Protein AF-A0A341BIG1-F1 (afdb_monomer)

Organism: Neophocaena asiaeorientalis asiaeorientalis (NCBI:txid1706337)

Solvent-accessible surface area (backbone atoms only — not comparable to full-atom values): 31838 Å² total; per-residue (Å²): 143,87,86,89,84,81,87,81,91,83,81,82,90,83,92,81,90,86,82,87,86,83,82,91,79,88,84,82,93,75,87,88,76,90,79,82,90,84,90,81,86,90,82,86,88,86,85,83,87,88,88,80,86,84,89,87,88,90,86,84,88,89,84,86,82,87,83,92,86,89,84,89,88,86,88,88,86,86,85,84,86,81,89,84,78,89,86,84,82,80,85,81,91,73,84,85,78,87,79,85,80,90,80,84,86,80,91,84,84,90,86,85,87,82,87,81,90,79,90,78,87,80,90,86,85,86,83,86,84,88,90,84,87,70,69,74,61,55,55,57,52,50,56,52,47,52,50,53,49,51,53,48,52,51,51,48,53,50,48,53,52,52,49,50,52,51,51,50,52,48,52,52,51,50,52,50,49,50,50,51,49,52,54,46,56,50,47,56,48,52,51,51,52,53,51,50,52,50,49,54,46,54,51,49,53,50,53,50,51,49,53,51,52,51,49,52,54,48,50,56,48,52,50,52,49,50,53,51,49,52,55,51,49,52,50,49,55,50,54,49,52,49,53,51,50,56,49,51,51,53,49,50,53,54,48,55,52,50,52,48,54,50,50,52,50,48,53,50,53,51,52,52,50,48,53,51,50,53,51,51,49,53,52,51,51,51,52,50,53,51,48,53,50,50,55,50,50,54,52,51,52,54,47,50,55,53,50,52,54,48,52,50,52,52,51,51,52,52,49,56,48,54,49,51,53,49,54,48,47,49,53,52,53,53,48,51,54,51,51,53,51,51,52,52,48,52,52,51,50,54,52,48,51,57,48,48,56,51,52,52,50,53,49,52,53,49,53,54,51,46,62,58,53,63,46,52,65,53,56,50,51,52,52,55,46,54,52,49,52,52,50,50,55,46,53,52,50,51,57,49,47,54,51,47,52,55,52,48,54,49,50,51,45,51,50,51,50,51,51,51,50,52,49,51,52,55,50,52,61,61,62,56,73,81,72,76,92,89,86,80,83,85,86,84,90,85,87,82,87,83,86,84,88,82,90,80,91,87,88,91,82,89,80,91,86,90,89,90,87,84,90,85,37,63,42,90,90,79,67,52,77,33,97,42,66,67,62,35,54,57,49,52,63,71,63,68,114

Structure (mmCIF, N/CA/C/O backbone):
data_AF-A0A341BIG1-F1
#
_entr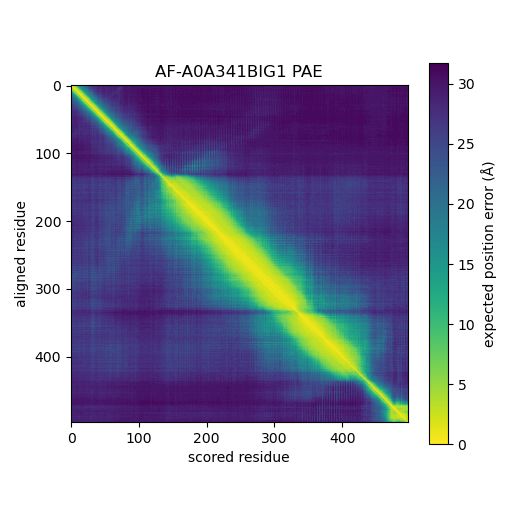y.id   AF-A0A341BIG1-F1
#
loop_
_atom_site.group_PDB
_atom_site.id
_atom_site.type_symbol
_atom_site.label_atom_id
_atom_site.label_alt_id
_atom_site.label_comp_id
_atom_site.label_asym_id
_atom_site.label_entity_id
_atom_site.label_seq_id
_atom_site.pdbx_PDB_ins_code
_atom_site.Cartn_x
_atom_site.Cartn_y
_atom_site.Cartn_z
_atom_site.occupancy
_atom_site.B_iso_or_equiv
_atom_site.auth_seq_id
_atom_site.auth_comp_id
_atom_site.auth_asym_id
_atom_site.auth_atom_id
_atom_site.pdbx_PDB_model_num
ATOM 1 N N . MET A 1 1 ? 0.898 51.434 -32.594 1.00 45.97 1 MET A N 1
ATOM 2 C CA . MET A 1 1 ? 1.140 52.413 -31.510 1.00 45.97 1 MET A CA 1
ATOM 3 C C . MET A 1 1 ? 0.087 52.256 -30.422 1.00 45.97 1 MET A C 1
ATOM 5 O O . MET A 1 1 ? -1.068 52.552 -30.694 1.00 45.97 1 MET A O 1
ATOM 9 N N . ARG A 1 2 ? 0.481 51.826 -29.220 1.00 37.44 2 ARG A N 1
ATOM 10 C CA . ARG A 1 2 ? -0.030 52.263 -27.902 1.00 37.44 2 ARG A CA 1
ATOM 11 C C . ARG A 1 2 ? 0.787 51.519 -26.844 1.00 37.44 2 ARG A C 1
ATOM 13 O O . ARG A 1 2 ? 0.986 50.318 -26.978 1.00 37.44 2 ARG A O 1
ATOM 20 N N . VAL A 1 3 ? 1.318 52.246 -25.866 1.00 34.75 3 VAL A N 1
ATOM 21 C CA . VAL A 1 3 ? 2.213 51.724 -24.824 1.00 34.75 3 VAL A CA 1
ATOM 22 C C . VAL A 1 3 ? 1.632 52.119 -23.478 1.00 34.75 3 VAL A C 1
ATOM 24 O O . VAL A 1 3 ? 1.557 53.310 -23.204 1.00 34.75 3 VAL A O 1
ATOM 27 N N . THR A 1 4 ? 1.266 51.134 -22.658 1.00 41.22 4 THR A N 1
ATOM 28 C CA . THR A 1 4 ? 1.080 51.264 -21.202 1.00 41.22 4 THR A CA 1
ATOM 29 C C . THR A 1 4 ? 1.011 49.869 -20.581 1.00 41.22 4 THR A C 1
ATOM 31 O O . THR A 1 4 ? -0.028 49.218 -20.624 1.00 41.22 4 THR A O 1
ATOM 34 N N . ALA A 1 5 ? 2.113 49.423 -19.981 1.00 41.75 5 ALA A N 1
ATOM 35 C CA . ALA A 1 5 ? 2.136 48.341 -19.000 1.00 41.75 5 ALA A CA 1
ATOM 36 C C . ALA A 1 5 ? 3.337 48.589 -18.079 1.00 41.75 5 ALA A C 1
ATOM 38 O O . ALA A 1 5 ? 4.481 48.408 -18.488 1.00 41.75 5 ALA A O 1
ATOM 39 N N . LEU A 1 6 ? 3.080 49.087 -16.868 1.00 40.25 6 LEU A N 1
ATOM 40 C CA . LEU A 1 6 ? 4.104 49.271 -15.843 1.00 40.25 6 LEU A CA 1
ATOM 41 C C . LEU A 1 6 ? 4.052 48.091 -14.870 1.00 40.25 6 LEU A C 1
ATOM 43 O O . LEU A 1 6 ? 2.994 47.795 -14.329 1.00 40.25 6 LEU A O 1
ATOM 47 N N . SER A 1 7 ? 5.212 47.451 -14.708 1.00 38.47 7 SER A N 1
ATOM 48 C CA . SER A 1 7 ? 5.776 46.851 -13.488 1.00 38.47 7 SER A CA 1
ATOM 49 C C . SER A 1 7 ? 4.835 46.568 -12.301 1.00 38.47 7 SER A C 1
ATOM 51 O O . SER A 1 7 ? 4.229 47.498 -11.775 1.00 38.47 7 SER A O 1
ATOM 53 N N . LEU A 1 8 ? 4.900 45.351 -11.738 1.00 38.91 8 LEU A N 1
ATOM 54 C CA . LEU A 1 8 ? 5.730 45.095 -10.540 1.00 38.91 8 LEU A CA 1
ATOM 55 C C . LEU A 1 8 ? 5.810 43.599 -10.146 1.00 38.91 8 LEU A C 1
ATOM 57 O O . LEU A 1 8 ? 4.847 42.859 -10.304 1.00 38.91 8 LEU A O 1
ATOM 61 N N . ASP A 1 9 ? 6.982 43.244 -9.602 1.00 36.09 9 ASP A N 1
ATOM 62 C CA . ASP A 1 9 ? 7.328 42.168 -8.647 1.00 36.09 9 ASP A CA 1
ATOM 63 C C . ASP A 1 9 ? 7.100 40.667 -8.968 1.00 36.09 9 ASP A C 1
ATOM 65 O O . ASP A 1 9 ? 6.165 40.264 -9.651 1.00 36.09 9 ASP A O 1
ATOM 69 N N . GLY A 1 10 ? 8.006 39.807 -8.458 1.00 35.31 10 GLY A N 1
ATOM 70 C CA . GLY A 1 10 ? 7.955 38.343 -8.680 1.00 35.31 10 GLY A CA 1
ATOM 71 C C . GLY A 1 10 ? 9.226 37.496 -8.425 1.00 35.31 10 GLY A C 1
ATOM 72 O O . GLY A 1 10 ? 9.174 36.291 -8.617 1.00 35.31 10 GLY A O 1
ATOM 73 N N . ILE A 1 11 ? 10.350 38.110 -8.027 1.00 36.59 11 ILE A N 1
ATOM 74 C CA . ILE A 1 11 ? 11.531 37.558 -7.305 1.00 36.59 11 ILE A CA 1
ATOM 75 C C . ILE A 1 11 ? 11.972 36.081 -7.547 1.00 36.59 11 ILE A C 1
ATOM 77 O O . ILE A 1 11 ? 11.400 35.132 -7.027 1.00 36.59 11 ILE A O 1
ATOM 81 N N . SER A 1 12 ? 13.142 35.962 -8.191 1.00 35.72 12 SER A N 1
ATOM 82 C CA . SER A 1 12 ? 14.266 35.017 -7.982 1.00 35.72 12 SER A CA 1
ATOM 83 C C . SER A 1 12 ? 14.064 33.522 -7.660 1.00 35.72 12 SER A C 1
ATOM 85 O O . SER A 1 12 ? 13.648 33.120 -6.578 1.00 35.72 12 SER A O 1
ATOM 87 N N . ILE A 1 13 ? 14.650 32.700 -8.538 1.00 41.41 13 ILE A N 1
ATOM 88 C CA . ILE A 1 13 ? 15.090 31.317 -8.282 1.00 41.41 13 ILE A CA 1
ATOM 89 C C . ILE A 1 13 ? 16.225 31.302 -7.237 1.00 41.41 13 ILE A C 1
ATOM 91 O O . ILE A 1 13 ? 17.149 32.112 -7.325 1.00 41.41 13 ILE A O 1
ATOM 95 N N . GLY A 1 14 ? 16.218 30.336 -6.312 1.00 35.53 14 GLY A N 1
ATOM 96 C CA . GLY A 1 14 ? 17.324 30.072 -5.382 1.00 35.53 14 GLY A CA 1
ATOM 97 C C . GLY A 1 14 ? 17.618 28.575 -5.256 1.00 35.53 14 GLY A C 1
ATOM 98 O O . GLY A 1 14 ? 16.720 27.801 -4.942 1.00 35.53 14 GLY A O 1
ATOM 99 N N . VAL A 1 15 ? 18.869 28.165 -5.502 1.00 41.91 15 VAL A N 1
ATOM 100 C CA . VAL A 1 15 ? 19.307 26.757 -5.433 1.00 41.91 15 VAL A CA 1
ATOM 101 C C . VAL A 1 15 ? 20.418 26.593 -4.396 1.00 41.91 15 VAL A C 1
ATOM 103 O O . VAL A 1 15 ? 21.599 26.766 -4.687 1.00 41.91 15 VAL A O 1
ATOM 106 N N . THR A 1 16 ? 20.021 26.202 -3.190 1.00 39.09 16 THR A N 1
ATOM 107 C CA . THR A 1 16 ? 20.848 25.554 -2.163 1.00 39.09 16 THR A CA 1
ATOM 108 C C . THR A 1 16 ? 19.952 24.539 -1.437 1.00 39.09 16 THR A C 1
ATOM 110 O O . THR A 1 16 ? 18.745 24.724 -1.348 1.00 39.09 16 THR A O 1
ATOM 113 N N . GLY A 1 17 ? 20.433 23.409 -0.927 1.00 36.53 17 GLY A N 1
ATOM 114 C CA . GLY A 1 17 ? 21.826 22.989 -0.759 1.00 36.53 17 GLY A CA 1
ATOM 115 C C . GLY A 1 17 ? 22.042 22.371 0.623 1.00 36.53 17 GLY A C 1
ATOM 116 O O . GLY A 1 17 ? 23.008 22.711 1.298 1.00 36.53 17 GLY A O 1
ATOM 117 N N . VAL A 1 18 ? 21.112 21.520 1.072 1.00 36.44 18 VAL A N 1
ATOM 118 C CA . VAL A 1 18 ? 21.097 20.934 2.420 1.00 36.44 18 VAL A CA 1
ATOM 119 C C . VAL A 1 18 ? 21.515 19.466 2.344 1.00 36.44 18 VAL A C 1
ATOM 121 O O . VAL A 1 18 ? 21.019 18.712 1.511 1.00 36.44 18 VAL A O 1
ATOM 124 N N . ARG A 1 19 ? 22.457 19.069 3.205 1.00 38.03 19 ARG A N 1
ATOM 125 C CA . ARG A 1 19 ? 23.045 17.722 3.258 1.00 38.03 19 ARG A CA 1
ATOM 126 C C . ARG A 1 19 ? 23.045 17.226 4.701 1.00 38.03 19 ARG A C 1
ATOM 128 O O . ARG A 1 19 ? 24.062 17.312 5.389 1.00 38.03 19 ARG A O 1
ATOM 135 N N . GLU A 1 20 ? 21.904 16.732 5.162 1.00 37.31 20 GLU A N 1
ATOM 136 C CA . GLU A 1 20 ? 21.799 16.162 6.504 1.00 37.31 20 GLU A CA 1
ATOM 137 C C . GLU A 1 20 ? 22.397 14.752 6.573 1.00 37.31 20 GLU A C 1
ATOM 139 O O . GLU A 1 20 ? 22.345 13.971 5.622 1.00 37.31 20 GLU A O 1
ATOM 144 N N . LYS A 1 21 ? 23.006 14.445 7.721 1.00 43.09 21 LYS A N 1
ATOM 145 C CA . LYS A 1 21 ? 23.467 13.106 8.095 1.00 43.09 21 LYS A CA 1
ATOM 146 C C . LYS A 1 21 ? 22.522 12.561 9.157 1.00 43.09 21 LYS A C 1
ATOM 148 O O . LYS A 1 21 ? 22.358 13.204 10.189 1.00 43.09 21 LYS A O 1
ATOM 153 N N . ILE A 1 22 ? 22.030 11.343 8.967 1.00 35.62 22 ILE A N 1
ATOM 154 C CA . ILE A 1 22 ? 21.458 10.514 10.035 1.00 35.62 22 ILE A CA 1
ATOM 155 C C . ILE A 1 22 ? 22.205 9.165 9.982 1.00 35.62 22 ILE A C 1
ATOM 157 O O . ILE A 1 22 ? 22.463 8.684 8.875 1.00 35.62 22 ILE A O 1
ATOM 161 N N . PRO A 1 23 ? 22.679 8.614 11.118 1.00 49.59 23 PRO A N 1
ATOM 162 C CA . PRO A 1 23 ? 23.627 7.499 11.123 1.00 49.59 23 PRO A CA 1
ATOM 163 C C . PRO A 1 23 ? 22.964 6.121 10.988 1.00 49.59 23 PRO A C 1
ATOM 165 O O . PRO A 1 23 ? 21.790 5.940 11.303 1.00 49.59 23 PRO A O 1
ATOM 168 N N . GLU A 1 24 ? 23.765 5.134 10.588 1.00 32.75 24 GLU A N 1
ATOM 169 C CA . GLU A 1 24 ? 23.397 3.716 10.612 1.00 32.75 24 GLU A CA 1
ATOM 170 C C . GLU A 1 24 ? 23.208 3.193 12.046 1.00 32.75 24 GLU A C 1
ATOM 172 O O . GLU A 1 24 ? 23.995 3.505 12.942 1.00 32.75 24 GLU A O 1
ATOM 177 N N . GLN A 1 25 ? 22.239 2.291 12.227 1.00 33.91 25 GLN A N 1
ATOM 178 C CA . GLN A 1 25 ? 22.297 1.245 13.250 1.00 33.91 25 GLN A CA 1
ATOM 179 C C . GLN A 1 25 ? 21.808 -0.079 12.651 1.00 33.91 25 GLN A C 1
ATOM 181 O O . GLN A 1 25 ? 20.638 -0.219 12.302 1.00 33.91 25 GLN A O 1
ATOM 186 N N . SER A 1 26 ? 22.706 -1.059 12.550 1.00 39.84 26 SER A N 1
ATOM 187 C CA . SER A 1 26 ? 22.350 -2.459 12.288 1.00 39.84 26 SER A CA 1
ATOM 188 C C . SER A 1 26 ? 21.685 -3.076 13.522 1.00 39.84 26 SER A C 1
ATOM 190 O O . SER A 1 26 ? 22.017 -2.701 14.650 1.00 39.84 26 SER A O 1
ATOM 192 N N . PRO A 1 27 ? 20.829 -4.094 13.344 1.00 48.91 27 PRO A N 1
ATOM 193 C CA . PRO A 1 27 ? 21.276 -5.431 13.759 1.00 48.91 27 PRO A CA 1
ATOM 194 C C . PRO A 1 27 ? 20.752 -6.584 12.877 1.00 48.91 27 PRO A C 1
ATOM 196 O O . PRO A 1 27 ? 19.846 -6.412 12.070 1.00 48.91 27 PRO A O 1
ATOM 199 N N . GLY A 1 28 ? 21.268 -7.799 13.115 1.00 32.53 28 GLY A N 1
ATOM 200 C CA . GLY A 1 28 ? 20.546 -9.043 12.798 1.00 32.53 28 GLY A CA 1
ATOM 201 C C . GLY A 1 28 ? 21.092 -9.898 11.649 1.00 32.53 28 GLY A C 1
ATOM 202 O O . GLY A 1 28 ? 20.473 -10.006 10.595 1.00 32.53 28 GLY A O 1
ATOM 203 N N . HIS A 1 29 ? 22.193 -10.622 11.875 1.00 38.75 29 HIS A N 1
ATOM 204 C CA . HIS A 1 29 ? 22.492 -11.820 11.080 1.00 38.75 29 HIS A CA 1
ATOM 205 C C . HIS A 1 29 ? 21.590 -12.982 11.530 1.00 38.75 29 HIS A C 1
ATOM 207 O O . HIS A 1 29 ? 21.828 -13.560 12.588 1.00 38.75 29 HIS A O 1
ATOM 213 N N . HIS A 1 30 ? 20.613 -13.376 10.707 1.00 36.38 30 HIS A N 1
ATOM 214 C CA . HIS A 1 30 ? 19.863 -14.623 10.898 1.00 36.38 30 HIS A CA 1
ATOM 215 C C . HIS A 1 30 ? 19.912 -15.531 9.663 1.00 36.38 30 HIS A C 1
ATOM 217 O O . HIS A 1 30 ? 19.191 -15.360 8.689 1.00 36.38 30 HIS A O 1
ATOM 223 N N . HIS A 1 31 ? 20.811 -16.511 9.763 1.00 32.50 31 HIS A N 1
ATOM 224 C CA . HIS A 1 31 ? 20.740 -17.880 9.242 1.00 32.50 31 HIS A CA 1
ATOM 225 C C . HIS A 1 31 ? 19.655 -18.187 8.180 1.00 32.50 31 HIS A C 1
ATOM 227 O O . HIS A 1 31 ? 18.539 -18.582 8.513 1.00 32.50 31 HIS A O 1
ATOM 233 N N . VAL A 1 32 ? 20.020 -18.131 6.894 1.00 31.64 32 VAL A N 1
ATOM 234 C CA . VAL A 1 32 ? 19.220 -18.735 5.816 1.00 31.64 32 VAL A CA 1
ATOM 235 C C . VAL A 1 32 ? 19.601 -20.211 5.679 1.00 31.64 32 VAL A C 1
ATOM 237 O O . VAL A 1 32 ? 20.728 -20.532 5.305 1.00 31.64 32 VAL A O 1
ATOM 240 N N . LYS A 1 33 ? 18.652 -21.113 5.947 1.00 35.84 33 LYS A N 1
ATOM 241 C CA . LYS A 1 33 ? 18.686 -22.503 5.469 1.00 35.84 33 LYS A CA 1
ATOM 242 C C . LYS A 1 33 ? 17.569 -22.678 4.450 1.00 35.84 33 LYS A C 1
ATOM 244 O O . LYS A 1 33 ? 16.405 -22.515 4.800 1.00 35.84 33 LYS A O 1
ATOM 249 N N . GLY A 1 34 ? 17.933 -22.995 3.210 1.00 33.16 34 GLY A N 1
ATOM 250 C CA . GLY A 1 34 ? 16.959 -23.321 2.171 1.00 33.16 34 GLY A CA 1
ATOM 251 C C . GLY A 1 34 ? 16.211 -24.617 2.489 1.00 33.16 34 GLY A C 1
ATOM 252 O O . GLY A 1 34 ? 16.775 -25.527 3.097 1.00 33.16 34 GLY A O 1
ATOM 253 N N . TRP A 1 35 ? 14.956 -24.675 2.061 1.00 34.00 35 TRP A N 1
ATOM 254 C CA . TRP A 1 35 ? 14.150 -25.890 1.949 1.00 34.00 35 TRP A CA 1
ATOM 255 C C . TR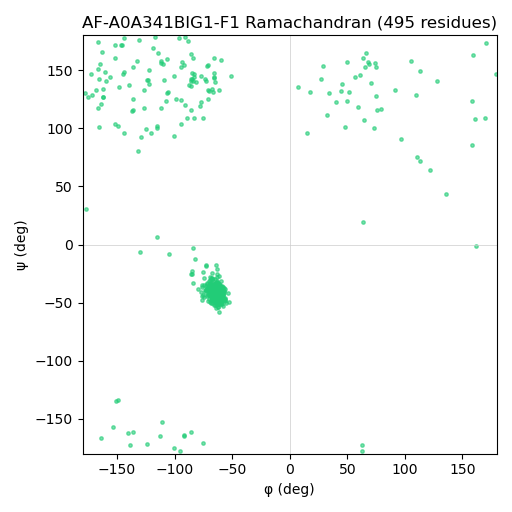P A 1 35 ? 13.694 -26.011 0.491 1.00 34.00 35 TRP A C 1
ATOM 257 O O . TRP A 1 35 ? 13.610 -24.999 -0.205 1.00 34.00 35 TRP A O 1
ATOM 267 N N . ALA A 1 36 ? 13.510 -27.246 0.031 1.00 35.44 36 ALA A N 1
ATOM 268 C CA . ALA A 1 36 ? 13.268 -27.571 -1.371 1.00 35.44 36 ALA A CA 1
ATOM 269 C C . ALA A 1 36 ? 11.771 -27.593 -1.727 1.00 35.44 36 ALA A C 1
ATOM 271 O O . ALA A 1 36 ? 10.909 -27.368 -0.876 1.00 35.44 36 ALA A O 1
ATOM 272 N N . ASP A 1 37 ? 11.513 -27.863 -3.001 1.00 37.31 37 ASP A N 1
ATOM 273 C CA . ASP A 1 37 ? 10.210 -28.069 -3.627 1.00 37.31 37 ASP A CA 1
ATOM 274 C C . ASP A 1 37 ? 9.426 -29.253 -3.020 1.00 37.31 37 ASP A C 1
ATOM 276 O O . ASP A 1 37 ? 10.023 -30.168 -2.458 1.00 37.31 37 ASP A O 1
ATOM 280 N N . GLU A 1 38 ? 8.101 -29.248 -3.203 1.00 37.81 38 GLU A N 1
ATOM 281 C CA . GLU A 1 38 ? 7.236 -30.429 -3.411 1.00 37.81 38 GLU A CA 1
ATOM 282 C C . GLU A 1 38 ? 5.896 -29.935 -4.007 1.00 37.81 38 GLU A C 1
ATOM 284 O O . GLU A 1 38 ? 5.320 -28.957 -3.522 1.00 37.81 38 GLU A O 1
ATOM 289 N N . ASP A 1 39 ? 5.392 -30.597 -5.052 1.00 36.88 39 ASP A N 1
ATOM 290 C CA . ASP A 1 39 ? 4.111 -30.275 -5.707 1.00 36.88 39 ASP A CA 1
ATOM 291 C C . ASP A 1 39 ? 2.912 -30.947 -5.001 1.00 36.88 39 ASP A C 1
ATOM 293 O O . ASP A 1 39 ? 2.973 -32.112 -4.610 1.00 36.88 39 ASP A O 1
ATOM 297 N N . GLY A 1 40 ? 1.763 -30.262 -4.903 1.00 34.47 40 GLY A N 1
ATOM 298 C CA . GLY A 1 40 ? 0.539 -30.824 -4.303 1.00 34.47 40 GLY A CA 1
ATOM 299 C C . GLY A 1 40 ? -0.740 -30.048 -4.675 1.00 34.47 40 GLY A C 1
ATOM 300 O O . GLY A 1 40 ? -0.762 -28.830 -4.507 1.00 34.47 40 GLY A O 1
ATOM 301 N N . PRO A 1 41 ? -1.806 -30.690 -5.206 1.00 49.44 41 PRO A N 1
ATOM 302 C CA . PRO A 1 41 ? -2.829 -29.975 -5.977 1.00 49.44 41 PRO A CA 1
ATOM 303 C C . PRO A 1 41 ? -4.066 -29.484 -5.202 1.00 49.44 41 PRO A C 1
ATOM 305 O O . PRO A 1 41 ? -4.496 -30.047 -4.197 1.00 49.44 41 PRO A O 1
ATOM 308 N N . VAL A 1 42 ? -4.703 -28.466 -5.789 1.00 39.44 42 VAL A N 1
ATOM 309 C CA . VAL A 1 42 ? -5.994 -27.871 -5.400 1.00 39.44 42 VAL A CA 1
ATOM 310 C C . VAL A 1 42 ? -7.168 -28.845 -5.581 1.00 39.44 42 VAL A C 1
ATOM 312 O O . VAL A 1 42 ? -7.261 -29.527 -6.603 1.00 39.44 42 VAL A O 1
ATOM 315 N N . LYS A 1 43 ? -8.143 -28.799 -4.659 1.00 37.91 43 LYS A N 1
ATOM 316 C CA . LYS A 1 43 ? -9.558 -29.103 -4.942 1.00 37.91 43 LYS A CA 1
ATOM 317 C C . LYS A 1 43 ? -10.496 -28.135 -4.217 1.00 37.91 43 LYS A C 1
ATOM 319 O O . LYS A 1 43 ? -10.295 -27.835 -3.045 1.00 37.91 43 LYS A O 1
ATOM 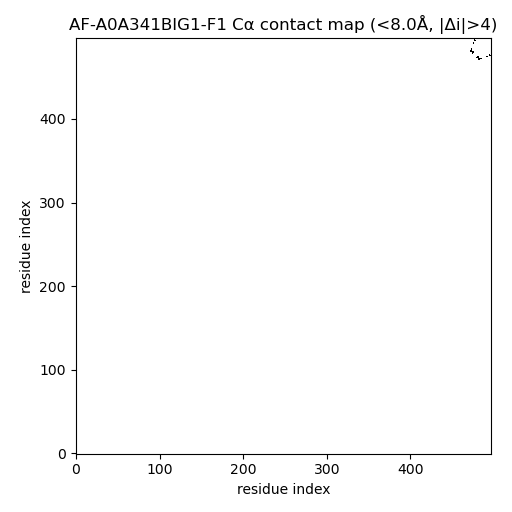324 N N . GLU A 1 44 ? -11.523 -27.686 -4.932 1.00 35.53 44 GLU A N 1
ATOM 325 C CA . GLU A 1 44 ? -12.631 -26.865 -4.425 1.00 35.53 44 GLU A CA 1
ATOM 326 C C . GLU A 1 44 ? -13.760 -27.726 -3.807 1.00 35.53 44 GLU A C 1
ATOM 328 O O . GLU A 1 44 ? -13.778 -28.945 -4.013 1.00 35.53 44 GLU A O 1
ATOM 333 N N . PRO A 1 45 ? -14.683 -27.129 -3.020 1.00 52.12 45 PRO A N 1
ATOM 334 C CA . PRO A 1 45 ? -15.725 -27.859 -2.296 1.00 52.12 45 PRO A CA 1
ATOM 335 C C . PRO A 1 45 ? -17.046 -28.005 -3.075 1.00 52.12 45 PRO A C 1
ATOM 337 O O . PRO A 1 45 ? -17.427 -27.129 -3.847 1.00 52.12 45 PRO A O 1
ATOM 340 N N . GLU A 1 46 ? -17.815 -29.050 -2.755 1.00 41.25 46 GLU A N 1
ATOM 341 C CA . GLU A 1 46 ? -19.244 -29.159 -3.093 1.00 41.25 46 GLU A CA 1
ATOM 342 C C . GLU A 1 46 ? -20.131 -29.262 -1.837 1.00 41.25 46 GLU A C 1
ATOM 344 O O . GLU A 1 46 ? -19.651 -29.362 -0.707 1.00 41.25 46 GLU A O 1
ATOM 349 N N . GLN A 1 47 ? -21.445 -29.143 -2.040 1.00 34.75 47 GLN A N 1
ATOM 350 C CA . GLN A 1 47 ? -22.442 -28.774 -1.029 1.00 34.75 47 GLN A CA 1
ATOM 351 C C . GLN A 1 47 ? -23.429 -29.925 -0.735 1.00 34.75 47 GLN A C 1
ATOM 353 O O . GLN A 1 47 ? -23.615 -30.803 -1.570 1.00 34.75 47 GLN A O 1
ATOM 358 N N . GLY A 1 48 ? -24.184 -29.840 0.375 1.00 31.88 48 GLY A N 1
ATOM 359 C CA . GLY A 1 48 ? -25.603 -30.253 0.318 1.00 31.88 48 GLY A CA 1
ATOM 360 C C . GLY A 1 48 ? -26.159 -31.366 1.228 1.00 31.88 48 GLY A C 1
ATOM 361 O O . GLY A 1 48 ? -26.781 -32.285 0.714 1.00 31.88 48 GLY A O 1
ATOM 362 N N . GLN A 1 49 ? -26.155 -31.161 2.555 1.00 37.28 49 GLN A N 1
ATOM 363 C CA . GLN A 1 49 ? -27.287 -31.534 3.447 1.00 37.28 49 GLN A CA 1
ATOM 364 C C . GLN A 1 49 ? -27.669 -33.058 3.561 1.00 37.28 49 GLN A C 1
ATOM 366 O O . GLN A 1 49 ? -26.870 -33.913 3.196 1.00 37.28 49 GLN A O 1
ATOM 371 N N . PRO A 1 50 ? -28.783 -33.453 4.234 1.00 48.72 50 PRO A N 1
ATOM 372 C CA . PRO A 1 50 ? -28.887 -33.419 5.704 1.00 48.72 50 PRO A CA 1
ATOM 373 C C . PRO A 1 50 ? -29.449 -34.707 6.362 1.00 48.72 50 PRO A C 1
ATOM 375 O O . PRO A 1 50 ? -30.278 -35.406 5.785 1.00 48.72 50 PRO A O 1
ATOM 378 N N . VAL A 1 51 ? -29.146 -34.924 7.651 1.00 33.09 51 VAL A N 1
ATOM 379 C CA . VAL A 1 51 ? -29.932 -35.788 8.568 1.00 33.09 51 VAL A CA 1
ATOM 380 C C . VAL A 1 51 ? -30.089 -35.080 9.929 1.00 33.09 51 VAL A C 1
ATOM 382 O O . VAL A 1 51 ? -29.282 -34.219 10.275 1.00 33.09 51 VAL A O 1
ATOM 385 N N . ARG A 1 52 ? -31.170 -35.377 10.665 1.00 33.38 52 ARG A N 1
ATOM 386 C CA . ARG A 1 52 ? -31.587 -34.733 11.928 1.00 33.38 52 ARG A CA 1
ATOM 387 C C . ARG A 1 52 ? -31.360 -35.617 13.164 1.00 33.38 52 ARG A C 1
ATOM 389 O O . ARG A 1 52 ? -31.459 -36.831 13.040 1.00 33.38 52 ARG A O 1
ATOM 396 N N . GLN A 1 53 ? -31.314 -34.950 14.329 1.00 32.31 53 GLN A N 1
ATOM 397 C CA . GLN A 1 53 ? -31.588 -35.479 15.684 1.00 32.31 53 GLN A CA 1
ATOM 398 C C . GLN A 1 53 ? -30.538 -36.485 16.220 1.00 32.31 53 GLN A C 1
ATOM 400 O O . GLN A 1 53 ? -29.780 -37.062 15.451 1.00 32.31 53 GLN A O 1
ATOM 405 N N . GLU A 1 54 ? -30.364 -36.669 17.534 1.00 31.62 54 GLU A N 1
ATOM 406 C CA . GLU A 1 54 ? -31.174 -36.242 18.697 1.00 31.62 54 GLU A CA 1
ATOM 407 C C . GLU A 1 54 ? -30.445 -35.275 19.661 1.00 31.62 54 GLU A C 1
ATOM 409 O O . GLU A 1 54 ? -29.295 -34.889 19.453 1.00 31.62 54 GLU A O 1
ATOM 414 N N . GLU A 1 55 ? -31.157 -34.841 20.704 1.00 36.28 55 GLU A N 1
ATOM 415 C CA . GLU A 1 55 ? -30.691 -33.931 21.755 1.00 36.28 55 GLU A CA 1
ATOM 416 C C . GLU A 1 55 ? -29.918 -34.655 22.871 1.00 36.28 55 GLU A C 1
ATOM 418 O O . GLU A 1 55 ? -30.297 -35.744 23.299 1.00 36.28 55 GLU A O 1
ATOM 423 N N . ASN A 1 56 ? -28.927 -33.978 23.457 1.00 33.91 56 ASN A N 1
ATOM 424 C CA . ASN A 1 56 ? -28.872 -33.838 24.916 1.00 33.91 56 ASN A CA 1
ATOM 425 C C . ASN A 1 56 ? -27.982 -32.655 25.320 1.00 33.91 56 ASN A C 1
ATOM 427 O O . ASN A 1 56 ? -26.946 -32.407 24.702 1.00 33.91 56 ASN A O 1
ATOM 431 N N . GLN A 1 57 ? -28.400 -31.906 26.340 1.00 33.06 57 GLN A N 1
ATOM 432 C CA . GLN A 1 57 ? -27.769 -30.644 26.730 1.00 33.06 57 GLN A CA 1
ATOM 433 C C . GLN A 1 57 ? -27.785 -30.489 28.255 1.00 33.06 57 GLN A C 1
ATOM 435 O O . GLN A 1 57 ? -28.761 -30.015 28.828 1.00 33.06 57 G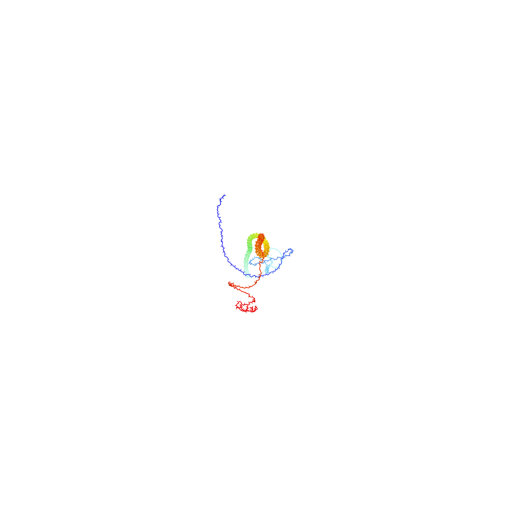LN A O 1
ATOM 440 N N . GLU A 1 58 ? -26.682 -30.856 28.910 1.00 31.86 58 GLU A N 1
ATOM 441 C CA . GLU A 1 58 ? -26.443 -30.533 30.320 1.00 31.86 58 GLU A CA 1
ATOM 442 C C . GLU A 1 58 ? -25.364 -29.452 30.441 1.00 31.86 58 GLU A C 1
ATOM 444 O O . GLU A 1 58 ? -24.242 -29.597 29.957 1.00 31.86 58 GLU A O 1
ATOM 449 N N . SER A 1 59 ? -25.712 -28.351 31.107 1.00 34.81 59 SER A N 1
ATOM 450 C CA . SER A 1 59 ? -24.822 -27.216 31.354 1.00 34.81 59 SER A CA 1
ATOM 451 C C . SER A 1 59 ? -24.957 -26.750 32.803 1.00 34.81 59 SER A C 1
ATOM 453 O O . SER A 1 59 ? -26.017 -26.264 33.197 1.00 34.81 59 SER A O 1
ATOM 455 N N . GLY A 1 60 ? -23.884 -26.859 33.589 1.00 31.52 60 GLY A N 1
ATOM 456 C CA . GLY A 1 60 ? -23.856 -26.445 34.994 1.00 31.52 60 GLY A CA 1
ATOM 457 C C . GLY A 1 60 ? -22.467 -25.966 35.409 1.00 31.52 60 GLY A C 1
ATOM 458 O O . GLY A 1 60 ? -21.570 -26.774 35.633 1.00 31.52 60 GLY A O 1
ATOM 459 N N . LEU A 1 61 ? -22.277 -24.647 35.487 1.00 35.47 61 LEU A N 1
ATOM 460 C CA . LEU A 1 61 ? -20.998 -24.033 35.861 1.00 35.47 61 LEU A CA 1
ATOM 461 C C . LEU A 1 61 ? -20.841 -23.918 37.386 1.00 35.47 61 LEU A C 1
ATOM 463 O O . LEU A 1 61 ? -21.776 -23.565 38.102 1.00 35.47 61 LEU A O 1
ATOM 467 N N . PHE A 1 62 ? -19.625 -24.175 37.866 1.00 30.45 62 PHE A N 1
ATOM 468 C CA . PHE A 1 62 ? -19.224 -24.088 39.275 1.00 30.45 62 PHE A CA 1
ATOM 469 C C . PHE A 1 62 ? -18.794 -22.660 39.660 1.00 30.45 62 PHE A C 1
ATOM 471 O O . PHE A 1 62 ? -17.986 -22.070 38.948 1.00 30.45 62 PHE A O 1
ATOM 478 N N . TRP A 1 63 ? -19.224 -22.158 40.826 1.00 35.03 63 TRP A N 1
ATOM 479 C CA . TRP A 1 63 ? -18.597 -21.025 41.540 1.00 35.03 63 TRP A CA 1
ATOM 480 C C . TRP A 1 63 ? -18.703 -21.184 43.076 1.00 35.03 63 TRP A C 1
ATOM 482 O O . TRP A 1 63 ? -19.284 -22.150 43.564 1.00 35.03 63 TRP A O 1
ATOM 492 N N . ASN A 1 64 ? -18.028 -20.316 43.844 1.00 32.25 64 ASN A N 1
ATOM 493 C CA . ASN A 1 64 ? -17.428 -20.665 45.146 1.00 32.25 64 ASN A CA 1
ATOM 494 C C . ASN A 1 64 ? -18.086 -20.077 46.424 1.00 32.25 64 ASN A C 1
ATOM 496 O O . ASN A 1 64 ? -18.395 -18.896 46.489 1.00 32.25 64 ASN A O 1
ATOM 500 N N . GLN A 1 65 ? -18.128 -20.916 47.472 1.00 33.50 65 GLN A N 1
ATOM 501 C CA . GLN A 1 65 ? -17.767 -20.670 48.893 1.00 33.50 65 GLN A CA 1
ATOM 502 C C . GLN A 1 65 ? -18.267 -19.422 49.685 1.00 33.50 65 GLN A C 1
ATOM 504 O O . GLN A 1 65 ? -17.577 -18.411 49.728 1.00 33.50 65 GLN A O 1
ATOM 509 N N . GLY A 1 66 ? -19.301 -19.625 50.528 1.00 31.42 66 GLY A N 1
ATOM 510 C CA . GLY A 1 66 ? -19.412 -19.169 51.946 1.00 31.42 66 GLY A CA 1
ATOM 511 C C . GLY A 1 66 ? -19.407 -17.660 52.309 1.00 31.42 66 GLY A C 1
ATOM 512 O O . GLY A 1 66 ? -19.331 -16.818 51.421 1.00 31.42 66 GLY A O 1
ATOM 513 N N . PRO A 1 67 ? -19.455 -17.282 53.618 1.00 48.25 67 PRO A N 1
ATOM 514 C CA . PRO A 1 67 ? -19.647 -18.087 54.839 1.00 48.25 67 PRO A CA 1
ATOM 515 C C . PRO A 1 67 ? -20.844 -17.634 55.743 1.00 48.25 67 PRO A C 1
ATOM 517 O O . PRO A 1 67 ? -21.670 -16.815 55.366 1.00 48.25 67 PRO A O 1
ATOM 520 N N . ALA A 1 68 ? -20.946 -18.217 56.947 1.00 33.88 68 ALA A N 1
ATOM 521 C CA . ALA A 1 68 ? -22.077 -18.183 57.897 1.00 33.88 68 ALA A CA 1
ATOM 522 C C . ALA A 1 68 ? -22.468 -16.833 58.559 1.00 33.88 68 ALA A C 1
ATOM 524 O O . ALA A 1 68 ? -21.598 -15.994 58.772 1.00 33.88 68 ALA A O 1
ATOM 525 N N . ILE A 1 69 ? -23.717 -16.737 59.080 1.00 30.58 69 ILE A N 1
ATOM 526 C CA . ILE A 1 69 ? -24.038 -16.490 60.521 1.00 30.58 69 ILE A CA 1
ATOM 527 C C . ILE A 1 69 ? -25.557 -16.637 60.874 1.00 30.58 69 ILE A C 1
ATOM 529 O O . ILE A 1 69 ? -26.419 -16.036 60.256 1.00 30.58 69 ILE A O 1
ATOM 533 N N . ARG A 1 70 ? -25.830 -17.452 61.913 1.00 33.22 70 ARG A N 1
ATOM 534 C CA . ARG A 1 70 ? -26.916 -17.480 62.944 1.00 33.22 70 ARG A CA 1
ATOM 535 C C . ARG A 1 70 ? -28.398 -17.051 62.701 1.00 33.22 70 ARG A C 1
ATOM 537 O O . ARG A 1 70 ? -28.693 -15.881 62.528 1.00 33.22 70 ARG A O 1
ATOM 544 N N . GLN A 1 71 ? -29.275 -17.980 63.141 1.00 33.00 71 GLN A N 1
ATOM 545 C CA . GLN A 1 71 ? -30.352 -17.866 64.174 1.00 33.00 71 GLN A CA 1
ATOM 546 C C . GLN A 1 71 ? -31.862 -17.883 63.808 1.00 33.00 71 GLN A C 1
ATOM 548 O O . GLN A 1 71 ? -32.360 -17.044 63.079 1.00 33.00 71 GLN A O 1
ATOM 553 N N . ILE A 1 72 ? -32.572 -18.775 64.535 1.00 32.16 72 ILE A N 1
ATOM 554 C CA . ILE A 1 72 ? -33.966 -18.696 65.045 1.00 32.16 72 ILE A CA 1
ATOM 555 C C . ILE A 1 72 ? -35.109 -18.642 64.007 1.00 32.16 72 ILE A C 1
ATOM 557 O O . ILE A 1 72 ? -35.416 -17.582 63.484 1.00 32.16 72 ILE A O 1
ATOM 561 N N . LEU A 1 73 ? -35.867 -19.746 63.866 1.00 30.67 73 LEU A N 1
ATOM 562 C CA . LEU A 1 73 ? -37.133 -19.964 64.607 1.00 30.67 73 LEU A CA 1
ATOM 563 C C . LEU A 1 73 ? -37.729 -21.364 64.336 1.00 30.67 73 LEU A C 1
ATOM 565 O O . LEU A 1 73 ? -37.978 -21.716 63.189 1.00 30.67 73 LEU A O 1
ATOM 569 N N . LEU A 1 74 ? -38.027 -22.130 65.391 1.00 34.72 74 LEU A N 1
ATOM 570 C CA . LEU A 1 74 ? -39.177 -23.047 65.438 1.00 34.72 74 LEU A CA 1
ATOM 571 C C . LEU A 1 74 ? -39.464 -23.412 66.903 1.00 34.72 74 LEU A C 1
ATOM 573 O O . LEU A 1 74 ? -38.559 -23.794 67.643 1.00 34.72 74 LEU A O 1
ATOM 577 N N . VAL A 1 75 ? -40.712 -23.215 67.329 1.00 34.69 75 VAL A N 1
ATOM 578 C CA . VAL A 1 75 ? -41.167 -23.386 68.720 1.00 34.69 75 VAL A CA 1
ATOM 579 C C . VAL A 1 75 ? -41.527 -24.849 68.985 1.00 34.69 75 VAL A C 1
ATOM 581 O O . VAL A 1 75 ? -42.016 -25.537 68.091 1.00 34.69 75 VAL A O 1
ATOM 584 N N . GLY A 1 76 ? -41.313 -25.316 70.217 1.00 30.27 76 GLY A N 1
ATOM 585 C CA . GLY A 1 76 ? -41.739 -26.637 70.675 1.00 30.27 76 GLY A CA 1
ATOM 586 C C . GLY A 1 76 ? -42.646 -26.569 71.905 1.00 30.27 76 GLY A C 1
ATOM 587 O O . GLY A 1 76 ? -42.409 -25.775 72.808 1.00 30.27 76 GLY A O 1
ATOM 588 N N . GLN A 1 77 ? -43.649 -27.445 71.922 1.00 30.98 77 GLN A N 1
ATOM 589 C CA . GLN A 1 77 ? -44.473 -27.902 73.050 1.00 30.98 77 GLN A CA 1
ATOM 590 C C . GLN A 1 77 ? -45.195 -29.174 72.560 1.00 30.98 77 GLN A C 1
ATOM 592 O O . GLN A 1 77 ? -45.436 -29.307 71.364 1.00 30.98 77 GLN A O 1
ATOM 597 N N . GLU A 1 78 ? -45.633 -30.131 73.373 1.00 31.98 78 GLU A N 1
ATOM 598 C CA . GLU A 1 78 ? -45.224 -30.632 74.695 1.00 31.98 78 GLU A CA 1
ATOM 599 C C . GLU A 1 78 ? -45.975 -31.975 74.859 1.00 31.98 78 GLU A C 1
ATOM 601 O O . GLU A 1 78 ? -47.038 -32.148 74.259 1.00 31.98 78 GLU A O 1
ATOM 606 N N . GLY A 1 79 ? -45.464 -32.963 75.606 1.00 28.31 79 GLY A N 1
ATOM 607 C CA . GLY A 1 79 ? -46.098 -34.295 75.552 1.00 28.31 79 GLY A CA 1
ATOM 608 C C . GLY A 1 79 ? -45.555 -35.394 76.461 1.00 28.31 79 GLY A C 1
ATOM 609 O O . GLY A 1 79 ? -45.610 -36.563 76.089 1.00 28.31 79 GLY A O 1
ATOM 610 N N . VAL A 1 80 ? -45.020 -35.058 77.637 1.00 33.66 80 VAL A N 1
ATOM 611 C CA . VAL A 1 80 ? -44.520 -36.069 78.586 1.00 33.66 80 VAL A CA 1
ATOM 612 C C . VAL A 1 80 ? -45.642 -36.508 79.530 1.00 33.66 80 VAL A C 1
ATOM 614 O O . VAL A 1 80 ? -46.051 -35.761 80.415 1.00 33.66 80 VAL A O 1
ATOM 617 N N . GLN A 1 81 ? -46.133 -37.737 79.359 1.00 33.09 81 GLN A N 1
ATOM 618 C CA . GLN A 1 81 ? -47.070 -38.358 80.298 1.00 33.09 81 GLN A CA 1
ATOM 619 C C . GLN A 1 81 ? -46.312 -38.987 81.476 1.00 33.09 81 GLN A C 1
AT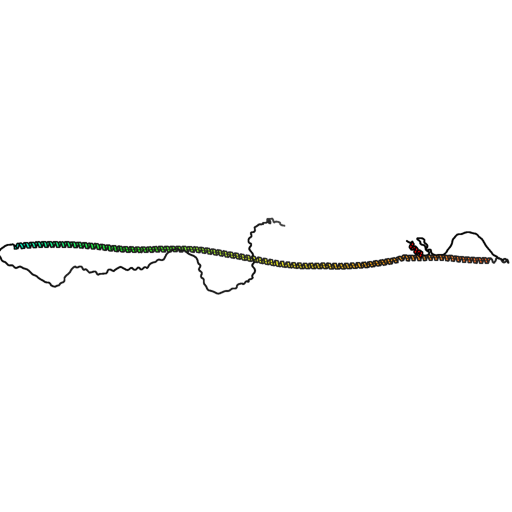OM 621 O O . GLN A 1 81 ? -45.698 -40.041 81.327 1.00 33.09 81 GLN A O 1
ATOM 626 N N . THR A 1 82 ? -46.415 -38.383 82.662 1.00 32.97 82 THR A N 1
ATOM 627 C CA . THR A 1 82 ? -45.924 -38.972 83.921 1.00 32.97 82 THR A CA 1
ATOM 628 C C . THR A 1 82 ? -47.109 -39.241 84.841 1.00 32.97 82 THR A C 1
ATOM 630 O O . THR A 1 82 ? -47.640 -38.326 85.466 1.00 32.97 82 THR A O 1
ATOM 633 N N . LEU A 1 83 ? -47.554 -40.497 84.898 1.00 31.02 83 LEU A N 1
ATOM 634 C CA . LEU A 1 83 ? -48.793 -40.887 85.574 1.00 31.02 83 LEU A CA 1
ATOM 635 C C . LEU A 1 83 ? -48.489 -41.474 86.964 1.00 31.02 83 LEU A C 1
ATOM 637 O O . LEU A 1 83 ? -48.204 -42.662 87.107 1.00 31.02 83 LEU A O 1
ATOM 641 N N . THR A 1 84 ? -48.525 -40.631 87.998 1.00 35.06 84 THR A N 1
ATOM 642 C CA . THR A 1 84 ? -48.358 -41.046 89.400 1.00 35.06 84 THR A CA 1
ATOM 643 C C . THR A 1 84 ? -49.694 -41.452 90.034 1.00 35.06 84 THR A C 1
ATOM 645 O O . THR A 1 84 ? -50.724 -40.812 89.842 1.00 35.06 84 THR A O 1
ATOM 648 N N . TYR A 1 85 ? -49.675 -42.547 90.798 1.00 29.25 85 TYR A N 1
ATOM 649 C CA . TYR A 1 85 ? -50.835 -43.152 91.469 1.00 29.25 85 TYR A CA 1
ATOM 650 C C . TYR A 1 85 ? -50.689 -42.979 92.996 1.00 29.25 85 TYR A C 1
ATOM 652 O O . TYR A 1 85 ? -49.564 -42.908 93.488 1.00 29.25 85 TYR A O 1
ATOM 660 N N . TRP A 1 86 ? -51.811 -43.007 93.732 1.00 30.50 86 TRP A N 1
ATOM 661 C CA . TRP A 1 86 ? -51.946 -42.828 95.198 1.00 30.50 86 TRP A CA 1
ATOM 662 C C . TRP A 1 86 ? -51.792 -41.352 95.649 1.00 30.50 86 TRP A C 1
ATOM 664 O O . TRP A 1 86 ? -50.819 -40.699 95.308 1.00 30.50 86 TRP A O 1
ATOM 674 N N . MET A 1 87 ? -52.696 -40.736 96.427 1.00 29.02 87 MET A N 1
ATOM 675 C CA . MET A 1 87 ? -53.780 -41.262 97.276 1.00 29.02 87 MET A CA 1
ATOM 676 C C . MET A 1 87 ? -55.022 -40.348 97.280 1.00 29.02 87 MET A C 1
ATOM 678 O O . MET A 1 87 ? -54.887 -39.129 97.329 1.00 29.02 87 MET A O 1
ATOM 682 N N . SER A 1 88 ? -56.223 -40.931 97.392 1.00 30.45 88 SER A N 1
ATOM 683 C CA . SER A 1 88 ? -57.364 -40.350 98.133 1.00 30.45 88 SER A CA 1
ATOM 684 C C . SER A 1 88 ? -58.465 -41.396 98.341 1.00 30.45 88 SER A C 1
ATOM 686 O O . SER A 1 88 ? -59.042 -41.897 97.380 1.00 30.45 88 SER A O 1
ATOM 688 N N . ARG A 1 89 ? -58.773 -41.734 99.601 1.00 31.94 89 ARG A N 1
ATOM 689 C CA . ARG A 1 89 ? -59.973 -42.513 99.962 1.00 31.94 89 ARG A CA 1
ATOM 690 C C . ARG A 1 89 ? -61.177 -41.567 100.089 1.00 31.94 89 ARG A C 1
ATOM 692 O O . ARG A 1 89 ? -61.014 -40.504 100.686 1.00 31.94 89 ARG A O 1
ATOM 699 N N . PRO A 1 90 ? -62.384 -41.949 99.639 1.00 43.75 90 PRO A N 1
ATOM 700 C CA . PRO A 1 90 ? -63.593 -41.202 99.964 1.00 43.75 90 PRO A CA 1
ATOM 701 C C . PRO A 1 90 ? -63.988 -41.424 101.439 1.00 43.75 90 PRO A C 1
ATOM 703 O O . PRO A 1 90 ? -63.907 -42.561 101.920 1.00 43.75 90 PRO A O 1
ATOM 706 N N . PRO A 1 91 ? -64.460 -40.393 102.164 1.00 39.91 91 PRO A N 1
ATOM 707 C CA . PRO A 1 91 ? -65.135 -40.595 103.440 1.00 39.91 91 PRO A CA 1
ATOM 708 C C . PRO A 1 91 ? -66.480 -41.294 103.198 1.00 39.91 91 PRO A C 1
ATOM 710 O O . PRO A 1 91 ? -67.237 -40.928 102.297 1.00 39.91 91 PRO A O 1
ATOM 713 N N . TRP A 1 92 ? -66.776 -42.324 103.989 1.00 31.81 92 TRP A N 1
ATOM 714 C CA . TRP A 1 92 ? -68.036 -43.058 103.881 1.00 31.81 92 TRP A CA 1
ATOM 715 C C . TRP A 1 92 ? -69.200 -42.230 104.434 1.00 31.81 92 TRP A C 1
ATOM 717 O O . TRP A 1 92 ? -69.066 -41.553 105.453 1.00 31.81 92 TRP A O 1
ATOM 727 N N . LYS A 1 93 ? -70.367 -42.330 103.789 1.00 33.50 93 LYS A N 1
ATOM 728 C CA . LYS A 1 93 ? -71.630 -41.870 104.374 1.00 33.50 93 LYS A CA 1
ATOM 729 C C . LYS A 1 93 ? -72.108 -42.921 105.379 1.00 33.50 93 LYS A C 1
ATOM 731 O O . LYS A 1 93 ? -72.410 -44.037 104.967 1.00 33.50 93 LYS A O 1
ATOM 736 N N . SER A 1 94 ? -72.234 -42.541 106.646 1.00 30.02 94 SER A N 1
ATOM 737 C CA . SER A 1 94 ? -73.056 -43.257 107.632 1.00 30.02 94 SER A CA 1
ATOM 738 C C . SER A 1 94 ? -74.283 -42.410 107.996 1.00 30.02 94 SER A C 1
ATOM 740 O O . SER A 1 94 ? -74.231 -41.188 107.822 1.00 30.02 94 SER A O 1
ATOM 742 N N . PRO A 1 95 ? -75.396 -43.016 108.453 1.00 37.50 95 PRO A N 1
ATOM 743 C CA . PRO A 1 95 ? -76.647 -42.292 108.665 1.00 37.50 95 PRO A CA 1
ATOM 744 C C . PRO A 1 95 ? -76.593 -41.336 109.860 1.00 37.50 95 PRO A C 1
ATOM 746 O O . PRO A 1 95 ? -75.874 -41.572 110.831 1.00 37.50 95 PRO A O 1
ATOM 749 N N . LEU A 1 96 ? -77.424 -40.294 109.815 1.00 29.39 96 LEU A N 1
ATOM 750 C CA . LEU A 1 96 ? -77.822 -39.565 111.017 1.00 29.39 96 LEU A CA 1
ATOM 751 C C . LEU A 1 96 ? -78.750 -40.456 111.849 1.00 29.39 96 LEU A C 1
ATOM 753 O O . LEU A 1 96 ? -79.778 -40.901 111.344 1.00 29.39 96 LEU A O 1
ATOM 757 N N . CYS A 1 97 ? -78.413 -40.677 113.119 1.00 30.23 97 CYS A N 1
ATOM 758 C CA . CYS A 1 97 ? -79.389 -41.165 114.087 1.00 30.23 97 CYS A CA 1
ATOM 759 C C . CYS A 1 97 ? -80.399 -40.053 114.385 1.00 30.23 97 CYS A C 1
ATOM 761 O O . CYS A 1 97 ? -80.008 -38.926 114.699 1.00 30.23 97 CYS A O 1
ATOM 763 N N . GLU A 1 98 ? -81.686 -40.382 114.357 1.00 36.97 98 GLU A N 1
ATOM 764 C CA . GLU A 1 98 ? -82.705 -39.540 114.974 1.00 36.97 98 GLU A CA 1
ATOM 765 C C . GLU A 1 98 ? -82.509 -39.548 116.497 1.00 36.97 98 GLU A C 1
ATOM 767 O O . GLU A 1 98 ? -82.381 -40.605 117.113 1.00 36.97 98 GLU A O 1
ATOM 772 N N . MET A 1 99 ? -82.505 -38.368 117.119 1.00 37.06 99 MET A N 1
ATOM 773 C CA . MET A 1 99 ? -82.665 -38.227 118.567 1.00 37.06 99 MET A CA 1
ATOM 774 C C . MET A 1 99 ? -83.757 -37.199 118.845 1.00 37.06 99 MET A C 1
ATOM 776 O O . MET A 1 99 ? -83.507 -35.995 118.910 1.00 37.06 99 MET A O 1
ATOM 780 N N . VAL A 1 100 ? -84.983 -37.696 118.990 1.00 36.50 100 VAL A N 1
ATOM 781 C CA . VAL A 1 100 ? -86.134 -36.909 119.440 1.00 36.50 100 VAL A CA 1
ATOM 782 C C . VAL A 1 100 ? -85.964 -36.576 120.925 1.00 36.50 100 VAL A C 1
ATOM 784 O O . VAL A 1 100 ? -85.654 -37.454 121.729 1.00 36.50 100 VAL A O 1
ATOM 787 N N . GLN A 1 101 ? -86.182 -35.314 121.307 1.00 37.06 101 GLN A N 1
ATOM 788 C CA . GLN A 1 101 ? -86.276 -34.928 122.719 1.00 37.06 101 GLN A CA 1
ATOM 789 C C . GLN A 1 101 ? -87.710 -35.113 123.249 1.00 37.06 101 GLN A C 1
ATOM 791 O O . GLN A 1 101 ? -88.662 -34.822 122.525 1.00 37.06 101 GLN A O 1
ATOM 796 N N . PRO A 1 102 ? -87.892 -35.559 124.506 1.00 37.16 102 PRO A N 1
ATOM 797 C CA . PRO A 1 102 ? -89.214 -35.797 125.078 1.00 37.16 102 PRO A CA 1
ATOM 798 C C . PRO A 1 102 ? -89.870 -34.509 125.600 1.00 37.16 102 PRO A C 1
ATOM 800 O O . PRO A 1 102 ? -89.220 -33.696 126.260 1.00 37.16 102 PRO A O 1
ATOM 803 N N . SER A 1 103 ? -91.182 -34.353 125.388 1.00 32.12 103 SER A N 1
ATOM 804 C CA . SER A 1 103 ? -92.052 -33.431 126.143 1.00 32.12 103 SER A CA 1
ATOM 805 C C . SER A 1 103 ? -93.535 -33.766 125.936 1.00 32.12 103 SER A C 1
ATOM 807 O O . SER A 1 103 ? -94.023 -33.686 124.815 1.00 32.12 103 SER A O 1
ATOM 809 N N . GLY A 1 104 ? -94.254 -34.060 127.027 1.00 31.50 104 GLY A N 1
ATOM 810 C CA . GLY A 1 104 ? -95.721 -34.199 127.054 1.00 31.50 104 GLY A CA 1
ATOM 811 C C . GLY A 1 104 ? -96.273 -35.615 126.812 1.00 31.50 104 GLY A C 1
ATOM 812 O O . GLY A 1 104 ? -95.876 -36.296 125.875 1.00 31.50 104 GLY A O 1
ATOM 813 N N . GLY A 1 105 ? -97.215 -36.039 127.668 1.00 35.06 105 GLY A N 1
ATOM 814 C CA . GLY A 1 105 ? -98.157 -37.142 127.391 1.00 35.06 105 GLY A CA 1
ATOM 815 C C . GLY A 1 105 ? -99.405 -36.641 126.631 1.00 35.06 105 GLY A C 1
ATOM 816 O O . GLY A 1 105 ? -99.344 -35.526 126.106 1.00 35.06 105 GLY A O 1
ATOM 817 N N . PRO A 1 106 ? -100.545 -37.377 126.599 1.00 46.12 106 PRO A N 1
ATOM 818 C CA . PRO A 1 106 ? -101.151 -37.993 127.797 1.00 46.12 106 PRO A CA 1
ATOM 819 C C . PRO A 1 106 ? -101.830 -39.381 127.610 1.00 46.12 106 PRO A C 1
ATOM 821 O O . PRO A 1 106 ? -101.965 -39.863 126.497 1.00 46.12 106 PRO A O 1
ATOM 824 N N . ALA A 1 107 ? -102.322 -39.933 128.735 1.00 32.50 107 ALA A N 1
ATOM 825 C CA . ALA A 1 107 ? -103.492 -40.823 128.929 1.00 32.50 107 ALA A CA 1
ATOM 826 C C . ALA A 1 107 ? -103.694 -42.113 128.083 1.00 32.50 107 ALA A C 1
ATOM 828 O O . ALA A 1 107 ? -103.762 -42.067 126.861 1.00 32.50 107 ALA A O 1
ATOM 829 N N . GLY A 1 108 ? -103.975 -43.242 128.763 1.00 33.09 108 GLY A N 1
ATOM 830 C CA . GLY A 1 108 ? -104.537 -44.457 128.141 1.00 33.09 108 GLY A CA 1
ATOM 831 C C . GLY A 1 108 ? -104.319 -45.771 128.913 1.00 33.09 108 GLY A C 1
ATOM 832 O O . GLY A 1 108 ? -103.356 -46.465 128.628 1.00 33.09 108 GLY A O 1
ATOM 833 N N . ASP A 1 109 ? -105.211 -46.061 129.869 1.00 32.50 109 ASP A N 1
ATOM 834 C CA . ASP A 1 109 ? -105.697 -47.355 130.412 1.00 32.50 109 ASP A CA 1
ATOM 835 C C . ASP A 1 109 ? -104.872 -48.675 130.420 1.00 32.50 109 ASP A C 1
ATOM 837 O O . ASP A 1 109 ? -104.323 -49.103 129.413 1.00 32.50 109 ASP A O 1
ATOM 841 N N . GLN A 1 110 ? -105.051 -49.413 131.538 1.00 31.72 110 GLN A N 1
ATOM 842 C CA . GLN A 1 110 ? -105.085 -50.893 131.683 1.00 31.72 110 GLN A CA 1
ATOM 843 C C . GLN A 1 110 ? -103.773 -51.713 131.510 1.00 31.72 110 GLN A C 1
ATOM 845 O O . GLN A 1 110 ? -102.986 -51.478 130.604 1.00 31.72 110 GLN A O 1
ATOM 850 N N . ASP A 1 111 ? -103.473 -52.745 132.322 1.00 29.83 111 ASP A N 1
ATOM 851 C CA . ASP A 1 111 ? -104.060 -53.242 133.593 1.00 29.83 111 ASP A CA 1
ATOM 852 C C . ASP A 1 111 ? -103.060 -54.217 134.304 1.00 29.83 111 ASP A C 1
ATOM 854 O O . ASP A 1 111 ? -101.923 -54.355 133.853 1.00 29.83 111 ASP A O 1
ATOM 858 N N . VAL A 1 112 ? -103.520 -54.971 135.320 1.00 32.56 112 VAL A N 1
ATOM 859 C CA . VAL A 1 112 ? -102.984 -56.262 135.849 1.00 32.56 112 VAL A CA 1
ATOM 860 C C . VAL A 1 112 ? -102.032 -56.249 137.079 1.00 32.56 112 VAL A C 1
ATOM 862 O O . VAL A 1 112 ? -100.817 -56.334 136.949 1.00 32.56 112 VAL A O 1
ATOM 865 N N . LEU A 1 113 ? -102.666 -56.359 138.264 1.00 34.88 113 LEU A N 1
ATOM 866 C CA . LEU A 1 113 ? -102.369 -57.232 139.440 1.00 34.88 113 LEU A CA 1
ATOM 867 C C . LEU A 1 113 ? -101.076 -57.102 140.297 1.00 34.88 113 LEU A C 1
ATOM 869 O O . LEU A 1 113 ? -100.003 -56.733 139.833 1.00 34.88 113 LEU A O 1
ATOM 873 N N . GLY A 1 114 ? -101.209 -57.512 141.576 1.00 32.84 114 GLY A N 1
ATOM 874 C CA . GLY A 1 114 ? -100.166 -57.547 142.624 1.00 32.84 114 GLY A CA 1
ATOM 875 C C . GLY A 1 114 ? -100.447 -56.554 143.767 1.00 32.84 114 GLY A C 1
ATOM 876 O O . GLY A 1 114 ? -99.899 -55.458 143.762 1.00 32.84 114 GLY A O 1
ATOM 877 N N . GLU A 1 115 ? -101.422 -56.757 144.664 1.00 32.06 115 GLU A N 1
ATOM 878 C CA . GLU A 1 115 ? -101.414 -57.721 145.796 1.00 32.06 115 GLU A CA 1
ATOM 879 C C . GLU A 1 115 ? -100.124 -57.633 146.651 1.00 32.06 115 GLU A C 1
ATOM 881 O O . GLU A 1 115 ? -99.025 -57.744 146.122 1.00 32.06 115 GLU A O 1
ATOM 886 N N . GLU A 1 116 ? -100.160 -57.398 147.972 1.00 30.41 116 GLU A N 1
ATOM 887 C CA . GLU A 1 116 ? -101.238 -57.590 148.965 1.00 30.41 116 GLU A CA 1
ATOM 888 C C . GLU A 1 116 ? -101.165 -56.613 150.170 1.00 30.41 116 GLU A C 1
ATOM 890 O O . GLU A 1 116 ? -100.095 -56.103 150.487 1.00 30.41 116 GLU A O 1
ATOM 895 N N . SER A 1 117 ? -102.309 -56.459 150.861 1.00 36.78 117 SER A N 1
ATOM 896 C CA . SER A 1 117 ? -102.528 -56.315 152.324 1.00 36.78 117 SER A CA 1
ATOM 897 C C . SER A 1 117 ? -101.750 -55.302 153.209 1.00 36.78 117 SER A C 1
ATOM 899 O O . SER A 1 117 ? -100.587 -54.999 152.995 1.00 36.78 117 SER A O 1
ATOM 901 N N . SER A 1 118 ? -102.228 -54.854 154.385 1.00 30.45 118 SER A N 1
ATOM 902 C CA . SER A 1 118 ? -103.552 -54.562 154.999 1.00 30.45 118 SER A CA 1
ATOM 903 C C . SER A 1 118 ? -103.399 -54.576 156.540 1.00 30.45 118 SER A C 1
ATOM 905 O O . SER A 1 118 ? -102.465 -55.182 157.054 1.00 30.45 118 SER A O 1
ATOM 907 N N . LEU A 1 119 ? -104.371 -54.002 157.278 1.00 36.88 119 LEU A N 1
ATOM 908 C CA . LEU A 1 119 ? -104.469 -53.992 158.763 1.00 36.88 119 LEU A CA 1
ATOM 909 C C . LEU A 1 119 ? -103.374 -53.141 159.462 1.00 36.88 119 LEU A C 1
ATOM 911 O O . LEU A 1 119 ? -102.336 -52.855 158.885 1.00 36.88 119 LEU A O 1
ATOM 915 N N . GLY A 1 120 ? -103.510 -52.638 160.694 1.00 29.03 120 GLY A N 1
ATOM 916 C CA . GLY A 1 120 ? -104.578 -52.643 161.716 1.00 29.03 120 GLY A CA 1
ATOM 917 C C . GLY A 1 120 ? -103.899 -52.379 163.079 1.00 29.03 120 GLY A C 1
ATOM 918 O O . GLY A 1 120 ? -102.879 -52.991 163.360 1.00 29.03 120 GLY A O 1
ATOM 919 N N . LYS A 1 121 ? -104.230 -51.370 163.903 1.00 31.39 121 LYS A N 1
ATOM 920 C CA . LYS A 1 121 ? -105.461 -51.164 164.704 1.00 31.39 121 LYS A CA 1
ATOM 921 C C . LYS A 1 121 ? -105.940 -52.420 165.469 1.00 31.39 121 LYS A C 1
ATOM 923 O O . LYS A 1 121 ? -106.162 -53.429 164.812 1.00 31.39 121 LYS A O 1
ATOM 928 N N . PRO A 1 122 ? -106.378 -52.291 166.742 1.00 49.69 122 PRO A N 1
ATOM 929 C CA . PRO A 1 122 ? -105.764 -51.536 167.846 1.00 49.69 122 PRO A CA 1
ATOM 930 C C . PRO A 1 122 ? -105.814 -52.311 169.199 1.00 49.69 122 PRO A C 1
ATOM 932 O O . PRO A 1 122 ? -106.222 -53.461 169.256 1.00 49.69 122 PRO A O 1
ATOM 935 N N . ALA A 1 123 ? -105.415 -51.632 170.282 1.00 37.81 123 ALA A N 1
ATOM 936 C CA . ALA A 1 123 ? -105.752 -51.829 171.706 1.00 37.81 123 ALA A CA 1
ATOM 937 C C . ALA A 1 123 ? -106.581 -53.053 172.184 1.00 37.81 123 ALA A C 1
ATOM 939 O O . ALA A 1 123 ? -107.713 -53.269 171.755 1.00 37.81 123 ALA A O 1
ATOM 940 N N . MET A 1 124 ? -106.121 -53.659 173.288 1.00 27.44 124 MET A N 1
ATOM 941 C CA . MET A 1 124 ? -106.992 -54.226 174.329 1.00 27.44 124 MET A CA 1
ATOM 942 C C . MET A 1 124 ? -106.656 -53.618 175.698 1.00 27.44 124 MET A C 1
ATOM 944 O O . MET A 1 124 ? -105.494 -53.381 176.020 1.00 27.44 124 MET A O 1
ATOM 948 N N . LEU A 1 125 ? -107.696 -53.365 176.491 1.00 35.78 125 LEU A N 1
ATOM 949 C CA . LEU A 1 125 ? -107.635 -52.929 177.889 1.00 35.78 125 LEU A CA 1
ATOM 950 C C . LEU A 1 125 ? -107.731 -54.153 178.807 1.00 35.78 125 LEU A C 1
ATOM 952 O O . LEU A 1 125 ? -108.441 -55.089 178.451 1.00 35.78 125 LEU A O 1
ATOM 956 N N . HIS A 1 126 ? -107.173 -54.087 180.022 1.00 29.19 126 HIS A N 1
ATOM 957 C CA . HIS A 1 126 ? -107.938 -54.422 181.235 1.00 29.19 126 HIS A CA 1
ATOM 958 C C . HIS A 1 126 ? -107.258 -53.951 182.537 1.00 29.19 126 HIS A C 1
ATOM 960 O O . HIS A 1 126 ? -106.040 -53.996 182.676 1.00 29.19 126 HIS A O 1
ATOM 966 N N . LEU A 1 127 ? -108.090 -53.506 183.483 1.00 42.28 127 LEU A N 1
ATOM 967 C CA . LEU A 1 127 ? -107.800 -53.287 184.914 1.00 42.28 127 LEU A CA 1
ATOM 968 C C . LEU A 1 127 ? -108.069 -54.603 185.697 1.00 42.28 127 LEU A C 1
ATOM 970 O O . LEU A 1 127 ? -108.606 -55.533 185.080 1.00 42.28 127 LEU A O 1
ATOM 974 N N . PRO A 1 128 ? -107.802 -54.724 187.024 1.00 47.31 128 PRO A N 1
ATOM 975 C CA . PRO A 1 128 ? -107.391 -53.715 188.026 1.00 47.31 128 PRO A CA 1
ATOM 976 C C . PRO A 1 128 ? -105.933 -53.961 188.537 1.00 47.31 128 PRO A C 1
ATOM 978 O O . PRO A 1 128 ? -105.198 -54.679 187.871 1.00 47.31 128 PRO A O 1
ATOM 981 N N . SER A 1 129 ? -105.391 -53.405 189.637 1.00 38.78 129 SER A N 1
ATOM 982 C CA . SER A 1 129 ? -105.994 -52.702 190.788 1.00 38.78 129 SER A CA 1
ATOM 983 C C . SER A 1 129 ? -105.053 -51.681 191.483 1.00 38.78 129 SER A C 1
ATOM 985 O O . SER A 1 129 ? -104.143 -51.129 190.875 1.00 38.78 129 SER A O 1
ATOM 987 N N . GLU A 1 130 ? -105.356 -51.404 192.752 1.00 42.84 130 GLU A N 1
ATOM 988 C CA . GLU A 1 130 ? -104.798 -50.448 193.714 1.00 42.84 130 GLU A CA 1
ATOM 989 C C . GLU A 1 130 ? -103.267 -50.422 193.953 1.00 42.84 130 GLU A C 1
ATOM 991 O O . GLU A 1 130 ? -102.611 -51.448 194.086 1.00 42.84 130 GLU A O 1
ATOM 996 N N . GLN A 1 131 ? -102.789 -49.188 194.193 1.00 42.31 131 GLN A N 1
ATOM 997 C CA . GLN A 1 131 ? -101.545 -48.758 194.866 1.00 42.31 131 GLN A CA 1
ATOM 998 C C . GLN A 1 131 ? -100.176 -48.932 194.155 1.00 42.31 131 GLN A C 1
ATOM 1000 O O . GLN A 1 131 ? -99.502 -49.946 194.297 1.00 42.31 131 GLN A O 1
ATOM 1005 N N . ALA A 1 132 ? -99.702 -47.803 193.588 1.00 38.31 132 ALA A N 1
ATOM 1006 C CA . ALA A 1 132 ? -98.389 -47.151 193.830 1.00 38.31 132 ALA A CA 1
ATOM 1007 C C . ALA A 1 132 ? -97.488 -46.810 192.607 1.00 38.31 132 ALA A C 1
ATOM 1009 O O . ALA A 1 132 ? -97.270 -47.616 191.713 1.00 38.31 132 ALA A O 1
ATOM 1010 N N . ALA A 1 133 ? -96.859 -45.625 192.716 1.00 47.84 133 ALA A N 1
ATOM 1011 C CA . ALA A 1 133 ? -95.621 -45.141 192.069 1.00 47.84 133 ALA A CA 1
ATOM 1012 C C . ALA A 1 133 ? -95.621 -44.721 190.562 1.00 47.84 133 ALA A C 1
ATOM 1014 O O . ALA A 1 133 ? -96.462 -45.178 189.792 1.00 47.84 133 ALA A O 1
ATOM 1015 N N . PRO A 1 134 ? -94.715 -43.798 190.129 1.00 57.09 134 PRO A N 1
ATOM 1016 C CA . PRO A 1 134 ? -94.912 -42.989 188.910 1.00 57.09 134 PRO A CA 1
ATOM 1017 C C . PRO A 1 134 ? -93.908 -43.210 187.750 1.00 57.09 134 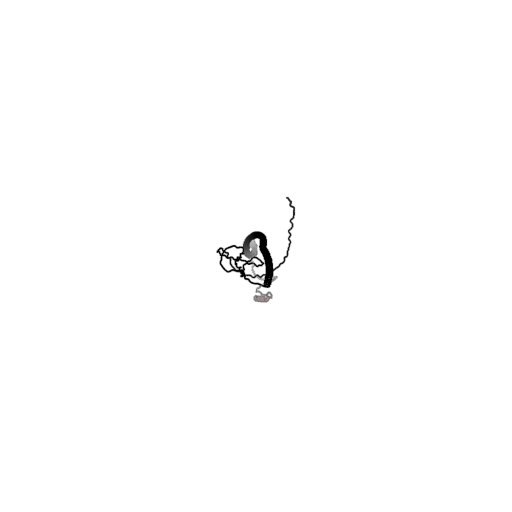PRO A C 1
ATOM 1019 O O . PRO A 1 134 ? -93.918 -42.453 186.780 1.00 57.09 134 PRO A O 1
ATOM 1022 N N . GLU A 1 135 ? -93.001 -44.185 187.838 1.00 60.78 135 GLU A N 1
ATOM 1023 C CA . GLU A 1 135 ? -91.763 -44.219 187.028 1.00 60.78 135 GLU A CA 1
ATOM 1024 C C . GLU A 1 135 ? -91.966 -44.435 185.515 1.00 60.78 135 GLU A C 1
ATOM 1026 O O . GLU A 1 135 ? -91.179 -43.947 184.703 1.00 60.78 135 GLU A O 1
ATOM 1031 N N . THR A 1 136 ? -93.034 -45.122 185.100 1.00 64.81 136 THR A N 1
ATOM 1032 C CA . THR A 1 136 ? -93.299 -45.431 183.680 1.00 64.81 136 THR A CA 1
ATOM 1033 C C . THR A 1 136 ? -93.636 -44.200 182.836 1.00 64.81 136 THR A C 1
ATOM 1035 O O . THR A 1 136 ? -93.401 -44.200 181.627 1.00 64.81 136 THR A O 1
ATOM 1038 N N . PHE A 1 137 ? -94.144 -43.132 183.458 1.00 67.44 137 PHE A N 1
ATOM 1039 C CA . PHE A 1 137 ? -94.459 -41.874 182.778 1.00 67.44 137 PHE A CA 1
ATOM 1040 C C . PHE A 1 137 ? -93.190 -41.104 182.374 1.00 67.44 137 PHE A C 1
ATOM 1042 O O . PHE A 1 137 ? -93.163 -40.475 181.318 1.00 67.44 137 PHE A O 1
ATOM 1049 N N . GLN A 1 138 ? -92.123 -41.211 183.175 1.00 70.44 138 GLN A N 1
ATOM 1050 C CA . GLN A 1 138 ? -90.842 -40.531 182.962 1.00 70.44 138 GLN A CA 1
ATOM 1051 C C . GLN A 1 138 ? -90.180 -40.981 181.647 1.00 70.44 138 GLN A C 1
ATOM 1053 O O . GLN A 1 138 ? -89.918 -40.158 180.771 1.00 70.44 138 GLN A O 1
ATOM 1058 N N . ARG A 1 139 ? -90.004 -42.298 181.462 1.00 74.50 139 ARG A N 1
ATOM 1059 C CA . ARG A 1 139 ? -89.348 -42.868 180.270 1.00 74.50 139 ARG A CA 1
ATOM 1060 C C . ARG A 1 139 ? -90.093 -42.540 178.972 1.00 74.50 139 ARG A C 1
ATOM 1062 O O . ARG A 1 139 ? -89.469 -42.240 177.963 1.00 74.50 139 ARG A O 1
ATOM 1069 N N . CYS A 1 140 ? -91.427 -42.531 179.008 1.00 75.19 140 CYS A N 1
ATOM 1070 C CA . CYS A 1 140 ? -92.248 -42.159 177.853 1.00 75.19 140 CYS A CA 1
ATOM 1071 C C . CYS A 1 140 ? -92.006 -40.701 177.410 1.00 75.19 140 CYS A C 1
ATOM 1073 O O . CYS A 1 140 ? -92.030 -40.405 176.217 1.00 75.19 140 CYS A O 1
ATOM 1075 N N . LEU A 1 141 ? -91.733 -39.783 178.348 1.00 78.44 141 LEU A N 1
ATOM 1076 C CA . LEU A 1 141 ? -91.368 -38.400 178.024 1.00 78.44 141 LEU A CA 1
ATOM 1077 C C . LEU A 1 141 ? -89.952 -38.299 177.445 1.00 78.44 141 LEU A C 1
ATOM 1079 O O . LEU A 1 141 ? -89.746 -37.537 176.503 1.00 78.44 141 LEU A O 1
ATOM 1083 N N . GLU A 1 142 ? -89.005 -39.078 177.971 1.00 79.19 142 GLU A N 1
ATOM 1084 C CA . GLU A 1 142 ? -87.619 -39.147 177.487 1.00 79.19 142 GLU A CA 1
ATOM 1085 C C . GLU A 1 142 ? -87.564 -39.693 176.049 1.00 79.19 142 GLU A C 1
ATOM 1087 O O . GLU A 1 142 ? -87.068 -39.005 175.159 1.00 79.19 142 GLU A O 1
ATOM 1092 N N . GLU A 1 143 ? -88.203 -40.834 175.772 1.00 80.94 143 GLU A N 1
ATOM 1093 C CA . GLU A 1 143 ? -88.330 -41.401 174.418 1.00 80.94 143 GLU A CA 1
ATOM 1094 C C . GLU A 1 143 ? -89.039 -40.430 173.450 1.00 80.94 143 GLU A C 1
ATOM 1096 O O . GLU A 1 143 ? -88.640 -40.281 172.291 1.00 80.94 143 GLU A O 1
ATOM 1101 N N . ASN A 1 144 ? -90.071 -39.705 173.908 1.00 78.38 144 ASN A N 1
ATOM 1102 C CA . ASN A 1 144 ? -90.746 -38.698 173.082 1.00 78.38 144 ASN A CA 1
ATOM 1103 C C . ASN A 1 144 ? -89.862 -37.468 172.813 1.00 78.38 144 ASN A C 1
ATOM 1105 O O . ASN A 1 144 ? -89.993 -36.844 171.758 1.00 78.38 144 ASN A O 1
ATOM 1109 N N . GLN A 1 145 ? -88.967 -37.116 173.737 1.00 80.94 145 GLN A N 1
ATOM 1110 C CA . GLN A 1 145 ? -88.000 -36.034 173.570 1.00 80.94 145 GLN A CA 1
ATOM 1111 C C . GLN A 1 145 ? -86.871 -36.442 172.614 1.00 80.94 145 GLN A C 1
ATOM 1113 O O . GLN A 1 145 ? -86.581 -35.690 171.684 1.00 80.94 145 GLN A O 1
ATOM 1118 N N . GLU A 1 146 ? -86.315 -37.648 172.756 1.00 83.00 146 GLU A N 1
ATOM 1119 C CA . GLU A 1 146 ? -85.332 -38.209 171.821 1.00 83.00 146 GLU A CA 1
ATOM 1120 C C . GLU A 1 146 ? -85.897 -38.298 170.399 1.00 83.00 146 GLU A C 1
ATOM 1122 O O . GLU A 1 146 ? -85.252 -37.841 169.456 1.00 83.00 146 GLU A O 1
ATOM 1127 N N . LEU A 1 147 ? -87.142 -38.760 170.231 1.00 85.19 147 LEU A N 1
ATOM 1128 C CA . LEU A 1 147 ? -87.842 -38.722 168.941 1.00 85.19 147 LEU A CA 1
ATOM 1129 C C . LEU A 1 147 ? -87.961 -37.295 168.384 1.00 85.19 147 LEU A C 1
ATOM 1131 O O . LEU A 1 147 ? -87.738 -37.085 167.193 1.00 85.19 147 LEU A O 1
ATOM 1135 N N . ARG A 1 148 ? -88.266 -36.289 169.216 1.00 83.25 148 ARG A N 1
ATOM 1136 C CA . ARG A 1 148 ? -88.329 -34.875 168.787 1.00 83.25 148 ARG A CA 1
ATOM 1137 C C . ARG A 1 148 ? -86.965 -34.303 168.414 1.00 83.25 148 ARG A C 1
ATOM 1139 O O . ARG A 1 148 ? -86.920 -33.410 167.567 1.00 83.25 148 ARG A O 1
ATOM 1146 N N . ASP A 1 149 ? -85.883 -34.736 169.055 1.00 83.25 149 ASP A N 1
ATOM 1147 C CA . ASP A 1 149 ? -84.514 -34.333 168.718 1.00 83.25 149 ASP A CA 1
ATOM 1148 C C . ASP A 1 149 ? -84.022 -35.044 167.448 1.00 83.25 149 ASP A C 1
ATOM 1150 O O . ASP A 1 149 ? -83.548 -34.374 166.532 1.00 83.25 149 ASP A O 1
ATOM 1154 N N . ALA A 1 150 ? -84.252 -36.351 167.308 1.00 84.75 150 ALA A N 1
ATOM 1155 C CA . ALA A 1 150 ? -83.950 -37.118 166.099 1.00 84.75 150 ALA A CA 1
ATOM 1156 C C . ALA A 1 150 ? -84.744 -36.618 164.877 1.00 84.75 150 ALA A C 1
ATOM 1158 O O . ALA A 1 150 ? -84.174 -36.435 163.801 1.00 84.75 150 ALA A O 1
ATOM 1159 N N . ILE A 1 151 ? -86.037 -36.304 165.034 1.00 82.62 151 ILE A N 1
ATOM 1160 C CA . ILE A 1 151 ? -86.852 -35.687 163.974 1.00 82.62 151 ILE A CA 1
ATOM 1161 C C . ILE A 1 151 ? -86.333 -34.282 163.631 1.00 82.62 151 ILE A C 1
ATOM 1163 O O . ILE A 1 151 ? -86.309 -33.928 162.451 1.00 82.62 151 ILE A O 1
ATOM 1167 N N . ARG A 1 152 ? -85.868 -33.485 164.607 1.00 86.25 152 ARG A N 1
ATOM 1168 C CA . ARG A 1 152 ? -85.229 -32.183 164.334 1.00 86.25 152 ARG A CA 1
ATOM 1169 C C . ARG A 1 152 ? -83.913 -32.339 163.572 1.00 86.25 152 ARG A C 1
ATOM 1171 O O . ARG A 1 152 ? -83.740 -31.658 162.567 1.00 86.25 152 ARG A O 1
ATOM 1178 N N . GLN A 1 153 ? -83.034 -33.253 163.983 1.00 86.00 153 GLN A N 1
ATOM 1179 C CA . GLN A 1 153 ? -81.770 -33.539 163.294 1.00 86.00 153 GLN A CA 1
ATOM 1180 C C . GLN A 1 153 ? -82.001 -34.082 161.876 1.00 86.00 153 GLN A C 1
ATOM 1182 O O . GLN A 1 153 ? -81.358 -33.628 160.935 1.00 86.00 153 GLN A O 1
ATOM 1187 N N . SER A 1 154 ? -82.968 -34.986 161.694 1.00 85.94 154 SER A N 1
ATOM 1188 C CA . SER A 1 154 ? -83.352 -35.515 160.380 1.00 85.94 154 SER A CA 1
ATOM 1189 C C . SER A 1 154 ? -83.907 -34.420 159.461 1.00 85.94 154 SER A C 1
ATOM 1191 O O . SER A 1 154 ? -83.469 -34.305 158.318 1.00 85.94 154 SER A O 1
ATOM 1193 N N . ASN A 1 155 ? -84.792 -33.547 159.961 1.00 87.69 155 ASN A N 1
ATOM 1194 C CA . ASN A 1 155 ? -85.280 -32.393 159.196 1.00 87.69 155 ASN A CA 1
ATOM 1195 C C . ASN A 1 155 ? -84.168 -31.382 158.881 1.00 87.69 155 ASN A C 1
ATOM 1197 O O . ASN A 1 155 ? -84.187 -30.786 157.807 1.00 87.69 155 ASN A O 1
ATOM 1201 N N . GLN A 1 156 ? -83.208 -31.184 159.788 1.00 89.06 156 GLN A N 1
ATOM 1202 C CA . GLN A 1 156 ? -82.067 -30.299 159.564 1.00 89.06 156 GLN A CA 1
ATOM 1203 C C . GLN A 1 156 ? -81.136 -30.860 158.481 1.00 89.06 156 GLN A C 1
ATOM 1205 O O . GLN A 1 156 ? -80.859 -30.162 157.510 1.00 89.06 156 GLN A O 1
ATOM 1210 N N . MET A 1 157 ? -80.771 -32.144 158.561 1.00 89.19 157 MET A N 1
ATOM 1211 C CA . MET A 1 157 ? -80.010 -32.828 157.511 1.00 89.19 157 MET A CA 1
ATOM 1212 C C . MET A 1 157 ? -80.752 -32.794 156.167 1.00 89.19 157 MET A C 1
ATOM 1214 O O . MET A 1 157 ? -80.138 -32.568 155.129 1.00 89.19 157 MET A O 1
ATOM 1218 N N . LEU A 1 158 ? -82.077 -32.984 156.159 1.00 88.50 158 LEU A N 1
ATOM 1219 C CA . LEU A 1 158 ? -82.867 -32.932 154.927 1.00 88.50 158 LEU A CA 1
ATOM 1220 C C . LEU A 1 158 ? -82.878 -31.521 154.315 1.00 88.50 158 LEU A C 1
ATOM 1222 O O . LEU A 1 158 ? -82.789 -31.394 153.097 1.00 88.50 158 LEU A O 1
ATOM 1226 N N . ARG A 1 159 ? -82.921 -30.461 155.137 1.00 88.62 159 ARG A N 1
ATOM 1227 C CA . ARG A 1 159 ? -82.744 -29.071 154.674 1.00 88.62 159 ARG A CA 1
ATOM 1228 C C . ARG A 1 159 ? -81.355 -28.861 154.090 1.00 88.62 159 ARG A C 1
ATOM 1230 O O . ARG A 1 159 ? -81.257 -28.407 152.958 1.00 88.62 159 ARG A O 1
ATOM 1237 N N . GLU A 1 160 ? -80.307 -29.262 154.803 1.00 89.50 160 GLU A N 1
ATOM 1238 C CA . GLU A 1 160 ? -78.917 -29.144 154.348 1.00 89.50 160 GLU A CA 1
ATOM 1239 C C . GLU A 1 160 ? -78.689 -29.878 153.018 1.00 89.50 160 GLU A C 1
ATOM 1241 O O . GLU A 1 160 ? -78.122 -29.295 152.096 1.00 89.50 160 GLU A O 1
ATOM 1246 N N . ARG A 1 161 ? -79.221 -31.099 152.855 1.00 90.50 161 ARG A N 1
ATOM 1247 C CA . ARG A 1 161 ? -79.176 -31.846 151.584 1.00 90.50 161 ARG A CA 1
ATOM 1248 C C . ARG A 1 161 ? -80.008 -31.201 150.474 1.00 90.50 161 ARG A C 1
ATOM 1250 O O . ARG A 1 161 ? -79.566 -31.190 149.327 1.00 90.50 161 ARG A O 1
ATOM 1257 N N . CYS A 1 162 ? -81.179 -30.642 150.780 1.00 89.25 162 CYS A N 1
ATOM 1258 C CA . CYS A 1 162 ? -81.964 -29.874 149.809 1.00 89.25 162 CYS A CA 1
ATOM 1259 C C . CYS A 1 162 ? -81.228 -28.601 149.364 1.00 89.25 162 CYS A C 1
ATOM 1261 O O . CYS A 1 162 ? -81.207 -28.298 148.173 1.00 89.25 162 CYS A O 1
ATOM 1263 N N . GLU A 1 163 ? -80.575 -27.888 150.283 1.00 90.75 163 GLU A N 1
ATOM 1264 C CA . GLU A 1 163 ? -79.765 -26.712 149.971 1.00 90.75 163 GLU A CA 1
ATOM 1265 C C . GLU A 1 163 ? -78.491 -27.073 149.192 1.00 90.75 163 GLU A C 1
ATOM 1267 O O . GLU A 1 163 ? -78.151 -26.382 148.237 1.00 90.75 163 GLU A O 1
ATOM 1272 N N . GLU A 1 164 ? -77.784 -28.152 149.543 1.00 91.31 164 GLU A N 1
ATOM 1273 C CA . GLU A 1 164 ? -76.661 -28.683 148.755 1.00 91.31 164 GLU A CA 1
ATOM 1274 C C . GLU A 1 164 ? -77.098 -29.051 147.336 1.00 91.31 164 GLU A C 1
ATOM 1276 O O . GLU A 1 164 ? -76.450 -28.641 146.374 1.00 91.31 164 GLU A O 1
ATOM 1281 N N . LEU A 1 165 ? -78.220 -29.761 147.184 1.00 91.44 165 LEU A N 1
ATOM 1282 C CA . LEU A 1 165 ? -78.774 -30.103 145.877 1.00 91.44 165 LEU A CA 1
ATOM 1283 C C . LEU A 1 165 ? -79.192 -28.847 145.098 1.00 91.44 165 LEU A C 1
ATOM 1285 O O . LEU A 1 165 ? -78.994 -28.789 143.886 1.00 91.44 165 LEU A O 1
ATOM 1289 N N . GLN A 1 166 ? -79.720 -27.821 145.769 1.00 90.38 166 GLN A N 1
ATOM 1290 C CA . GLN A 1 166 ? -80.072 -26.543 145.151 1.00 90.38 166 GLN A CA 1
ATOM 1291 C C . GLN A 1 166 ? -78.828 -25.741 144.728 1.00 90.38 166 GLN A C 1
ATOM 1293 O O . GLN A 1 166 ? -78.816 -25.197 143.624 1.00 90.38 166 GLN A O 1
ATOM 1298 N N . ARG A 1 167 ? -77.760 -25.724 145.540 1.00 90.94 167 ARG A N 1
ATOM 1299 C CA . ARG A 1 167 ? -76.445 -25.147 145.194 1.00 90.94 167 ARG A CA 1
ATOM 1300 C C . ARG A 1 167 ? -75.812 -25.885 144.015 1.00 90.94 167 ARG A C 1
ATOM 1302 O O . ARG A 1 167 ? -75.374 -25.242 143.066 1.00 90.94 167 ARG A O 1
ATOM 1309 N N . PHE A 1 168 ? -75.823 -27.219 144.031 1.00 93.06 168 PHE A N 1
ATOM 1310 C CA . PHE A 1 168 ? -75.318 -28.054 142.941 1.00 93.06 168 PHE A CA 1
ATOM 1311 C C . PHE A 1 168 ? -76.116 -27.842 141.650 1.00 93.06 168 PHE A C 1
ATOM 1313 O O . PHE A 1 168 ? -75.522 -27.664 140.593 1.00 93.06 168 PHE A O 1
ATOM 1320 N N . GLN A 1 169 ? -77.450 -27.770 141.721 1.00 91.38 169 GLN A N 1
ATOM 1321 C CA . GLN A 1 169 ? -78.280 -27.416 140.565 1.00 91.38 169 GLN A CA 1
ATOM 1322 C C . GLN A 1 169 ? -78.036 -25.985 140.070 1.00 91.38 169 GLN A C 1
ATOM 1324 O O . GLN A 1 169 ? -78.125 -25.761 138.866 1.00 91.38 169 GLN A O 1
ATOM 1329 N N . GLY A 1 170 ? -77.745 -25.026 140.954 1.00 92.44 170 GLY A N 1
ATOM 1330 C CA . GLY A 1 170 ? -77.325 -23.674 140.575 1.00 92.44 170 GLY A CA 1
ATOM 1331 C C . GLY A 1 170 ? -76.015 -23.707 139.790 1.00 92.44 170 GLY A C 1
ATOM 1332 O O . GLY A 1 170 ? -75.993 -23.348 138.616 1.00 92.44 170 GLY A O 1
ATOM 1333 N N . SER A 1 171 ? -74.971 -24.274 140.394 1.00 92.94 171 SER A N 1
ATOM 1334 C CA . SER A 1 171 ? -73.644 -24.422 139.789 1.00 92.94 171 SER A CA 1
ATOM 1335 C C . SER A 1 171 ? -73.674 -25.210 138.470 1.00 92.94 171 SER A C 1
ATOM 1337 O O . SER A 1 171 ? -73.050 -24.790 137.504 1.00 92.94 171 SER A O 1
ATOM 1339 N N . GLN A 1 172 ? -74.472 -26.278 138.358 1.00 93.38 172 GLN A N 1
ATOM 1340 C CA . GLN A 1 172 ? -74.673 -27.013 137.098 1.00 93.38 172 GLN A CA 1
ATOM 1341 C C . GLN A 1 172 ? -75.400 -26.192 136.022 1.00 93.38 172 GLN A C 1
ATOM 1343 O O . GLN A 1 172 ? -75.119 -26.345 134.833 1.00 93.38 172 GLN A O 1
ATOM 1348 N N . ARG A 1 173 ? -76.332 -25.302 136.394 1.00 93.00 173 ARG A N 1
ATOM 1349 C CA . ARG A 1 173 ? -76.965 -24.374 135.438 1.00 93.00 173 ARG A CA 1
ATOM 1350 C C . ARG A 1 173 ? -75.972 -23.307 134.975 1.00 93.00 173 ARG A C 1
ATOM 1352 O O . ARG A 1 173 ? -75.963 -22.989 133.790 1.00 93.00 173 ARG A O 1
ATOM 1359 N N . GLU A 1 174 ? -75.133 -22.803 135.875 1.00 93.94 174 GLU A N 1
ATOM 1360 C CA . GLU A 1 174 ? -74.070 -21.831 135.587 1.00 93.94 174 GLU A CA 1
ATOM 1361 C C . GLU A 1 174 ? -72.967 -22.435 134.704 1.00 93.94 174 GLU A C 1
ATOM 1363 O O . GLU A 1 174 ? -72.636 -21.861 133.668 1.00 93.94 174 GLU A O 1
ATOM 1368 N N . GLU A 1 175 ? -72.466 -23.629 135.035 1.00 93.75 175 GLU A N 1
ATOM 1369 C CA . GLU A 1 175 ? -71.499 -24.381 134.227 1.00 93.75 175 GLU A CA 1
ATOM 1370 C C . GLU A 1 175 ? -72.069 -24.683 132.837 1.00 93.75 175 GLU A C 1
ATOM 1372 O O . GLU A 1 175 ? -71.429 -24.391 131.827 1.00 93.75 175 GLU A O 1
ATOM 1377 N N . LYS A 1 176 ? -73.309 -25.186 132.753 1.00 94.25 176 LYS A N 1
ATOM 1378 C CA . LYS A 1 176 ? -73.977 -25.434 131.468 1.00 94.25 176 LYS A CA 1
ATOM 1379 C C . LYS A 1 176 ? -74.163 -24.150 130.656 1.00 94.25 176 LYS A C 1
ATOM 1381 O O . LYS A 1 176 ? -73.970 -24.183 129.442 1.00 94.25 176 LYS A O 1
ATOM 1386 N N . ALA A 1 177 ? -74.517 -23.031 131.290 1.00 94.44 177 ALA A N 1
ATOM 1387 C CA . ALA A 1 177 ? -74.639 -21.738 130.620 1.00 94.44 177 ALA A CA 1
ATOM 1388 C C . ALA A 1 177 ? -73.281 -21.240 130.099 1.00 94.44 177 ALA A C 1
ATOM 1390 O O . ALA A 1 177 ? -73.191 -20.819 128.947 1.00 94.44 177 ALA A O 1
ATOM 1391 N N . PHE A 1 178 ? -72.214 -21.367 130.894 1.00 96.00 178 PHE A N 1
ATOM 1392 C CA . PHE A 1 178 ? -70.849 -21.032 130.490 1.00 96.00 178 PHE A CA 1
ATOM 1393 C C . PHE A 1 178 ? -70.359 -21.916 129.334 1.00 96.00 178 PHE A C 1
ATOM 1395 O O . PHE A 1 178 ? -69.849 -21.394 128.344 1.00 96.00 178 PHE A O 1
ATOM 1402 N N . LEU A 1 179 ? -70.578 -23.235 129.390 1.00 95.75 179 LEU A N 1
ATOM 1403 C CA . LEU A 1 179 ? -70.276 -24.149 128.283 1.00 95.75 179 LEU A CA 1
ATOM 1404 C C . LEU A 1 179 ? -71.065 -23.775 127.022 1.00 95.75 179 LEU A C 1
ATOM 1406 O O . LEU A 1 179 ? -70.475 -23.683 125.949 1.00 95.75 179 LEU A O 1
ATOM 1410 N N . MET A 1 180 ? -72.372 -23.513 127.131 1.00 94.69 180 MET A N 1
ATOM 1411 C CA . MET A 1 180 ? -73.191 -23.075 125.993 1.00 94.69 180 MET A CA 1
ATOM 1412 C C . MET A 1 180 ? -72.686 -21.755 125.397 1.00 94.69 180 MET A C 1
ATOM 1414 O O . MET A 1 180 ? -72.570 -21.656 124.176 1.00 94.69 180 MET A O 1
ATOM 1418 N N . GLN A 1 181 ? -72.311 -20.780 126.231 1.00 96.06 181 GLN A N 1
ATOM 1419 C CA . GLN A 1 181 ? -71.696 -19.533 125.778 1.00 96.06 181 GLN A CA 1
ATOM 1420 C C . GLN A 1 181 ? -70.369 -19.800 125.052 1.00 96.06 181 GLN A C 1
ATOM 1422 O O . GLN A 1 181 ? -70.170 -19.291 123.953 1.00 96.06 181 GLN A O 1
ATOM 1427 N N . LYS A 1 182 ? -69.477 -20.631 125.606 1.00 96.50 182 LYS A N 1
ATOM 1428 C CA . LYS A 1 182 ? -68.180 -20.944 124.982 1.00 96.50 182 LYS A CA 1
ATOM 1429 C C . LYS A 1 182 ? -68.319 -21.738 123.684 1.00 96.50 182 LYS A C 1
ATOM 1431 O O . LYS A 1 182 ? -67.579 -21.476 122.738 1.00 96.50 182 LYS A O 1
ATOM 1436 N N . PHE A 1 183 ? -69.300 -22.635 123.583 1.00 95.94 183 PHE A N 1
ATOM 1437 C CA . PHE A 1 183 ? -69.642 -23.285 122.317 1.00 95.94 183 PHE A CA 1
ATOM 1438 C C . PHE A 1 183 ? -70.215 -22.301 121.289 1.00 95.94 183 PHE A C 1
ATOM 1440 O O . PHE A 1 183 ? -69.929 -22.461 120.103 1.00 95.94 183 PHE A O 1
ATOM 1447 N N . GLN A 1 184 ? -70.973 -21.282 121.706 1.00 95.94 184 GLN A N 1
ATOM 1448 C CA . GLN A 1 184 ? -71.455 -20.246 120.791 1.00 95.94 184 GLN A CA 1
ATOM 1449 C C . GLN A 1 184 ? -70.317 -19.324 120.330 1.00 95.94 184 GLN A C 1
ATOM 1451 O O . GLN A 1 184 ? -70.118 -19.185 119.130 1.00 95.94 184 GLN A O 1
ATOM 1456 N N . GLU A 1 185 ? -69.484 -18.810 121.241 1.00 95.81 185 GLU A N 1
ATOM 1457 C CA . GLU A 1 185 ? -68.289 -18.018 120.903 1.00 95.81 185 GLU A CA 1
ATOM 1458 C C . GLU A 1 185 ? -67.368 -18.756 119.910 1.00 95.81 185 GLU A C 1
ATOM 1460 O O . GLU A 1 185 ? -66.861 -18.157 118.955 1.00 95.81 185 GLU A O 1
ATOM 1465 N N . ALA A 1 186 ? -67.180 -20.069 120.103 1.00 95.44 186 ALA A N 1
ATOM 1466 C CA . ALA A 1 186 ? -66.409 -20.921 119.201 1.00 95.44 186 ALA A CA 1
ATOM 1467 C C . ALA A 1 186 ? -67.094 -21.124 117.837 1.00 95.44 186 ALA A C 1
ATOM 1469 O O . ALA A 1 186 ? -66.413 -21.106 116.810 1.00 95.44 186 ALA A O 1
ATOM 1470 N N . ARG A 1 187 ? -68.426 -21.282 117.796 1.00 95.25 187 ARG A N 1
ATOM 1471 C CA . ARG A 1 187 ? -69.203 -21.345 116.544 1.00 95.25 187 ARG A CA 1
ATOM 1472 C C . ARG A 1 187 ? -69.095 -20.045 115.758 1.00 95.25 187 ARG A C 1
ATOM 1474 O O . ARG A 1 187 ? -68.742 -20.096 114.584 1.00 95.25 187 ARG A O 1
ATOM 1481 N N . ASP A 1 188 ? -69.305 -18.904 116.407 1.00 96.62 188 ASP A N 1
ATOM 1482 C CA . ASP A 1 188 ? -69.229 -17.587 115.771 1.00 96.62 188 ASP A CA 1
ATOM 1483 C C . ASP A 1 188 ? -67.814 -17.317 115.227 1.00 96.62 188 ASP A C 1
ATOM 1485 O O . ASP A 1 188 ? -67.643 -16.713 114.168 1.00 96.62 188 ASP A O 1
ATOM 1489 N N . LEU A 1 189 ? -66.774 -17.781 115.936 1.00 96.69 189 LEU A N 1
ATOM 1490 C CA . LEU A 1 189 ? -65.388 -17.707 115.470 1.00 96.69 189 LEU A CA 1
ATOM 1491 C C . LEU A 1 189 ? -65.145 -18.596 114.243 1.00 96.69 189 LEU A C 1
ATOM 1493 O O . LEU A 1 189 ? -64.548 -18.131 113.273 1.00 96.69 189 LEU A O 1
ATOM 1497 N N . VAL A 1 190 ? -65.625 -19.843 114.253 1.00 96.50 190 VAL A N 1
ATOM 1498 C CA . VAL A 1 190 ? -65.531 -20.750 113.098 1.00 96.50 190 VAL A CA 1
ATOM 1499 C C . VAL A 1 190 ? -66.309 -20.203 111.900 1.00 96.50 190 VAL A C 1
ATOM 1501 O O . VAL A 1 190 ? -65.815 -20.287 110.778 1.00 96.50 190 VAL A O 1
ATOM 1504 N N . GLU A 1 191 ? -67.477 -19.591 112.104 1.00 95.94 191 GLU A N 1
ATOM 1505 C CA . GLU A 1 191 ? -68.243 -18.966 111.025 1.00 95.94 191 GLU A CA 1
ATOM 1506 C C . GLU A 1 191 ? -67.490 -17.775 110.416 1.00 95.94 191 GLU A C 1
ATOM 1508 O O . GLU A 1 191 ? -67.307 -17.752 109.193 1.00 95.94 191 GLU A O 1
ATOM 1513 N N . ARG A 1 192 ? -66.964 -16.854 111.242 1.00 97.00 192 ARG A N 1
ATOM 1514 C CA . ARG A 1 192 ? -66.114 -15.738 110.781 1.00 97.00 192 ARG A CA 1
ATOM 1515 C C . ARG A 1 192 ? -64.905 -16.236 109.987 1.00 97.00 192 ARG A C 1
ATOM 1517 O O . ARG A 1 192 ? -64.720 -15.813 108.849 1.00 97.00 192 ARG A O 1
ATOM 1524 N N . LEU A 1 193 ? -64.151 -17.197 110.526 1.00 96.19 193 LEU A N 1
ATOM 1525 C CA . LEU A 1 193 ? -63.002 -17.804 109.841 1.00 96.19 193 LEU A CA 1
ATOM 1526 C C . LEU A 1 193 ? -63.411 -18.546 108.556 1.00 96.19 193 LEU A C 1
ATOM 1528 O O . LEU A 1 193 ? -62.650 -18.578 107.592 1.00 96.19 193 LEU A O 1
ATOM 1532 N N . SER A 1 194 ? -64.619 -19.120 108.488 1.00 94.62 194 SER A N 1
ATOM 1533 C CA . SER A 1 194 ? -65.137 -19.742 107.260 1.00 94.62 194 SER A CA 1
ATOM 1534 C C . SER A 1 194 ? -65.451 -18.715 106.171 1.00 94.62 194 SER A C 1
ATOM 1536 O O . SER A 1 194 ? -65.329 -19.028 104.985 1.00 94.62 194 SER A O 1
ATOM 1538 N N . LEU A 1 195 ? -65.899 -17.517 106.557 1.00 96.69 195 LEU A N 1
ATOM 1539 C CA . LEU A 1 195 ? -66.220 -16.421 105.649 1.00 96.69 195 LEU A CA 1
ATOM 1540 C C . LEU A 1 195 ? -64.932 -15.767 105.149 1.00 96.69 195 LEU A C 1
ATOM 1542 O O . LEU A 1 195 ? -64.746 -15.653 103.943 1.00 96.69 195 LEU A O 1
ATOM 1546 N N . GLU A 1 196 ? -64.008 -15.464 106.060 1.00 96.00 196 GLU A N 1
ATOM 1547 C CA . GLU A 1 196 ? -62.662 -14.975 105.754 1.00 96.00 196 GLU A CA 1
ATOM 1548 C C . GLU A 1 196 ? -61.905 -15.948 104.838 1.00 96.00 196 GLU A C 1
ATOM 1550 O O . GLU A 1 196 ? -61.390 -15.541 103.802 1.00 96.00 196 GLU A O 1
ATOM 1555 N N . LYS A 1 197 ? -61.922 -17.258 105.125 1.00 95.56 197 LYS A N 1
ATOM 1556 C CA . LYS A 1 197 ? -61.308 -18.274 104.253 1.00 95.56 197 LYS A CA 1
ATOM 1557 C C . LYS A 1 197 ? -61.922 -18.300 102.848 1.00 95.56 197 LYS A C 1
ATOM 1559 O O . LYS A 1 197 ? -61.184 -18.473 101.881 1.00 95.56 197 LYS A O 1
ATOM 1564 N N . ARG A 1 198 ? -63.248 -18.157 102.719 1.00 96.00 198 ARG A N 1
ATOM 1565 C CA . ARG A 1 198 ? -63.929 -18.082 101.410 1.00 96.00 198 ARG A CA 1
ATOM 1566 C C . ARG A 1 198 ? -63.555 -16.808 100.658 1.00 96.00 198 ARG A C 1
ATOM 1568 O O . ARG A 1 198 ? -63.283 -16.871 99.466 1.00 96.00 198 ARG A O 1
ATOM 1575 N N . GLU A 1 199 ? -63.500 -15.683 101.358 1.00 96.19 199 GLU A N 1
ATOM 1576 C CA . GLU A 1 199 ? -63.142 -14.385 100.792 1.00 96.19 199 GLU A CA 1
ATOM 1577 C C . GLU A 1 199 ? -61.672 -14.344 100.345 1.00 96.19 199 GLU A C 1
ATOM 1579 O O . GLU A 1 199 ? -61.390 -13.965 99.212 1.00 96.19 199 GLU A O 1
ATOM 1584 N N . LEU A 1 200 ? -60.739 -14.855 101.154 1.00 96.25 200 LEU A N 1
ATOM 1585 C CA . LEU A 1 200 ? -59.332 -15.025 100.773 1.00 96.25 200 LEU A CA 1
ATOM 1586 C C . LEU A 1 200 ? -59.155 -16.003 99.600 1.00 96.25 200 LEU A C 1
ATOM 1588 O O . LEU A 1 200 ? -58.285 -15.793 98.755 1.00 96.25 200 LEU A O 1
ATOM 1592 N N . HIS A 1 201 ? -59.980 -17.053 99.504 1.00 95.06 201 HIS A N 1
ATOM 1593 C CA . HIS A 1 201 ? -59.973 -17.954 98.345 1.00 95.06 201 HIS A CA 1
ATOM 1594 C C . HIS A 1 201 ? -60.417 -17.219 97.074 1.00 95.06 201 HIS A C 1
ATOM 1596 O O . HIS A 1 201 ? -59.690 -17.224 96.083 1.00 95.06 201 HIS A O 1
ATOM 1602 N N . ARG A 1 202 ? -61.538 -16.490 97.148 1.00 96.62 202 ARG A N 1
ATOM 1603 C CA . ARG A 1 202 ? -62.079 -15.656 96.066 1.00 96.62 202 ARG A CA 1
ATOM 1604 C C . ARG A 1 202 ? -61.074 -14.591 95.606 1.00 96.62 202 ARG A C 1
ATOM 1606 O O . ARG A 1 202 ? -60.889 -14.398 94.407 1.00 96.62 202 ARG A O 1
ATOM 1613 N N . GLN A 1 203 ? -60.398 -13.926 96.544 1.00 95.50 203 GLN A N 1
ATOM 1614 C CA . GLN A 1 203 ? -59.336 -12.955 96.260 1.00 95.50 203 GLN A CA 1
ATOM 1615 C C . GLN A 1 203 ? -58.123 -13.614 95.590 1.00 95.50 203 GLN A C 1
ATOM 1617 O O . GLN A 1 203 ? -57.603 -13.078 94.613 1.00 95.50 203 GLN A O 1
ATOM 1622 N N . ARG A 1 204 ? -57.694 -14.798 96.054 1.00 95.75 204 ARG A N 1
ATOM 1623 C CA . ARG A 1 204 ? -56.609 -15.572 95.426 1.00 95.75 204 ARG A CA 1
ATOM 1624 C C . ARG A 1 204 ? -56.964 -16.004 94.003 1.00 95.75 204 ARG A C 1
ATOM 1626 O O . ARG A 1 204 ? -56.118 -15.900 93.122 1.00 95.75 204 ARG A O 1
ATOM 1633 N N . GLU A 1 205 ? -58.183 -16.480 93.769 1.00 95.12 205 GLU A N 1
ATOM 1634 C CA . GLU A 1 205 ? -58.661 -16.873 92.437 1.00 95.12 205 GLU A CA 1
ATOM 1635 C C . GLU A 1 205 ? -58.694 -15.675 91.483 1.00 95.12 205 GLU A C 1
ATOM 1637 O O . GLU A 1 205 ? -58.201 -15.780 90.362 1.00 95.12 205 GLU A O 1
ATOM 1642 N N . GLN A 1 206 ? -59.170 -14.513 91.942 1.00 94.56 206 GLN A N 1
ATOM 1643 C CA . GLN A 1 206 ? -59.123 -13.275 91.159 1.00 94.56 206 GLN A CA 1
ATOM 1644 C C . GLN A 1 206 ? -57.689 -12.799 90.886 1.00 94.56 206 GLN A C 1
ATOM 1646 O O . GLN A 1 206 ? -57.391 -12.406 89.762 1.00 94.56 206 GLN A O 1
ATOM 1651 N N . ALA A 1 207 ? -56.784 -12.878 91.865 1.00 94.88 207 ALA A N 1
ATOM 1652 C CA . ALA A 1 207 ? -55.379 -12.520 91.673 1.00 94.88 207 ALA A CA 1
ATOM 1653 C C . ALA A 1 207 ? -54.664 -13.456 90.681 1.00 94.88 207 ALA A C 1
ATOM 1655 O O . ALA A 1 207 ? -53.847 -12.996 89.886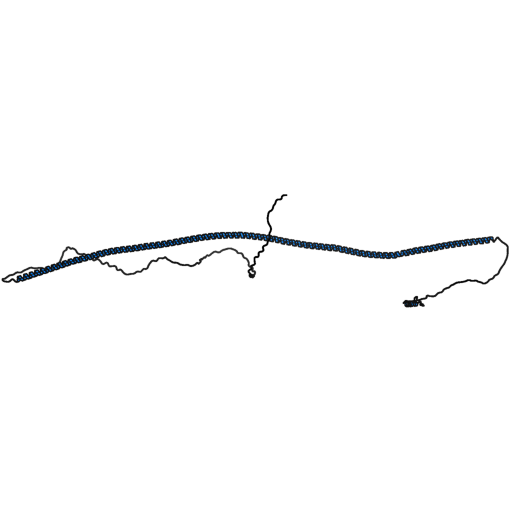 1.00 94.88 207 ALA A O 1
ATOM 1656 N N . LEU A 1 208 ? -54.986 -14.755 90.685 1.00 95.12 208 LEU A N 1
ATOM 1657 C CA . LEU A 1 208 ? -54.470 -15.713 89.702 1.00 95.12 208 LEU A CA 1
ATOM 1658 C C . LEU A 1 208 ? -55.013 -15.424 88.297 1.00 95.12 208 LEU A C 1
ATOM 1660 O O . LEU A 1 208 ? -54.220 -15.337 87.363 1.00 95.12 208 LEU A O 1
ATOM 1664 N N . GLN A 1 209 ? -56.323 -15.192 88.160 1.00 94.81 209 GLN A N 1
ATOM 1665 C CA . GLN A 1 209 ? -56.938 -14.807 86.884 1.00 94.81 209 GLN A CA 1
ATOM 1666 C C . GLN A 1 209 ? -56.349 -13.501 86.337 1.00 94.81 209 GLN A C 1
ATOM 1668 O O . GLN A 1 209 ? -56.081 -13.409 85.144 1.00 94.81 209 GLN A O 1
ATOM 1673 N N . GLU A 1 210 ? -56.098 -12.501 87.184 1.00 94.56 210 GLU A N 1
ATOM 1674 C CA . GLU A 1 210 ? -55.482 -11.246 86.743 1.00 94.56 210 GLU A CA 1
ATOM 1675 C C . GLU A 1 210 ? -54.019 -11.448 86.320 1.00 94.56 210 GLU A C 1
ATOM 1677 O O . GLU A 1 210 ? -53.611 -10.934 85.283 1.00 94.56 210 GLU A O 1
ATOM 1682 N N . VAL A 1 211 ? -53.240 -12.273 87.031 1.00 94.62 211 VAL A N 1
ATOM 1683 C CA . VAL A 1 211 ? -51.879 -12.650 86.604 1.00 94.62 211 VAL A CA 1
ATOM 1684 C C . VAL A 1 211 ? -51.888 -13.416 85.275 1.00 94.62 211 VAL A C 1
ATOM 1686 O O . VAL A 1 211 ? -51.009 -13.192 84.444 1.00 94.62 211 VAL A O 1
ATOM 1689 N N . GLU A 1 212 ? -52.864 -14.290 85.032 1.00 93.88 212 GLU A N 1
ATOM 1690 C CA . GLU A 1 212 ? -53.026 -14.969 83.739 1.00 93.88 212 GLU A CA 1
ATOM 1691 C C . GLU A 1 212 ? -53.381 -13.980 82.623 1.00 93.88 212 GLU A C 1
ATOM 1693 O O . GLU A 1 212 ? -52.734 -13.990 81.577 1.00 93.88 212 GLU A O 1
ATOM 1698 N N . ARG A 1 213 ? -54.318 -13.053 82.860 1.00 94.56 213 ARG A N 1
ATOM 1699 C CA . ARG A 1 213 ? -54.673 -12.001 81.892 1.00 94.56 213 ARG A CA 1
ATOM 1700 C C . ARG A 1 213 ? -53.503 -11.064 81.601 1.00 94.56 213 ARG A C 1
ATOM 1702 O O . ARG A 1 213 ? -53.278 -10.737 80.439 1.00 94.56 213 ARG A O 1
ATOM 1709 N N . LEU A 1 214 ? -52.730 -10.678 82.615 1.00 94.62 214 LEU A N 1
ATOM 1710 C CA . LEU A 1 214 ? -51.519 -9.872 82.452 1.00 94.62 214 LEU A CA 1
ATOM 1711 C C . LEU A 1 214 ? -50.450 -10.619 81.644 1.00 94.62 214 LEU A C 1
ATOM 1713 O O . LEU A 1 214 ? -49.878 -10.023 80.735 1.00 94.62 214 LEU A O 1
ATOM 1717 N N . LYS A 1 215 ? -50.240 -11.923 81.884 1.00 94.62 215 LYS A N 1
ATOM 1718 C CA . LYS A 1 215 ? -49.363 -12.766 81.049 1.00 94.62 215 LYS A CA 1
ATOM 1719 C C . LYS A 1 215 ? -49.837 -12.829 79.597 1.00 94.62 215 LYS A C 1
ATOM 1721 O O . LYS A 1 215 ? -49.022 -12.657 78.698 1.00 94.62 215 LYS A O 1
ATOM 1726 N N . THR A 1 216 ? -51.134 -13.030 79.345 1.00 94.62 216 THR A N 1
ATOM 1727 C CA . THR A 1 216 ? -51.679 -13.031 77.976 1.00 94.62 216 THR A CA 1
ATOM 1728 C C . THR A 1 216 ? -51.498 -11.667 77.305 1.00 94.62 216 THR A C 1
ATOM 1730 O O . THR A 1 216 ? -51.048 -11.604 76.166 1.00 94.62 216 THR A O 1
ATOM 1733 N N . CYS A 1 217 ? -51.780 -10.566 78.006 1.00 93.62 217 CYS A N 1
ATOM 1734 C CA . CYS A 1 217 ? -51.548 -9.212 77.498 1.00 93.62 217 CYS A CA 1
ATOM 1735 C C . CYS A 1 217 ? -50.063 -8.931 77.220 1.00 93.62 217 CYS A C 1
ATOM 1737 O O . CYS A 1 217 ? -49.756 -8.267 76.231 1.00 93.62 217 CYS A O 1
ATOM 1739 N N . GLN A 1 218 ? -49.150 -9.446 78.051 1.00 94.75 218 GLN A N 1
ATOM 1740 C CA . GLN A 1 218 ? -47.708 -9.340 77.839 1.00 94.75 218 GLN A CA 1
ATOM 1741 C C . GLN A 1 218 ? -47.264 -10.143 76.609 1.00 94.75 218 GLN A C 1
ATOM 1743 O O . GLN A 1 218 ? -46.639 -9.562 75.727 1.00 94.75 218 GLN A O 1
ATOM 1748 N N . GLN A 1 219 ? -47.656 -11.417 76.486 1.00 94.38 219 GLN A N 1
ATOM 1749 C CA . GLN A 1 219 ? -47.346 -12.240 75.309 1.00 94.38 219 GLN A CA 1
ATOM 1750 C C . GLN A 1 219 ? -47.849 -11.572 74.022 1.00 94.38 219 GLN A C 1
ATOM 1752 O O . GLN A 1 219 ? -47.080 -11.367 73.091 1.00 94.38 219 GLN A O 1
ATOM 1757 N N . MET A 1 220 ? -49.102 -11.104 74.001 1.00 94.19 220 MET A N 1
ATOM 1758 C CA . MET A 1 220 ? -49.666 -10.389 72.848 1.00 94.19 220 MET A CA 1
ATOM 1759 C C . MET A 1 220 ? -48.944 -9.063 72.538 1.00 94.19 220 MET A C 1
ATOM 1761 O O . MET A 1 220 ? -48.971 -8.603 71.394 1.00 94.19 220 MET A O 1
ATOM 1765 N N . ALA A 1 221 ? -48.303 -8.424 73.523 1.00 94.88 221 ALA A N 1
ATOM 1766 C CA . ALA A 1 221 ? -47.476 -7.235 73.314 1.00 94.88 221 ALA A CA 1
ATOM 1767 C C . ALA A 1 221 ? -46.079 -7.587 72.771 1.00 94.88 221 ALA A C 1
ATOM 1769 O O . ALA A 1 221 ? -45.582 -6.884 71.889 1.00 94.88 221 ALA A O 1
ATOM 1770 N N . GLU A 1 222 ? -45.477 -8.679 73.246 1.00 95.44 222 GLU A N 1
ATOM 1771 C CA . GLU A 1 222 ? -44.201 -9.219 72.763 1.00 95.44 222 GLU A CA 1
ATOM 1772 C C . GLU A 1 222 ? -44.330 -9.758 71.328 1.00 95.44 222 GLU A C 1
ATOM 1774 O O . GLU A 1 222 ? -43.537 -9.386 70.463 1.00 95.44 222 GLU A O 1
ATOM 1779 N N . ASP A 1 223 ? -45.395 -10.502 71.023 1.00 95.81 223 ASP A N 1
ATOM 1780 C CA . ASP A 1 223 ? -45.730 -10.969 69.672 1.00 95.81 223 ASP A CA 1
ATOM 1781 C C . ASP A 1 223 ? -45.950 -9.786 68.719 1.00 95.81 223 ASP A C 1
ATOM 1783 O O . ASP A 1 223 ? -45.393 -9.740 67.621 1.00 95.81 223 ASP A O 1
ATOM 1787 N N . LYS A 1 224 ? -46.700 -8.764 69.156 1.00 96.56 224 LYS A N 1
ATOM 1788 C CA . LYS A 1 224 ? -46.905 -7.523 68.393 1.00 96.56 224 LYS A CA 1
ATOM 1789 C C . LYS A 1 224 ? -45.596 -6.764 68.153 1.00 96.56 224 LYS A C 1
ATOM 1791 O O . LYS A 1 224 ? -45.427 -6.181 67.081 1.00 96.56 224 LYS A O 1
ATOM 1796 N N . ALA A 1 225 ? -44.678 -6.752 69.119 1.00 96.38 225 ALA A N 1
ATOM 1797 C CA . ALA A 1 225 ? -43.357 -6.150 68.958 1.00 96.38 225 ALA A CA 1
ATOM 1798 C C . ALA A 1 225 ? -42.485 -6.956 67.979 1.00 96.38 225 ALA A C 1
ATOM 1800 O O . ALA A 1 225 ? -41.867 -6.363 67.096 1.00 96.38 225 ALA A O 1
ATOM 1801 N N . SER A 1 226 ? -42.508 -8.289 68.075 1.00 97.62 226 SER A N 1
ATOM 1802 C CA . SER A 1 226 ? -41.812 -9.216 67.176 1.00 97.62 226 SER A CA 1
ATOM 1803 C C . SER A 1 226 ? -42.297 -9.083 65.730 1.00 97.62 226 SER A C 1
ATOM 1805 O O . SER A 1 226 ? -41.494 -8.832 64.834 1.00 97.62 226 SER A O 1
ATOM 1807 N N . VAL A 1 227 ? -43.613 -9.127 65.494 1.00 97.44 227 VAL A N 1
ATOM 1808 C CA . VAL A 1 227 ? -44.204 -8.926 64.159 1.00 97.44 227 VAL A CA 1
ATOM 1809 C C . VAL A 1 227 ? -43.878 -7.532 63.618 1.00 97.44 227 VAL A C 1
ATOM 1811 O O . VAL A 1 227 ? -43.510 -7.403 62.451 1.00 97.44 227 VAL A O 1
ATOM 1814 N N . LYS A 1 228 ? -43.926 -6.478 64.449 1.00 97.81 228 LYS A N 1
ATOM 1815 C CA . LYS A 1 228 ? -43.516 -5.129 64.022 1.00 97.81 228 LYS A CA 1
ATOM 1816 C C . LYS A 1 228 ? -42.036 -5.083 63.623 1.00 97.81 228 LYS A C 1
ATOM 1818 O O . LYS A 1 228 ? -41.709 -4.443 62.625 1.00 97.81 228 LYS A O 1
ATOM 1823 N N . ALA A 1 229 ? -41.150 -5.741 64.368 1.00 97.50 229 ALA A N 1
ATOM 1824 C CA . ALA A 1 229 ? -39.731 -5.823 64.032 1.00 97.50 229 ALA A CA 1
ATOM 1825 C C . ALA A 1 229 ? -39.506 -6.578 62.710 1.00 97.50 229 ALA A C 1
ATOM 1827 O O . ALA A 1 229 ? -38.823 -6.055 61.834 1.00 97.50 229 ALA A O 1
ATOM 1828 N N . GLN A 1 230 ? -40.156 -7.731 62.516 1.00 98.00 230 GLN A N 1
ATOM 1829 C CA . GLN A 1 230 ? -40.091 -8.513 61.273 1.00 98.00 230 GLN A CA 1
ATOM 1830 C C . GLN A 1 230 ? -40.574 -7.702 60.061 1.00 98.00 230 GLN A C 1
ATOM 1832 O O . GLN A 1 230 ? -39.859 -7.598 59.070 1.00 98.00 230 GLN A O 1
ATOM 1837 N N . VAL A 1 231 ? -41.735 -7.043 60.161 1.00 98.12 231 VAL A N 1
ATOM 1838 C CA . VAL A 1 231 ? -42.253 -6.151 59.105 1.00 98.12 231 VAL A CA 1
ATOM 1839 C C . VAL A 1 231 ? -41.293 -4.988 58.827 1.00 98.12 231 VAL A C 1
ATOM 1841 O O . VAL A 1 231 ? -41.137 -4.589 57.678 1.00 98.12 231 VAL A O 1
ATOM 1844 N N . THR A 1 232 ? -40.611 -4.462 59.848 1.00 97.19 232 THR A N 1
ATOM 1845 C CA . THR A 1 232 ? -39.631 -3.376 59.677 1.00 97.19 232 THR A CA 1
ATOM 1846 C C . THR A 1 232 ? -38.354 -3.866 58.981 1.00 97.19 232 THR A C 1
ATOM 1848 O O . THR A 1 232 ? -37.827 -3.147 58.135 1.00 97.19 232 THR A O 1
ATOM 1851 N N . SER A 1 233 ? -37.892 -5.090 59.276 1.00 98.19 233 SER A N 1
ATOM 1852 C CA . SER A 1 233 ? -36.776 -5.742 58.568 1.00 98.19 233 SER A CA 1
ATOM 1853 C C . SER A 1 233 ? -37.117 -5.963 57.094 1.00 98.19 233 SER A C 1
ATOM 1855 O O . SER A 1 233 ? -36.435 -5.431 56.224 1.00 98.19 233 SER A O 1
ATOM 1857 N N . LEU A 1 234 ? -38.251 -6.617 56.813 1.00 98.19 234 LEU A N 1
ATOM 1858 C CA . LEU A 1 234 ? -38.700 -6.924 55.452 1.00 98.19 234 LEU A CA 1
ATOM 1859 C C . LEU A 1 234 ? -38.938 -5.666 54.599 1.00 98.19 234 LEU A C 1
ATOM 1861 O O . LEU A 1 234 ? -38.672 -5.684 53.400 1.00 98.19 234 LEU A O 1
ATOM 1865 N N . LEU A 1 235 ? -39.400 -4.560 55.195 1.00 98.00 235 LEU A N 1
ATOM 1866 C CA . LEU A 1 235 ? -39.494 -3.266 54.506 1.00 98.00 235 LEU A CA 1
ATOM 1867 C C . LEU A 1 235 ? -38.111 -2.683 54.176 1.00 98.00 235 LEU A C 1
ATOM 1869 O O . LEU A 1 235 ? -37.934 -2.143 53.085 1.00 98.00 235 LEU A O 1
ATOM 1873 N N . GLY A 1 236 ? -37.134 -2.814 55.078 1.00 98.19 236 GLY A N 1
ATOM 1874 C CA . GLY A 1 236 ? -35.746 -2.419 54.828 1.00 98.19 236 GLY A CA 1
ATOM 1875 C C . GLY A 1 236 ? -35.086 -3.262 53.734 1.00 98.19 236 GLY A C 1
ATOM 1876 O O . GLY A 1 236 ? -34.522 -2.710 52.794 1.00 98.19 236 GLY A O 1
ATOM 1877 N N . GLU A 1 237 ? -35.232 -4.585 53.803 1.00 97.69 237 GLU A N 1
ATOM 1878 C CA . GLU A 1 237 ? -34.740 -5.544 52.804 1.00 97.69 237 GLU A CA 1
ATOM 1879 C C . GLU A 1 237 ? -35.364 -5.295 51.419 1.00 97.69 237 GLU A C 1
ATOM 1881 O O . GLU A 1 237 ? -34.662 -5.301 50.407 1.00 97.69 237 GLU A O 1
ATOM 1886 N N . LEU A 1 238 ? -36.670 -5.001 51.361 1.00 98.25 238 LEU A N 1
ATOM 1887 C CA . LEU A 1 238 ? -37.366 -4.637 50.124 1.00 98.25 238 LEU A CA 1
ATOM 1888 C C . LEU A 1 238 ? -36.879 -3.292 49.563 1.00 98.25 238 LEU A C 1
ATOM 1890 O O . LEU A 1 238 ? -36.636 -3.189 48.360 1.00 98.25 238 LEU A O 1
ATOM 1894 N N . GLN A 1 239 ? -36.702 -2.276 50.414 1.00 98.25 239 GLN A N 1
ATOM 1895 C CA . GLN A 1 239 ? -36.186 -0.967 50.004 1.00 98.25 239 GLN A CA 1
ATOM 1896 C C . GLN A 1 239 ? -34.731 -1.059 49.514 1.00 98.25 239 GLN A C 1
ATOM 1898 O O . GLN A 1 239 ? -34.365 -0.406 48.532 1.00 98.25 239 GLN A O 1
ATOM 1903 N N . GLU A 1 240 ? -33.896 -1.884 50.151 1.00 98.19 240 GLU A N 1
ATOM 1904 C CA . GLU A 1 240 ? -32.527 -2.145 49.702 1.00 98.19 240 GLU A CA 1
ATOM 1905 C C . GLU A 1 240 ? -32.510 -2.921 48.377 1.00 98.19 240 GLU A C 1
ATOM 1907 O O . GLU A 1 240 ? -31.794 -2.539 47.452 1.00 98.19 240 GLU A O 1
ATOM 1912 N N . SER A 1 241 ? -33.339 -3.960 48.241 1.00 97.88 241 SER A N 1
ATOM 1913 C CA . SER A 1 241 ? -33.505 -4.722 46.998 1.00 97.88 241 SER A CA 1
ATOM 1914 C C . SER A 1 241 ? -33.942 -3.824 45.834 1.00 97.88 241 SER A C 1
ATOM 1916 O O . SER A 1 241 ? -33.324 -3.853 44.768 1.00 97.88 241 SER A O 1
ATOM 1918 N N . GLN A 1 242 ? -34.919 -2.934 46.053 1.00 98.19 242 GLN A N 1
ATOM 1919 C CA . GLN A 1 242 ? -35.321 -1.941 45.055 1.00 98.19 242 GLN A CA 1
ATOM 1920 C C . GLN A 1 242 ? -34.175 -0.972 44.725 1.00 98.19 242 GLN A C 1
ATOM 1922 O O . GLN A 1 242 ? -33.916 -0.716 43.551 1.00 98.19 242 GLN A O 1
ATOM 1927 N N . SER A 1 243 ? -33.444 -0.477 45.727 1.00 98.38 243 SER A N 1
ATOM 1928 C CA . SER A 1 243 ? -32.302 0.428 45.514 1.00 98.38 243 SER A CA 1
ATOM 1929 C C . SER A 1 243 ? -31.187 -0.231 44.687 1.00 98.38 243 SER A C 1
ATOM 1931 O O . SER A 1 243 ? -30.605 0.406 43.807 1.00 98.38 243 SER A O 1
ATOM 1933 N N . ARG A 1 244 ? -30.920 -1.524 44.924 1.00 98.44 244 ARG A N 1
ATOM 1934 C CA . ARG A 1 244 ? -29.983 -2.351 44.144 1.00 98.44 244 ARG A CA 1
ATOM 1935 C C . ARG A 1 244 ? -30.484 -2.572 42.709 1.00 98.44 244 ARG A C 1
ATOM 1937 O O . ARG A 1 244 ? -29.698 -2.430 41.776 1.00 98.44 244 ARG A O 1
ATOM 1944 N N . LEU A 1 245 ? -31.776 -2.851 42.516 1.00 98.19 245 LEU A N 1
ATOM 1945 C CA . LEU A 1 245 ? -32.395 -2.999 41.191 1.00 98.19 245 LEU A CA 1
ATOM 1946 C C . LEU A 1 245 ? -32.346 -1.693 40.383 1.00 98.19 245 LEU A C 1
ATOM 1948 O O . LEU A 1 245 ? -32.011 -1.706 39.201 1.00 98.19 245 LEU A O 1
ATOM 1952 N N . GLU A 1 246 ? -32.623 -0.554 41.016 1.00 98.44 246 GLU A N 1
ATOM 1953 C CA . GLU A 1 246 ? -32.513 0.759 40.383 1.00 98.44 246 GLU A CA 1
ATOM 1954 C C . GLU A 1 246 ? -31.069 1.112 40.005 1.00 98.44 246 GLU A C 1
ATOM 1956 O O . GLU A 1 246 ? -30.853 1.751 38.976 1.00 98.44 246 GLU A O 1
ATOM 1961 N N . ALA A 1 247 ? -30.080 0.713 40.811 1.00 98.25 247 ALA A N 1
ATOM 1962 C CA . ALA A 1 247 ? -28.666 0.878 40.478 1.00 98.25 247 ALA A CA 1
ATOM 1963 C C . ALA A 1 247 ? -28.264 -0.001 39.280 1.00 98.25 247 ALA A C 1
ATOM 1965 O O . ALA A 1 247 ? -27.709 0.515 38.312 1.00 98.25 247 ALA A O 1
ATOM 1966 N N . ALA A 1 248 ? -28.625 -1.289 39.298 1.00 98.06 248 ALA A N 1
ATOM 1967 C CA . ALA A 1 248 ? -28.355 -2.223 38.204 1.00 98.06 248 ALA A CA 1
ATOM 1968 C C . ALA A 1 248 ? -29.042 -1.807 36.889 1.00 98.06 248 ALA A C 1
ATOM 1970 O O . ALA A 1 248 ? -28.443 -1.902 35.823 1.00 98.06 248 ALA A O 1
ATOM 1971 N N . SER A 1 249 ? -30.266 -1.272 36.956 1.00 98.19 249 SER A N 1
ATOM 1972 C CA . SER A 1 249 ? -30.993 -0.729 35.799 1.00 98.19 249 SER A CA 1
ATOM 1973 C C . SER A 1 249 ? -30.281 0.488 35.183 1.00 98.19 249 SER A C 1
ATOM 1975 O O . SER A 1 249 ? -30.120 0.573 33.964 1.00 98.19 249 SER A O 1
ATOM 1977 N N . LYS A 1 250 ? -29.760 1.400 36.019 1.00 98.44 250 LYS A N 1
ATOM 1978 C CA . LYS A 1 250 ? -28.951 2.551 35.572 1.00 98.44 250 LYS A CA 1
ATOM 1979 C C . LYS A 1 250 ? -27.613 2.103 34.967 1.00 98.44 250 LYS A C 1
ATOM 1981 O O . LYS A 1 250 ? -27.189 2.662 33.957 1.00 98.44 250 LYS A O 1
ATOM 1986 N N . GLU A 1 251 ? -26.969 1.082 35.535 1.00 98.12 251 GLU A N 1
ATOM 1987 C CA . GLU A 1 251 ? -25.748 0.489 34.974 1.00 98.12 251 GLU A CA 1
ATOM 1988 C C . GLU A 1 251 ? -26.014 -0.203 33.628 1.00 98.12 251 GLU A C 1
ATOM 1990 O O . GLU A 1 251 ? -25.297 0.058 32.663 1.00 98.12 251 GLU A O 1
ATOM 1995 N N . GLN A 1 252 ? -27.087 -0.992 33.513 1.00 98.12 252 GLN A N 1
ATOM 1996 C CA . GLN A 1 252 ? -27.522 -1.593 32.250 1.00 98.12 252 GLN A CA 1
ATOM 1997 C C . GLN A 1 252 ? -27.747 -0.517 31.178 1.00 98.12 252 GLN A C 1
ATOM 1999 O O . GLN A 1 252 ? -27.190 -0.622 30.088 1.00 98.12 252 GLN A O 1
ATOM 2004 N N . GLN A 1 253 ? -28.471 0.563 31.489 1.00 98.38 253 GLN A N 1
ATOM 2005 C CA . GLN A 1 253 ? -28.701 1.667 30.550 1.00 98.38 253 GLN A CA 1
ATOM 2006 C C . GLN A 1 253 ? -27.391 2.372 30.129 1.00 98.38 253 GLN A C 1
ATOM 2008 O O . GLN A 1 253 ? -27.234 2.786 28.971 1.00 98.38 253 GLN A O 1
ATOM 2013 N N . ALA A 1 254 ? -26.421 2.490 31.042 1.00 98.38 254 ALA A N 1
ATOM 2014 C CA . ALA A 1 254 ? -25.089 3.025 30.753 1.00 98.38 254 ALA A CA 1
ATOM 2015 C C . ALA A 1 254 ? -24.248 2.073 29.877 1.00 98.38 254 ALA A C 1
ATOM 2017 O O . ALA A 1 254 ? -23.499 2.524 29.010 1.00 98.38 254 ALA A O 1
ATOM 2018 N N . LEU A 1 255 ? -24.388 0.757 30.050 1.00 98.06 255 LEU A N 1
ATOM 2019 C CA . LEU A 1 255 ? -23.743 -0.247 29.203 1.00 98.06 255 LEU A CA 1
ATOM 2020 C C . LEU A 1 255 ? -24.393 -0.311 27.812 1.00 98.06 255 LEU A C 1
ATOM 2022 O O . LEU A 1 255 ? -23.679 -0.267 26.817 1.00 98.06 255 LEU A O 1
ATOM 2026 N N . GLU A 1 256 ? -25.722 -0.306 27.709 1.00 98.31 256 GLU A N 1
ATOM 2027 C CA . GLU A 1 256 ? -26.463 -0.293 26.436 1.00 98.31 256 GLU A CA 1
ATOM 2028 C C . GLU A 1 256 ? -26.200 0.960 25.589 1.00 98.31 256 GLU A C 1
ATOM 2030 O O . GLU A 1 256 ? -26.188 0.893 24.359 1.00 98.31 256 GLU A O 1
ATOM 2035 N N . SER A 1 257 ? -26.006 2.123 26.219 1.00 98.44 257 SER A N 1
ATOM 2036 C CA . SER A 1 257 ? -25.615 3.350 25.509 1.00 98.44 257 SER A CA 1
ATOM 2037 C C . SER A 1 257 ? -24.152 3.310 25.056 1.00 98.44 257 SER A C 1
ATOM 2039 O O . SER A 1 257 ? -23.868 3.685 23.920 1.00 98.44 257 SER A O 1
ATOM 2041 N N . ARG A 1 258 ? -23.237 2.766 25.872 1.00 98.50 258 ARG A N 1
ATOM 2042 C CA . ARG A 1 258 ? -21.840 2.518 25.467 1.00 98.50 258 ARG A CA 1
ATOM 2043 C C . ARG A 1 258 ? -21.721 1.497 24.332 1.00 98.50 258 ARG A C 1
ATOM 2045 O O . ARG A 1 258 ? -20.928 1.714 23.424 1.00 98.50 258 ARG A O 1
ATOM 2052 N N . VAL A 1 259 ? -22.502 0.415 24.360 1.00 98.31 259 VAL A N 1
ATOM 2053 C CA . VAL A 1 259 ? -22.521 -0.614 23.304 1.00 98.31 259 VAL A CA 1
ATOM 2054 C C . VAL A 1 259 ? -23.052 -0.040 21.992 1.00 98.31 259 VAL A C 1
ATOM 2056 O O . VAL A 1 259 ? -22.450 -0.289 20.951 1.00 98.31 259 VAL A O 1
ATOM 2059 N N . ARG A 1 260 ? -24.110 0.784 22.025 1.00 98.50 260 ARG A N 1
ATOM 2060 C CA . ARG A 1 260 ? -24.597 1.487 20.824 1.00 98.50 260 ARG A CA 1
ATOM 2061 C C . ARG A 1 260 ? -23.551 2.438 20.249 1.00 98.50 260 ARG A C 1
ATOM 2063 O O . ARG A 1 260 ? -23.199 2.279 19.088 1.00 98.50 260 ARG A O 1
ATOM 2070 N N . ALA A 1 261 ? -22.967 3.316 21.065 1.00 98.44 261 ALA A N 1
ATOM 2071 C CA . ALA A 1 261 ? -21.920 4.234 20.608 1.00 98.44 261 ALA A CA 1
ATOM 2072 C C . ALA A 1 261 ? -20.691 3.498 20.031 1.00 98.44 261 ALA A C 1
ATOM 2074 O O . ALA A 1 261 ? -20.136 3.915 19.017 1.00 98.44 261 ALA A O 1
ATOM 2075 N N . ALA A 1 262 ? -20.287 2.370 20.629 1.00 98.12 262 ALA A N 1
ATOM 2076 C CA . ALA A 1 262 ? -19.210 1.532 20.100 1.00 98.12 262 ALA A CA 1
ATOM 2077 C C . ALA A 1 262 ? -19.592 0.829 18.782 1.00 98.12 262 ALA A C 1
ATOM 2079 O O . ALA A 1 262 ? -18.749 0.702 17.897 1.00 98.12 262 ALA A O 1
ATOM 2080 N N . SER A 1 263 ? -20.850 0.403 18.626 1.00 98.38 263 SER A N 1
ATOM 2081 C CA . SER A 1 263 ? -21.365 -0.184 17.381 1.00 98.38 263 SER A CA 1
ATOM 2082 C C . SER A 1 263 ? -21.460 0.849 16.254 1.00 98.38 263 SER A C 1
ATOM 2084 O O . SER A 1 263 ? -21.103 0.544 15.120 1.00 98.38 263 SER A O 1
ATOM 2086 N N . GLU A 1 264 ? -21.904 2.067 16.561 1.00 98.50 264 GLU A N 1
ATOM 2087 C CA . GLU A 1 264 ? -21.948 3.203 15.632 1.00 98.50 264 GLU A CA 1
ATOM 2088 C C . GLU A 1 264 ? -20.524 3.587 15.186 1.00 98.50 264 GLU A C 1
ATOM 2090 O O . GLU A 1 264 ? -20.264 3.744 13.994 1.00 98.50 264 GLU A O 1
ATOM 2095 N N . GLN A 1 265 ? -19.566 3.637 16.122 1.00 98.50 265 GLN A N 1
ATOM 2096 C CA . GLN A 1 265 ? -18.151 3.865 15.812 1.00 98.50 265 GLN A CA 1
ATOM 2097 C C . GLN A 1 265 ? -17.541 2.735 14.964 1.00 98.50 265 GLN A C 1
ATOM 2099 O O . GLN A 1 265 ? -16.762 3.014 14.053 1.00 98.50 265 GLN A O 1
ATOM 2104 N N . ALA A 1 266 ? -17.887 1.472 15.232 1.00 98.00 266 ALA A N 1
ATOM 2105 C CA . ALA A 1 266 ? -17.423 0.338 14.433 1.00 98.00 266 ALA A CA 1
ATOM 2106 C C . ALA A 1 266 ? -17.943 0.421 12.988 1.00 98.00 266 ALA A C 1
ATOM 2108 O O . ALA A 1 266 ? -17.145 0.355 12.058 1.00 98.00 266 ALA A O 1
ATOM 2109 N N . GLN A 1 267 ? -19.244 0.670 12.799 1.00 98.44 267 GLN A N 1
ATOM 2110 C CA . GLN A 1 267 ? -19.853 0.846 11.474 1.00 98.44 267 GLN A CA 1
ATOM 2111 C C . GLN A 1 267 ? -19.238 2.020 10.699 1.00 98.44 267 GLN A C 1
ATOM 2113 O O . GLN A 1 267 ? -18.964 1.894 9.504 1.00 98.44 267 GLN A O 1
ATOM 2118 N N . GLN A 1 268 ? -18.954 3.140 11.375 1.00 98.38 268 GLN A N 1
ATOM 2119 C CA . GLN A 1 268 ? -18.253 4.274 10.769 1.00 98.38 268 GLN A CA 1
ATOM 2120 C C . GLN A 1 268 ? -16.864 3.857 10.255 1.00 98.38 268 GLN A C 1
ATOM 2122 O O . GLN A 1 268 ? -16.563 4.063 9.079 1.00 98.38 268 GLN A O 1
ATOM 2127 N N . LEU A 1 269 ? -16.051 3.203 11.093 1.00 98.25 269 LEU A N 1
ATOM 2128 C CA . LEU A 1 269 ? -14.706 2.741 10.726 1.00 98.25 269 LEU A CA 1
ATOM 2129 C C . LEU A 1 269 ? -14.716 1.667 9.623 1.00 98.25 269 LEU A C 1
ATOM 2131 O O . LEU A 1 269 ? -13.814 1.644 8.784 1.00 98.25 269 LEU A O 1
ATOM 2135 N N . GLU A 1 270 ? -15.726 0.796 9.580 1.00 98.25 270 GLU A N 1
ATOM 2136 C CA . GLU A 1 270 ? -15.903 -0.167 8.486 1.00 98.25 270 GLU A CA 1
ATOM 2137 C C . GLU A 1 270 ? -16.237 0.531 7.161 1.00 98.25 270 GLU A C 1
ATOM 2139 O O . GLU A 1 270 ? -15.643 0.197 6.134 1.00 98.25 270 GLU A O 1
ATOM 2144 N N . SER A 1 271 ? -17.094 1.558 7.187 1.00 98.50 271 SER A N 1
ATOM 2145 C CA . SER A 1 271 ? -17.411 2.359 5.997 1.00 98.50 271 SER A CA 1
ATOM 2146 C C . SER A 1 271 ? -16.205 3.161 5.481 1.00 98.50 271 SER A C 1
ATOM 2148 O O . SER A 1 271 ? -15.970 3.225 4.274 1.00 98.50 271 SER A O 1
ATOM 2150 N N . GLU A 1 272 ? -15.377 3.702 6.383 1.00 98.31 272 GLU A N 1
ATOM 2151 C CA . GLU A 1 272 ? -14.131 4.400 6.040 1.00 98.31 272 GLU A CA 1
ATOM 2152 C C . GLU A 1 272 ? -13.090 3.436 5.451 1.00 98.31 272 GLU A C 1
ATOM 2154 O O . GLU A 1 272 ? -12.477 3.737 4.423 1.00 98.31 272 GLU A O 1
ATOM 2159 N N . ARG A 1 273 ? -12.938 2.242 6.043 1.00 98.44 273 ARG A N 1
ATOM 2160 C CA . ARG A 1 273 ? -12.111 1.150 5.501 1.00 98.44 273 ARG A CA 1
ATOM 2161 C C . ARG A 1 273 ? -12.550 0.780 4.086 1.00 98.44 273 ARG A C 1
ATOM 2163 O O . ARG A 1 273 ? -11.701 0.623 3.212 1.00 98.44 273 ARG A O 1
ATOM 2170 N N . GLU A 1 274 ? -13.849 0.632 3.851 1.00 98.38 274 GLU A N 1
ATOM 2171 C CA . GLU A 1 274 ? -14.390 0.242 2.546 1.00 98.38 274 GLU A CA 1
ATOM 2172 C C . GLU A 1 274 ? -14.237 1.340 1.493 1.00 98.38 274 GLU A C 1
ATOM 2174 O O . GLU A 1 274 ? -13.829 1.042 0.370 1.00 98.38 274 GLU A O 1
ATOM 2179 N N . ALA A 1 275 ? -14.449 2.608 1.854 1.00 98.31 275 ALA A N 1
ATOM 2180 C CA . ALA A 1 275 ? -14.168 3.742 0.976 1.00 98.31 275 ALA A CA 1
ATOM 2181 C C . ALA A 1 275 ? -12.676 3.811 0.590 1.00 98.31 275 ALA A C 1
ATOM 2183 O O . ALA A 1 275 ? -12.343 3.954 -0.589 1.00 98.31 275 ALA A O 1
ATOM 2184 N N . LEU A 1 276 ? -11.766 3.627 1.556 1.00 98.38 276 LEU A N 1
ATOM 2185 C CA . LEU A 1 276 ? -10.323 3.556 1.300 1.00 98.38 276 LEU A CA 1
ATOM 2186 C C . LEU A 1 276 ? -9.947 2.344 0.436 1.00 98.38 276 LEU A C 1
ATOM 2188 O O . LEU A 1 276 ? -9.128 2.469 -0.472 1.00 98.38 276 LEU A O 1
ATOM 2192 N N . GLN A 1 277 ? -10.553 1.177 0.665 1.00 98.38 277 GLN A N 1
ATOM 2193 C CA . GLN A 1 277 ? -10.311 -0.026 -0.135 1.00 98.38 277 GLN A CA 1
ATOM 2194 C C . GLN A 1 277 ? -10.785 0.146 -1.588 1.00 98.38 277 GLN A C 1
ATOM 2196 O O . GLN A 1 277 ? -10.065 -0.237 -2.511 1.00 98.38 277 GLN A O 1
ATOM 2201 N N . GLN A 1 278 ? -11.943 0.777 -1.807 1.00 98.38 278 GLN A N 1
ATOM 2202 C CA . GLN A 1 278 ? -12.423 1.141 -3.144 1.00 98.38 278 GLN A CA 1
ATOM 2203 C C . GLN A 1 278 ? -11.473 2.141 -3.823 1.00 98.38 278 GLN A C 1
ATOM 2205 O O . GLN A 1 278 ? -11.078 1.926 -4.970 1.00 98.38 278 GLN A O 1
ATOM 2210 N N . GLN A 1 279 ? -11.030 3.182 -3.107 1.00 98.19 279 GLN A N 1
ATOM 2211 C CA . GLN A 1 279 ? -10.057 4.153 -3.618 1.00 98.19 279 GLN A CA 1
ATOM 2212 C C . GLN A 1 279 ? -8.734 3.480 -4.022 1.00 98.19 279 GLN A C 1
ATOM 2214 O O . GLN A 1 279 ? -8.221 3.738 -5.112 1.00 98.19 279 GLN A O 1
ATOM 2219 N N . HIS A 1 280 ? -8.194 2.590 -3.184 1.00 98.19 280 HIS A N 1
ATOM 2220 C CA . HIS A 1 280 ? -6.976 1.841 -3.496 1.00 98.19 280 HIS A CA 1
ATOM 2221 C C . HIS A 1 280 ? -7.163 0.893 -4.689 1.00 98.19 280 HIS A C 1
ATOM 2223 O O . HIS A 1 280 ? -6.257 0.798 -5.515 1.00 98.19 280 HIS A O 1
ATOM 2229 N N . SER A 1 281 ? -8.328 0.248 -4.843 1.00 98.38 281 SER A N 1
ATOM 2230 C CA . SER A 1 281 ? -8.625 -0.568 -6.031 1.00 98.38 281 SER A CA 1
ATOM 2231 C C . SER A 1 281 ? -8.564 0.271 -7.308 1.00 98.38 281 SER A C 1
ATOM 2233 O O . SER A 1 281 ? -7.853 -0.087 -8.244 1.00 98.38 281 SER A O 1
ATOM 2235 N N . VAL A 1 282 ? -9.229 1.433 -7.324 1.00 98.44 282 VAL A N 1
ATOM 2236 C CA . VAL A 1 282 ? -9.230 2.345 -8.481 1.00 98.44 282 VAL A CA 1
ATOM 2237 C C . VAL A 1 282 ? -7.818 2.850 -8.801 1.00 98.44 282 VAL A C 1
ATOM 2239 O O . VAL A 1 282 ? -7.437 2.886 -9.969 1.00 98.44 282 VAL A O 1
ATOM 2242 N N . GLN A 1 283 ? -7.006 3.180 -7.789 1.00 98.44 283 GLN A N 1
ATOM 2243 C CA . GLN A 1 283 ? -5.603 3.568 -7.990 1.00 98.44 283 GLN A CA 1
ATOM 2244 C C . GLN A 1 283 ? -4.756 2.423 -8.568 1.00 98.44 283 GLN A C 1
ATOM 2246 O O . GLN A 1 283 ? -3.969 2.643 -9.491 1.00 98.44 283 GLN A O 1
ATOM 2251 N N . VAL A 1 284 ? -4.927 1.193 -8.073 1.00 98.62 284 VAL A N 1
ATOM 2252 C CA . VAL A 1 284 ? -4.230 0.004 -8.589 1.00 98.62 284 VAL A CA 1
ATOM 2253 C C . VAL A 1 284 ? -4.621 -0.277 -10.041 1.00 98.62 284 VAL A C 1
ATOM 2255 O O . VAL A 1 284 ? -3.742 -0.539 -10.862 1.00 98.62 284 VAL A O 1
ATOM 2258 N N . ASP A 1 285 ? -5.901 -0.174 -10.394 1.00 98.62 285 ASP A N 1
ATOM 2259 C CA . ASP A 1 285 ? -6.370 -0.405 -11.763 1.00 98.62 285 ASP A CA 1
ATOM 2260 C C . ASP A 1 285 ? -5.964 0.723 -12.727 1.00 98.62 285 ASP A C 1
ATOM 2262 O O . ASP A 1 285 ? -5.584 0.449 -13.869 1.00 98.62 285 ASP A O 1
ATOM 2266 N N . GLN A 1 286 ? -5.899 1.973 -12.257 1.00 98.50 286 GLN A N 1
ATOM 2267 C CA . GLN A 1 286 ? -5.313 3.086 -13.010 1.00 98.50 286 GLN A CA 1
ATOM 2268 C C . GLN A 1 286 ? -3.817 2.854 -13.296 1.00 98.50 286 GLN A C 1
ATOM 2270 O O . GLN A 1 286 ? -3.373 3.020 -14.435 1.00 98.50 286 GLN A O 1
ATOM 2275 N N . LEU A 1 287 ? -3.043 2.414 -12.297 1.00 98.56 287 LEU A N 1
ATOM 2276 C CA . LEU A 1 287 ? -1.624 2.082 -12.462 1.00 98.56 287 LEU A CA 1
ATOM 2277 C C . LEU A 1 287 ? -1.416 0.855 -13.365 1.00 98.56 287 LEU A C 1
ATOM 2279 O O . LEU A 1 287 ? -0.487 0.846 -14.176 1.00 98.56 287 LEU A O 1
ATOM 2283 N N . ARG A 1 288 ? -2.285 -0.162 -13.291 1.00 98.62 288 ARG A N 1
ATOM 2284 C CA . ARG A 1 288 ? -2.280 -1.312 -14.215 1.00 98.62 288 ARG A CA 1
ATOM 2285 C C . ARG A 1 288 ? -2.498 -0.862 -15.658 1.00 98.62 288 ARG A C 1
ATOM 2287 O O . ARG A 1 288 ? -1.713 -1.240 -16.526 1.00 98.62 288 ARG A O 1
ATOM 2294 N N . LEU A 1 289 ? -3.502 -0.020 -15.911 1.00 98.50 289 LEU A N 1
ATOM 2295 C CA . LEU A 1 289 ? -3.791 0.512 -17.246 1.00 98.50 289 LEU A CA 1
ATOM 2296 C C . LEU A 1 289 ? -2.642 1.387 -17.779 1.00 98.50 289 LEU A C 1
ATOM 2298 O O . LEU A 1 289 ? -2.279 1.288 -18.952 1.00 98.50 289 LEU A O 1
ATOM 2302 N N . GLN A 1 290 ? -2.016 2.195 -16.916 1.00 98.44 290 GLN A N 1
ATOM 2303 C CA . GLN A 1 290 ? -0.836 2.984 -17.278 1.00 98.44 290 GLN A CA 1
ATOM 2304 C C . GLN A 1 290 ? 0.349 2.091 -17.680 1.00 98.44 290 GLN A C 1
ATOM 2306 O O . GLN A 1 290 ? 0.961 2.337 -18.720 1.00 98.44 290 GLN A O 1
ATOM 2311 N N . ASN A 1 291 ? 0.644 1.032 -16.916 1.00 98.38 291 ASN A N 1
ATOM 2312 C CA . ASN A 1 291 ? 1.696 0.071 -17.269 1.00 98.38 291 ASN A CA 1
ATOM 2313 C C . ASN A 1 291 ? 1.381 -0.648 -18.590 1.00 98.38 291 ASN A C 1
ATOM 2315 O O . ASN A 1 291 ? 2.222 -0.654 -19.483 1.00 98.38 291 ASN A O 1
ATOM 2319 N N . GLN A 1 292 ? 0.153 -1.144 -18.783 1.00 98.50 292 GLN A N 1
ATOM 2320 C CA . GLN A 1 292 ? -0.269 -1.784 -20.040 1.00 98.50 292 GLN A CA 1
ATOM 2321 C C . GLN A 1 292 ? -0.104 -0.865 -21.264 1.00 98.50 292 GLN A C 1
ATOM 2323 O O . GLN A 1 292 ? 0.297 -1.329 -22.334 1.00 98.50 292 GLN A O 1
ATOM 2328 N N . SER A 1 293 ? -0.377 0.436 -21.107 1.00 98.50 293 SER A N 1
ATOM 2329 C CA . SER A 1 293 ? -0.165 1.452 -22.146 1.00 98.50 293 SER A CA 1
ATOM 2330 C C . SER A 1 293 ? 1.325 1.663 -22.453 1.00 98.50 293 SER A C 1
ATOM 2332 O O . SER A 1 293 ? 1.728 1.661 -23.619 1.00 98.50 293 SER A O 1
ATOM 2334 N N . MET A 1 294 ? 2.174 1.751 -21.422 1.00 98.44 294 MET A N 1
ATOM 2335 C CA . MET A 1 294 ? 3.631 1.846 -21.590 1.00 98.44 294 MET A CA 1
ATOM 2336 C C . MET A 1 294 ? 4.227 0.574 -22.214 1.00 98.44 294 MET A C 1
ATOM 2338 O O . MET A 1 294 ? 5.040 0.675 -23.129 1.00 98.44 294 MET A O 1
ATOM 2342 N N . ASP A 1 295 ? 3.774 -0.618 -21.824 1.00 98.50 295 ASP A N 1
ATOM 2343 C CA . ASP A 1 295 ? 4.185 -1.894 -22.425 1.00 98.50 295 ASP A CA 1
ATOM 2344 C C . ASP A 1 295 ? 3.693 -2.062 -23.870 1.00 98.50 295 ASP A C 1
ATOM 2346 O O . ASP A 1 295 ? 4.329 -2.744 -24.679 1.00 98.50 295 ASP A O 1
ATOM 2350 N N . ALA A 1 296 ? 2.556 -1.466 -24.237 1.00 98.44 296 ALA A N 1
ATOM 2351 C CA . ALA A 1 296 ? 2.121 -1.384 -25.630 1.00 98.44 296 ALA A CA 1
ATOM 2352 C C . ALA A 1 296 ? 3.043 -0.458 -26.442 1.00 98.44 296 ALA A C 1
ATOM 2354 O O . ALA A 1 296 ? 3.548 -0.874 -27.487 1.00 98.44 296 ALA A O 1
ATOM 2355 N N . ALA A 1 297 ? 3.341 0.741 -25.931 1.00 98.38 297 ALA A N 1
ATOM 2356 C CA . ALA A 1 297 ? 4.261 1.683 -26.567 1.00 98.38 297 ALA A CA 1
ATOM 2357 C C . ALA A 1 297 ? 5.677 1.095 -26.725 1.00 98.38 297 ALA A C 1
ATOM 2359 O O . ALA A 1 297 ? 6.230 1.110 -27.822 1.00 98.38 297 ALA A O 1
ATOM 2360 N N . LEU A 1 298 ? 6.233 0.477 -25.676 1.00 98.62 298 LEU A N 1
ATOM 2361 C CA . LEU A 1 298 ? 7.548 -0.174 -25.707 1.00 98.62 298 LEU A CA 1
ATOM 2362 C C . LEU A 1 298 ? 7.610 -1.356 -26.686 1.00 98.62 298 LEU A C 1
ATOM 2364 O O . LEU A 1 298 ? 8.662 -1.600 -27.277 1.00 98.62 298 LEU A O 1
ATOM 2368 N N . ARG A 1 299 ? 6.510 -2.095 -26.891 1.00 98.56 299 ARG A N 1
ATOM 2369 C CA . ARG A 1 299 ? 6.442 -3.143 -27.927 1.00 98.56 299 ARG A CA 1
ATOM 2370 C C . ARG A 1 299 ? 6.450 -2.554 -29.337 1.00 98.56 299 ARG A C 1
ATOM 2372 O O . ARG A 1 299 ? 7.172 -3.076 -30.183 1.00 98.56 299 ARG A O 1
ATOM 2379 N N . MET A 1 300 ? 5.714 -1.469 -29.574 1.00 98.38 300 MET A N 1
ATOM 2380 C CA . MET A 1 300 ? 5.713 -0.769 -30.865 1.00 98.38 300 MET A CA 1
ATOM 2381 C C . MET A 1 300 ? 7.071 -0.129 -31.174 1.00 98.38 300 MET A C 1
ATOM 2383 O O . MET A 1 300 ? 7.581 -0.313 -32.274 1.00 98.38 300 MET A O 1
ATOM 2387 N N . GLU A 1 301 ? 7.716 0.508 -30.196 1.00 98.12 301 GLU A N 1
ATOM 2388 C CA . GLU A 1 301 ? 9.057 1.088 -30.355 1.00 98.12 301 GLU A CA 1
ATOM 2389 C C . GLU A 1 301 ? 10.112 0.011 -30.665 1.00 98.12 301 GLU A C 1
ATOM 2391 O O . GLU A 1 301 ? 10.913 0.149 -31.589 1.00 98.12 301 GLU A O 1
ATOM 2396 N N . ARG A 1 302 ? 10.071 -1.132 -29.961 1.00 98.31 302 ARG A N 1
ATOM 2397 C CA . ARG A 1 302 ? 10.937 -2.291 -30.259 1.00 98.31 302 ARG A CA 1
ATOM 2398 C C . ARG A 1 302 ? 10.690 -2.857 -31.658 1.00 98.31 302 ARG A C 1
ATOM 2400 O O . ARG A 1 302 ? 11.650 -3.252 -32.322 1.00 98.31 302 ARG A O 1
ATOM 2407 N N . GLN A 1 303 ? 9.436 -2.894 -32.115 1.00 98.19 303 GLN A N 1
ATOM 2408 C CA . GLN A 1 303 ? 9.115 -3.300 -33.481 1.00 98.19 303 GLN A CA 1
ATOM 2409 C C . GLN A 1 303 ? 9.695 -2.297 -34.489 1.00 98.19 303 GLN A C 1
ATOM 2411 O O . GLN A 1 303 ? 10.458 -2.717 -35.358 1.00 98.19 303 GLN A O 1
ATOM 2416 N N . ALA A 1 304 ? 9.426 -0.999 -34.337 1.00 98.19 304 ALA A N 1
ATOM 2417 C CA . ALA A 1 304 ? 9.936 0.056 -35.214 1.00 98.19 304 ALA A CA 1
ATOM 2418 C C . ALA A 1 304 ? 11.472 0.037 -35.304 1.00 98.19 304 ALA A C 1
ATOM 2420 O O . ALA A 1 304 ? 12.026 -0.017 -36.401 1.00 98.19 304 ALA A O 1
ATOM 2421 N N . ALA A 1 305 ? 12.175 -0.067 -34.173 1.00 98.25 305 ALA A N 1
ATOM 2422 C CA . ALA A 1 305 ? 13.632 -0.209 -34.142 1.00 98.25 305 ALA A CA 1
ATOM 2423 C C . ALA A 1 305 ? 14.132 -1.475 -34.875 1.00 98.25 305 ALA A C 1
ATOM 2425 O O . ALA A 1 305 ? 15.184 -1.450 -35.521 1.00 98.25 305 ALA A O 1
ATOM 2426 N N . SER A 1 306 ? 13.380 -2.583 -34.831 1.00 98.31 306 SER A N 1
ATOM 2427 C CA . SER A 1 306 ? 13.692 -3.791 -35.613 1.00 98.31 306 SER A CA 1
ATOM 2428 C C . SER A 1 306 ? 13.477 -3.599 -37.122 1.00 98.31 306 SER A C 1
ATOM 2430 O O . SER A 1 306 ? 14.198 -4.187 -37.931 1.00 98.31 306 SER A O 1
ATOM 2432 N N . GLU A 1 307 ? 12.515 -2.759 -37.510 1.00 98.31 307 GLU A N 1
ATOM 2433 C CA . GLU A 1 307 ? 12.229 -2.415 -38.901 1.00 98.31 307 GLU A CA 1
ATOM 2434 C C . GLU A 1 307 ? 13.274 -1.449 -39.467 1.00 98.31 307 GLU A C 1
ATOM 2436 O O . GLU A 1 307 ? 13.792 -1.704 -40.554 1.00 98.31 307 GLU A O 1
ATOM 2441 N N . GLU A 1 308 ? 13.680 -0.423 -38.715 1.00 98.25 308 GLU A N 1
ATOM 2442 C CA . GLU A 1 308 ? 14.786 0.465 -39.097 1.00 98.25 308 GLU A CA 1
ATOM 2443 C C . GLU A 1 308 ? 16.120 -0.283 -39.181 1.00 98.25 308 GLU A C 1
ATOM 2445 O O . GLU A 1 308 ? 16.862 -0.111 -40.148 1.00 98.25 308 GLU A O 1
ATOM 2450 N N . LYS A 1 309 ? 16.403 -1.215 -38.258 1.00 98.50 309 LYS A N 1
ATOM 2451 C CA . LYS A 1 309 ? 17.578 -2.098 -38.367 1.00 98.50 309 LYS A CA 1
ATOM 2452 C C . LYS A 1 309 ? 17.560 -2.927 -39.659 1.00 98.50 309 LYS A C 1
ATOM 2454 O O . LYS A 1 309 ? 18.612 -3.151 -40.259 1.00 98.50 309 LYS A O 1
ATOM 2459 N N . ARG A 1 310 ? 16.380 -3.366 -40.114 1.00 98.44 310 ARG A N 1
ATOM 2460 C CA . ARG A 1 310 ? 16.208 -4.109 -41.375 1.00 98.44 310 ARG A CA 1
ATOM 2461 C C . ARG A 1 310 ? 16.410 -3.212 -42.598 1.00 98.44 310 ARG A C 1
ATOM 2463 O O . ARG A 1 310 ? 17.114 -3.619 -43.518 1.00 98.44 310 ARG A O 1
ATOM 2470 N N . LYS A 1 311 ? 15.852 -1.996 -42.589 1.00 98.50 311 LYS A N 1
ATOM 2471 C CA . LYS A 1 311 ? 16.053 -0.980 -43.640 1.00 98.50 311 LYS A CA 1
ATOM 2472 C C . LYS A 1 311 ? 17.527 -0.585 -43.755 1.00 98.50 311 LYS A C 1
ATOM 2474 O O . LYS A 1 311 ? 18.057 -0.542 -44.860 1.00 98.50 311 LYS A O 1
ATOM 2479 N N . LEU A 1 312 ? 18.216 -0.388 -42.628 1.00 98.31 312 LEU A N 1
ATOM 2480 C CA . LEU A 1 312 ? 19.654 -0.111 -42.591 1.00 98.31 312 LEU A CA 1
ATOM 2481 C C . LEU A 1 312 ? 20.471 -1.262 -43.193 1.00 98.31 312 LEU A C 1
ATOM 2483 O O . LEU A 1 312 ? 21.352 -1.007 -44.007 1.00 98.31 312 LEU A O 1
ATOM 2487 N N . ALA A 1 313 ? 20.161 -2.518 -42.857 1.00 98.38 313 ALA A N 1
ATOM 2488 C CA . ALA A 1 313 ? 20.832 -3.677 -43.450 1.00 98.38 313 ALA A CA 1
ATOM 2489 C C . ALA A 1 313 ? 20.592 -3.779 -44.972 1.00 98.38 313 ALA A C 1
ATOM 2491 O O . ALA A 1 313 ? 21.523 -4.051 -45.727 1.00 98.38 313 ALA A O 1
ATOM 2492 N N . GLN A 1 314 ? 19.371 -3.500 -45.443 1.00 98.25 314 GLN A N 1
ATOM 2493 C CA . GLN A 1 314 ? 19.054 -3.436 -46.877 1.00 98.25 314 GLN A CA 1
ATOM 2494 C C . GLN A 1 314 ? 19.828 -2.312 -47.585 1.00 98.25 314 GLN A C 1
ATOM 2496 O O . GLN A 1 314 ? 20.411 -2.544 -48.643 1.00 98.25 314 GLN A O 1
ATOM 2501 N N . LEU A 1 315 ? 19.897 -1.119 -46.984 1.00 98.44 315 LEU A N 1
ATOM 2502 C CA . LEU A 1 315 ? 20.659 0.016 -47.510 1.00 98.44 315 LEU A CA 1
ATOM 2503 C C . LEU A 1 315 ? 22.169 -0.265 -47.529 1.00 98.44 315 LEU A C 1
ATOM 2505 O O . LEU A 1 315 ? 22.844 0.092 -48.490 1.00 98.44 315 LEU A O 1
ATOM 2509 N N . GLN A 1 316 ? 22.698 -0.952 -46.512 1.00 98.31 316 GLN A N 1
ATOM 2510 C CA . GLN A 1 316 ? 24.087 -1.414 -46.491 1.00 98.31 316 GLN A CA 1
ATOM 2511 C C . GLN A 1 316 ? 24.367 -2.383 -47.645 1.00 98.31 316 GLN A C 1
ATOM 2513 O O . GLN A 1 316 ? 25.360 -2.196 -48.344 1.00 98.31 316 GLN A O 1
ATOM 2518 N N . VAL A 1 317 ? 23.503 -3.373 -47.895 1.00 98.44 317 VAL A N 1
ATOM 2519 C CA . VAL A 1 317 ? 23.655 -4.289 -49.042 1.00 98.44 317 VAL A CA 1
ATOM 2520 C C . VAL A 1 317 ? 23.598 -3.525 -50.369 1.00 98.44 317 VAL A C 1
ATOM 2522 O O . VAL A 1 317 ? 24.484 -3.703 -51.201 1.00 98.44 317 VAL A O 1
ATOM 2525 N N . ALA A 1 318 ? 22.631 -2.619 -50.547 1.00 98.12 318 ALA A N 1
ATOM 2526 C CA . ALA A 1 318 ? 22.514 -1.801 -51.757 1.00 98.12 318 ALA A CA 1
ATOM 2527 C C . ALA A 1 318 ? 23.745 -0.902 -51.993 1.00 98.12 318 ALA A C 1
ATOM 2529 O O . ALA A 1 318 ? 24.213 -0.781 -53.123 1.00 98.12 318 ALA A O 1
ATOM 2530 N N . TYR A 1 319 ? 24.319 -0.321 -50.934 1.00 98.06 319 TYR A N 1
ATOM 2531 C CA . TYR A 1 319 ? 25.555 0.460 -51.022 1.00 98.06 319 TYR A CA 1
ATOM 2532 C C . TYR A 1 319 ? 26.757 -0.399 -51.448 1.00 98.06 319 TYR A C 1
ATOM 2534 O O . TYR A 1 319 ? 27.500 -0.012 -52.348 1.00 98.06 319 TYR A O 1
ATOM 2542 N N . HIS A 1 320 ? 26.935 -1.585 -50.852 1.00 98.12 320 HIS A N 1
ATOM 2543 C CA . HIS A 1 320 ? 28.013 -2.501 -51.245 1.00 98.12 320 HIS A CA 1
ATOM 2544 C C . HIS A 1 320 ? 27.836 -3.018 -52.680 1.00 98.12 320 HIS A C 1
ATOM 2546 O O . HIS A 1 320 ? 28.832 -3.241 -53.366 1.00 98.12 320 HIS A O 1
ATOM 2552 N N . GLN A 1 321 ? 26.596 -3.195 -53.144 1.00 98.00 321 GLN A N 1
ATOM 2553 C CA . GLN A 1 321 ? 26.288 -3.574 -54.523 1.00 98.00 321 GLN A CA 1
ATOM 2554 C C . GLN A 1 321 ? 26.684 -2.461 -55.508 1.00 98.00 321 GLN A C 1
ATOM 2556 O O . GLN A 1 321 ? 27.481 -2.706 -56.410 1.00 98.00 321 GLN A O 1
ATOM 2561 N N . LEU A 1 322 ? 26.234 -1.222 -55.276 1.00 97.81 322 LEU A N 1
ATOM 2562 C CA . LEU A 1 322 ? 26.606 -0.059 -56.096 1.00 97.81 322 LEU A CA 1
ATOM 2563 C C . LEU A 1 322 ? 28.123 0.189 -56.112 1.00 97.81 322 LEU A C 1
ATOM 2565 O O . LEU A 1 322 ? 28.681 0.552 -57.145 1.00 97.81 322 LEU A O 1
ATOM 2569 N N . PHE A 1 323 ? 28.810 -0.037 -54.988 1.00 97.56 323 PHE A N 1
ATOM 2570 C CA . PHE A 1 323 ? 30.269 0.070 -54.921 1.00 97.56 323 PHE A CA 1
ATOM 2571 C C . PHE A 1 323 ? 30.970 -0.993 -55.785 1.00 97.56 323 PHE A C 1
ATOM 2573 O O . PHE A 1 323 ? 31.907 -0.664 -56.510 1.00 97.56 323 PHE A O 1
ATOM 2580 N N . GLN A 1 324 ? 30.500 -2.246 -55.754 1.00 96.56 324 GLN A N 1
ATOM 2581 C CA . GLN A 1 324 ? 31.016 -3.325 -56.607 1.00 96.56 324 GLN A CA 1
ATOM 2582 C C . GLN A 1 324 ? 30.746 -3.065 -58.093 1.00 96.56 324 GLN A C 1
ATOM 2584 O O . GLN A 1 324 ? 31.624 -3.303 -58.919 1.00 96.56 324 GLN A O 1
ATOM 2589 N N . GLU A 1 325 ? 29.567 -2.546 -58.442 1.00 96.31 325 GLU A N 1
ATOM 2590 C CA . GLU A 1 325 ? 29.219 -2.162 -59.816 1.00 96.31 325 GLU A CA 1
ATOM 2591 C C . GLU A 1 325 ? 30.103 -1.015 -60.323 1.00 96.31 325 GLU A C 1
ATOM 2593 O O . GLU A 1 325 ? 30.609 -1.079 -61.442 1.00 96.31 325 GLU A O 1
ATOM 2598 N N . TYR A 1 326 ? 30.360 -0.003 -59.490 1.00 94.94 326 TYR A N 1
ATOM 2599 C CA . TYR A 1 326 ? 31.226 1.130 -59.824 1.00 94.94 326 TYR A CA 1
ATOM 2600 C C . TYR A 1 326 ? 32.703 0.727 -59.986 1.00 94.94 326 TYR A C 1
ATOM 2602 O O . TYR A 1 326 ? 33.340 1.099 -60.973 1.00 94.94 326 TYR A O 1
ATOM 2610 N N . ASP A 1 327 ? 33.241 -0.078 -59.066 1.00 95.00 327 ASP A N 1
ATOM 2611 C CA . ASP A 1 327 ? 34.597 -0.642 -59.152 1.00 95.00 327 ASP A CA 1
ATOM 2612 C C . ASP A 1 327 ? 34.755 -1.564 -60.376 1.00 95.00 327 ASP A C 1
ATOM 2614 O O . ASP A 1 327 ? 35.731 -1.451 -61.122 1.00 95.00 327 ASP A O 1
ATOM 2618 N N . SER A 1 328 ? 33.755 -2.406 -60.654 1.00 93.31 328 SER A N 1
ATOM 2619 C CA . SER A 1 328 ? 33.711 -3.237 -61.864 1.00 93.31 328 SER A CA 1
ATOM 2620 C C . SER A 1 328 ? 33.661 -2.384 -63.133 1.00 93.31 328 SER A C 1
ATOM 2622 O O . SER A 1 328 ? 34.408 -2.647 -64.071 1.00 93.31 328 SER A O 1
ATOM 2624 N N . HIS A 1 329 ? 32.854 -1.317 -63.158 1.00 93.12 329 HIS A N 1
ATOM 2625 C CA . HIS A 1 329 ? 32.782 -0.388 -64.286 1.00 93.12 329 HIS A CA 1
ATOM 2626 C C . HIS A 1 329 ? 34.114 0.341 -64.525 1.00 93.12 329 HIS A C 1
ATOM 2628 O O . HIS A 1 329 ? 34.553 0.427 -65.672 1.00 93.12 329 HIS A O 1
ATOM 2634 N N . ILE A 1 330 ? 34.798 0.812 -63.473 1.00 90.94 330 ILE A N 1
ATOM 2635 C CA . ILE A 1 330 ? 36.148 1.389 -63.596 1.00 90.94 330 ILE A CA 1
ATOM 2636 C C . ILE A 1 330 ? 37.110 0.356 -64.187 1.00 90.94 330 ILE A C 1
ATOM 2638 O O . ILE A 1 330 ? 37.785 0.652 -65.172 1.00 90.94 330 ILE A O 1
ATOM 2642 N N . LYS A 1 331 ? 37.156 -0.859 -63.627 1.00 90.75 331 LYS A N 1
ATOM 2643 C CA . LYS A 1 331 ? 38.063 -1.927 -64.075 1.00 90.75 331 LYS A CA 1
ATOM 2644 C C . LYS A 1 331 ? 37.808 -2.342 -65.522 1.00 90.75 331 LYS A C 1
ATOM 2646 O O . LYS A 1 331 ? 38.767 -2.506 -66.269 1.00 90.75 331 LYS A O 1
ATOM 2651 N N . SER A 1 332 ? 36.550 -2.463 -65.941 1.00 88.56 332 SER A N 1
ATOM 2652 C CA . SER A 1 332 ? 36.192 -2.787 -67.325 1.00 88.56 332 SER A CA 1
ATOM 2653 C C . SER A 1 332 ? 36.484 -1.635 -68.288 1.00 88.56 332 SER A C 1
ATOM 2655 O O . SER A 1 332 ? 37.099 -1.858 -69.325 1.00 88.56 332 SER A O 1
ATOM 2657 N N . SER A 1 333 ? 36.093 -0.404 -67.946 1.00 87.12 333 SER A N 1
ATOM 2658 C CA . SER A 1 333 ? 36.257 0.770 -68.815 1.00 87.12 333 SER A CA 1
ATOM 2659 C C . SER A 1 333 ? 37.731 1.150 -68.994 1.00 87.12 333 SER A C 1
ATOM 2661 O O . SER A 1 333 ? 38.218 1.239 -70.120 1.00 87.12 333 SER A O 1
ATOM 2663 N N . MET A 1 334 ? 38.481 1.271 -67.892 1.00 78.81 334 MET A N 1
ATOM 2664 C CA . MET A 1 334 ? 39.924 1.532 -67.932 1.00 78.81 334 MET A CA 1
ATOM 2665 C C . MET A 1 334 ? 40.710 0.336 -68.474 1.00 78.81 334 MET A C 1
ATOM 2667 O O . MET A 1 334 ? 41.708 0.538 -69.156 1.00 78.81 334 MET A O 1
ATOM 2671 N N . GLY A 1 335 ? 40.274 -0.900 -68.204 1.00 77.38 335 GLY A N 1
ATOM 2672 C CA . GLY A 1 335 ? 40.925 -2.110 -68.708 1.00 77.38 335 GLY A CA 1
ATOM 2673 C C . GLY A 1 335 ? 40.859 -2.224 -70.230 1.00 77.38 335 GLY A C 1
ATOM 2674 O O . GLY A 1 335 ? 41.890 -2.426 -70.864 1.00 77.38 335 GLY A O 1
ATOM 2675 N N . LEU A 1 336 ? 39.672 -2.026 -70.817 1.00 77.75 336 LEU A N 1
ATOM 2676 C CA . LEU A 1 336 ? 39.494 -2.026 -72.273 1.00 77.75 336 LEU A CA 1
ATOM 2677 C C . LEU A 1 336 ? 40.263 -0.873 -72.930 1.00 77.75 336 LEU A C 1
ATOM 2679 O O . LEU A 1 336 ? 41.060 -1.121 -73.829 1.00 77.75 336 LEU A O 1
ATOM 2683 N N . GLN A 1 337 ? 40.122 0.359 -72.423 1.00 82.00 337 GLN A N 1
ATOM 2684 C CA . GLN A 1 337 ? 40.853 1.513 -72.963 1.00 82.00 337 GLN A CA 1
ATOM 2685 C C . GLN A 1 337 ? 42.377 1.339 -72.876 1.00 82.00 337 GLN A C 1
ATOM 2687 O O . GLN A 1 337 ? 43.091 1.714 -73.804 1.00 82.00 337 GLN A O 1
ATOM 2692 N N . LEU A 1 338 ? 42.895 0.756 -71.790 1.00 86.50 338 LEU A N 1
ATOM 2693 C CA . LEU A 1 338 ? 44.325 0.487 -71.643 1.00 86.50 338 LEU A CA 1
ATOM 2694 C C . LEU A 1 338 ? 44.819 -0.570 -72.642 1.00 86.50 338 LEU A C 1
ATOM 2696 O O . LEU A 1 338 ? 45.919 -0.420 -73.173 1.00 86.50 338 LEU A O 1
ATOM 2700 N N . GLU A 1 339 ? 44.039 -1.619 -72.911 1.00 87.50 339 GLU A N 1
ATOM 2701 C CA . GLU A 1 339 ? 44.424 -2.646 -73.886 1.00 87.50 339 GLU A CA 1
ATOM 2702 C C . GLU A 1 339 ? 44.331 -2.134 -75.331 1.00 87.50 339 GLU A C 1
ATOM 2704 O O . GLU A 1 339 ? 45.260 -2.360 -76.107 1.00 87.50 339 GLU A O 1
ATOM 2709 N N . ASP A 1 340 ? 43.304 -1.342 -75.657 1.00 89.00 340 ASP A N 1
ATOM 2710 C CA . ASP A 1 340 ? 43.197 -0.627 -76.935 1.00 89.00 340 ASP A CA 1
ATOM 2711 C C . ASP A 1 340 ? 44.412 0.293 -77.159 1.00 89.00 340 ASP A C 1
ATOM 2713 O O . ASP A 1 340 ? 45.029 0.264 -78.228 1.00 89.00 340 ASP A O 1
ATOM 2717 N N . LEU A 1 341 ? 44.812 1.079 -76.146 1.00 90.44 341 LEU A N 1
ATOM 2718 C CA . LEU A 1 341 ? 45.987 1.956 -76.237 1.00 90.44 341 LEU A CA 1
ATOM 2719 C C . LEU A 1 341 ? 47.297 1.169 -76.389 1.00 90.44 341 LEU A C 1
ATOM 2721 O O . LEU A 1 341 ? 48.144 1.569 -77.189 1.00 90.44 341 LEU A O 1
ATOM 2725 N N . LYS A 1 342 ? 47.478 0.046 -75.678 1.00 91.12 342 LYS A N 1
ATOM 2726 C CA . LYS A 1 342 ? 48.640 -0.843 -75.882 1.00 91.12 342 LYS A CA 1
ATOM 2727 C C . LYS A 1 342 ? 48.671 -1.409 -77.299 1.00 91.12 342 LYS A C 1
ATOM 2729 O O . LYS A 1 342 ? 49.739 -1.469 -77.904 1.00 91.12 342 LYS A O 1
ATOM 2734 N N . GLN A 1 343 ? 47.525 -1.837 -77.831 1.00 93.75 343 GLN A N 1
ATOM 2735 C CA . GLN A 1 343 ? 47.455 -2.421 -79.167 1.00 93.75 343 GLN A CA 1
ATOM 2736 C C . GLN A 1 343 ? 47.742 -1.372 -80.249 1.00 93.75 343 GLN A C 1
ATOM 2738 O O . GLN A 1 343 ? 48.500 -1.657 -81.175 1.00 93.75 343 GLN A O 1
ATOM 2743 N N . GLN A 1 344 ? 47.227 -0.147 -80.096 1.00 93.50 344 GLN A N 1
ATOM 2744 C CA . GLN A 1 344 ? 47.567 0.986 -80.965 1.00 93.50 344 GLN A CA 1
ATOM 2745 C C . GLN A 1 344 ? 49.053 1.363 -80.870 1.00 93.50 344 GLN A C 1
ATOM 2747 O O . GLN A 1 344 ? 49.685 1.584 -81.902 1.00 93.50 344 GLN A O 1
ATOM 2752 N N . LEU A 1 345 ? 49.631 1.387 -79.662 1.00 93.69 345 LEU A N 1
ATOM 2753 C CA . LEU A 1 345 ? 51.061 1.642 -79.459 1.00 93.69 345 LEU A CA 1
ATOM 2754 C C . LEU A 1 345 ? 51.914 0.587 -80.175 1.00 93.69 345 LEU A C 1
ATOM 2756 O O . LEU A 1 345 ? 52.760 0.949 -80.986 1.00 93.69 345 LEU A O 1
ATOM 2760 N N . LYS A 1 346 ? 51.632 -0.705 -79.966 1.00 94.06 346 LYS A N 1
ATOM 2761 C CA . LYS A 1 346 ? 52.353 -1.809 -80.618 1.00 94.06 346 LYS A CA 1
ATOM 2762 C C . LYS A 1 346 ? 52.240 -1.761 -82.145 1.00 94.06 346 LYS A C 1
ATOM 2764 O O . LYS A 1 346 ? 53.230 -1.967 -82.839 1.00 94.06 346 LYS A O 1
ATOM 2769 N N . GLN A 1 347 ? 51.060 -1.441 -82.681 1.00 94.44 347 GLN A N 1
ATOM 2770 C CA . GLN A 1 347 ? 50.869 -1.246 -84.125 1.00 94.44 347 GLN A CA 1
ATOM 2771 C C . GLN A 1 347 ? 51.662 -0.042 -84.657 1.00 94.44 347 GLN A C 1
ATOM 2773 O O . GLN A 1 347 ? 52.195 -0.101 -85.764 1.00 94.44 347 GLN A O 1
ATOM 2778 N N . ALA A 1 348 ? 51.772 1.041 -83.882 1.00 93.94 348 ALA A N 1
ATOM 2779 C CA . ALA A 1 348 ? 52.594 2.193 -84.238 1.00 93.94 348 ALA A CA 1
ATOM 2780 C C . ALA A 1 348 ? 54.099 1.870 -84.180 1.00 93.94 348 ALA A C 1
ATOM 2782 O O . ALA A 1 348 ? 54.833 2.292 -85.069 1.00 93.94 348 ALA A O 1
ATOM 2783 N N . GLU A 1 349 ? 54.552 1.090 -83.196 1.00 94.12 349 GLU A N 1
ATOM 2784 C CA . GLU A 1 349 ? 55.930 0.589 -83.091 1.00 94.12 349 GLU A CA 1
ATOM 2785 C C . GLU A 1 349 ? 56.290 -0.311 -84.285 1.00 94.12 349 GLU A C 1
ATOM 2787 O O . GLU A 1 349 ? 57.280 -0.057 -84.970 1.00 94.12 349 GLU A O 1
ATOM 2792 N N . GLU A 1 350 ? 55.448 -1.296 -84.613 1.00 94.56 350 GLU A N 1
ATOM 2793 C CA . GLU A 1 350 ? 55.615 -2.166 -85.790 1.00 94.56 350 GLU A CA 1
ATOM 2794 C C . GLU A 1 350 ? 55.630 -1.361 -87.102 1.00 94.56 350 GLU A C 1
ATOM 2796 O O . GLU A 1 350 ? 56.483 -1.579 -87.966 1.00 94.56 350 GLU A O 1
ATOM 2801 N N . ALA A 1 351 ? 54.744 -0.369 -87.240 1.00 95.56 351 ALA A N 1
ATOM 2802 C CA . ALA A 1 351 ? 54.713 0.519 -88.400 1.00 95.56 351 ALA A CA 1
ATOM 2803 C C . ALA A 1 351 ? 55.918 1.478 -88.472 1.00 95.56 351 ALA A C 1
ATOM 2805 O O . ALA A 1 351 ? 56.302 1.889 -89.570 1.00 95.56 351 ALA A O 1
ATOM 2806 N N . LEU A 1 352 ? 56.525 1.845 -87.338 1.00 95.19 352 LEU A N 1
ATOM 2807 C CA . LEU A 1 352 ? 57.770 2.615 -87.293 1.00 95.19 352 LEU A CA 1
ATOM 2808 C C . LEU A 1 352 ? 58.971 1.753 -87.692 1.00 95.19 352 LEU A C 1
ATOM 2810 O O . LEU A 1 352 ? 59.786 2.220 -88.484 1.00 95.19 352 LEU A O 1
ATOM 2814 N N . VAL A 1 353 ? 59.045 0.493 -87.246 1.00 96.56 353 VAL A N 1
ATOM 2815 C CA . VAL A 1 353 ? 60.076 -0.464 -87.692 1.00 96.56 353 VAL A CA 1
ATOM 2816 C C . VAL A 1 353 ? 59.976 -0.699 -89.202 1.00 96.56 353 VAL A C 1
ATOM 2818 O O . VAL A 1 353 ? 60.962 -0.510 -89.911 1.00 96.56 353 VAL A O 1
ATOM 2821 N N . ALA A 1 354 ? 58.782 -0.983 -89.732 1.00 95.00 354 ALA A N 1
ATOM 2822 C CA . ALA A 1 354 ? 58.581 -1.169 -91.173 1.00 95.00 354 ALA A CA 1
ATOM 2823 C C . ALA A 1 354 ? 58.930 0.089 -92.002 1.00 95.00 354 ALA A C 1
ATOM 2825 O O . ALA A 1 354 ? 59.449 -0.013 -93.116 1.00 95.00 354 ALA A O 1
ATOM 2826 N N . LYS A 1 355 ? 58.691 1.293 -91.460 1.00 95.62 355 LYS A N 1
ATOM 2827 C CA . LYS A 1 355 ? 59.143 2.553 -92.077 1.00 95.62 355 LYS A CA 1
ATOM 2828 C C . LYS A 1 355 ? 60.655 2.741 -91.992 1.00 95.62 355 LYS A C 1
ATOM 2830 O O . LYS A 1 355 ? 61.229 3.261 -92.942 1.00 95.62 355 LYS A O 1
ATOM 2835 N N . GLN A 1 356 ? 61.295 2.319 -90.904 1.00 95.62 356 GLN A N 1
ATOM 2836 C CA . GLN A 1 356 ? 62.748 2.373 -90.755 1.00 95.62 356 GLN A CA 1
ATOM 2837 C C . GLN A 1 356 ? 63.435 1.438 -91.761 1.00 95.62 356 GLN A C 1
ATOM 2839 O O . GLN A 1 356 ? 64.320 1.882 -92.485 1.00 95.62 356 GLN A O 1
ATOM 2844 N N . GLU A 1 357 ? 62.948 0.202 -91.917 1.00 95.62 357 GLU A N 1
ATOM 2845 C CA . GLU A 1 357 ? 63.419 -0.723 -92.959 1.00 95.62 357 GLU A CA 1
ATOM 2846 C C . GLU A 1 357 ? 63.273 -0.149 -94.376 1.00 95.62 357 GLU A C 1
ATOM 2848 O O . GLU A 1 357 ? 64.155 -0.331 -95.215 1.00 95.62 357 GLU A O 1
ATOM 2853 N N . LEU A 1 358 ? 62.164 0.543 -94.666 1.00 96.75 358 LEU A N 1
ATOM 2854 C CA . LEU A 1 358 ? 61.959 1.207 -95.956 1.00 96.75 358 LEU A CA 1
ATOM 2855 C C . LEU A 1 358 ? 62.919 2.390 -96.147 1.00 96.75 358 LEU A C 1
ATOM 2857 O O . LEU A 1 358 ? 63.470 2.556 -97.230 1.00 96.75 358 LEU A O 1
ATOM 2861 N N . ILE A 1 359 ? 63.149 3.192 -95.104 1.00 94.62 359 ILE A N 1
ATOM 2862 C CA . ILE A 1 359 ? 64.126 4.288 -95.118 1.00 94.62 359 ILE A CA 1
ATOM 2863 C C . ILE A 1 359 ? 65.536 3.750 -95.384 1.00 94.62 359 ILE A C 1
ATOM 2865 O O . ILE A 1 359 ? 66.269 4.349 -96.167 1.00 94.62 359 ILE A O 1
ATOM 2869 N N . ASP A 1 360 ? 65.920 2.634 -94.769 1.00 95.88 360 ASP A N 1
ATOM 2870 C CA . ASP A 1 360 ? 67.265 2.082 -94.922 1.00 95.88 360 ASP A CA 1
ATOM 2871 C C . ASP A 1 360 ? 67.472 1.412 -96.292 1.00 95.88 360 ASP A C 1
ATOM 2873 O O . ASP A 1 360 ? 68.520 1.622 -96.900 1.00 95.88 360 ASP A O 1
ATOM 2877 N N . LYS A 1 361 ? 66.443 0.763 -96.861 1.00 96.94 361 LYS A N 1
ATOM 2878 C CA . LYS A 1 361 ? 66.442 0.335 -98.277 1.00 96.94 361 LYS A CA 1
ATOM 2879 C C . LYS A 1 361 ? 66.579 1.522 -99.234 1.00 96.94 361 LYS A C 1
ATOM 2881 O O . LYS A 1 361 ? 67.428 1.499 -100.116 1.00 96.94 361 LYS A O 1
ATOM 2886 N N . LEU A 1 362 ? 65.816 2.598 -99.021 1.00 95.94 362 LEU A N 1
ATOM 2887 C CA . LEU A 1 362 ? 65.896 3.807 -99.853 1.00 95.94 362 LEU A CA 1
ATOM 2888 C C . LEU A 1 362 ? 67.253 4.527 -99.734 1.00 95.94 362 LEU A C 1
ATOM 2890 O O . LEU A 1 362 ? 67.696 5.142 -100.702 1.00 95.94 362 LEU A O 1
ATOM 2894 N N . LYS A 1 363 ? 67.943 4.444 -98.585 1.00 95.69 363 LYS A N 1
ATOM 2895 C CA . LYS A 1 363 ? 69.338 4.907 -98.447 1.00 95.69 363 LYS A CA 1
ATOM 2896 C C . LYS A 1 363 ? 70.309 4.027 -99.228 1.00 95.69 363 LYS A C 1
ATOM 2898 O O . LYS A 1 363 ? 71.202 4.564 -99.877 1.00 95.69 363 LYS A O 1
ATOM 2903 N N . GLU A 1 364 ? 70.148 2.705 -99.165 1.00 95.38 364 GLU A N 1
ATOM 2904 C CA . GLU A 1 364 ? 70.985 1.766 -99.918 1.00 95.38 364 GLU A CA 1
ATOM 2905 C C . GLU A 1 364 ? 70.831 2.003 -101.427 1.00 95.38 364 GLU A C 1
ATOM 2907 O O . GLU A 1 364 ? 71.821 2.238 -102.116 1.00 95.38 364 GLU A O 1
ATOM 2912 N N . GLU A 1 365 ? 69.592 2.069 -101.922 1.00 95.50 365 GLU A N 1
ATOM 2913 C CA . GLU A 1 365 ? 69.279 2.428 -103.308 1.00 95.50 365 GLU A CA 1
ATOM 2914 C C . GLU A 1 365 ? 69.842 3.810 -103.684 1.00 95.50 365 GLU A C 1
ATOM 2916 O O . GLU A 1 365 ? 70.358 3.982 -104.786 1.00 95.50 365 GLU A O 1
ATOM 2921 N N . ALA A 1 366 ? 69.786 4.810 -102.798 1.00 94.81 366 ALA A N 1
ATOM 2922 C CA . ALA A 1 366 ? 70.343 6.138 -103.068 1.00 94.81 366 ALA A CA 1
ATOM 2923 C C . ALA A 1 366 ? 71.878 6.134 -103.193 1.00 94.81 366 ALA A C 1
ATOM 2925 O O . ALA A 1 366 ? 72.416 6.784 -104.090 1.00 94.81 366 ALA A O 1
ATOM 2926 N N . GLU A 1 367 ? 72.592 5.388 -102.345 1.00 94.25 367 GLU A N 1
ATOM 2927 C CA . GLU A 1 367 ? 74.049 5.235 -102.447 1.00 94.25 367 GLU A CA 1
ATOM 2928 C C . GLU A 1 367 ? 74.448 4.383 -103.668 1.00 94.25 367 GLU A C 1
ATOM 2930 O O . GLU A 1 367 ? 75.384 4.745 -104.384 1.00 94.25 367 GLU A O 1
ATOM 2935 N N . GLN A 1 368 ? 73.686 3.334 -104.008 1.00 95.19 368 GLN A N 1
ATOM 2936 C CA . GLN A 1 368 ? 73.852 2.604 -105.272 1.00 95.19 368 GLN A CA 1
ATOM 2937 C C . GLN A 1 368 ? 73.701 3.553 -106.477 1.00 95.19 368 GLN A C 1
ATOM 2939 O O . GLN A 1 368 ? 74.617 3.663 -107.297 1.00 95.19 368 GLN A O 1
ATOM 2944 N N . HIS A 1 369 ? 72.605 4.321 -106.556 1.00 95.06 369 HIS A N 1
ATOM 2945 C CA . HIS A 1 369 ? 72.390 5.313 -107.617 1.00 95.06 369 HIS A CA 1
ATOM 2946 C C . HIS A 1 369 ? 73.497 6.376 -107.674 1.00 95.06 369 HIS A C 1
ATOM 2948 O O . HIS A 1 369 ? 73.891 6.787 -108.766 1.00 95.06 369 HIS A O 1
ATOM 2954 N N . LYS A 1 370 ? 74.032 6.806 -106.528 1.00 95.38 370 LYS A N 1
ATOM 2955 C CA . LYS A 1 370 ? 75.143 7.763 -106.433 1.00 95.38 370 LYS A CA 1
ATOM 2956 C C . LYS A 1 370 ? 76.435 7.215 -107.049 1.00 95.38 370 LYS A C 1
ATOM 2958 O O . LYS A 1 370 ? 77.027 7.913 -107.869 1.00 95.38 370 LYS A O 1
ATOM 2963 N N . THR A 1 371 ? 76.815 5.962 -106.782 1.00 92.81 371 THR A N 1
ATOM 2964 C CA . THR A 1 371 ? 77.981 5.343 -107.459 1.00 92.81 371 THR A CA 1
ATOM 2965 C C . THR A 1 371 ? 77.788 5.232 -108.978 1.00 92.81 371 THR A C 1
ATOM 2967 O O . THR A 1 371 ? 78.729 5.427 -109.745 1.00 92.81 371 THR A O 1
ATOM 2970 N N . VAL A 1 372 ? 76.552 5.012 -109.448 1.00 94.88 372 VAL A N 1
ATOM 2971 C CA . VAL A 1 372 ? 76.230 5.051 -110.885 1.00 94.88 372 VAL A CA 1
ATOM 2972 C C . VAL A 1 372 ? 76.317 6.484 -111.432 1.00 94.88 372 VAL A C 1
ATOM 2974 O O . VAL A 1 372 ? 76.865 6.694 -112.515 1.00 94.88 372 VAL A O 1
ATOM 2977 N N . MET A 1 373 ? 75.856 7.493 -110.685 1.00 92.25 373 MET A N 1
ATOM 2978 C CA . MET A 1 373 ? 75.978 8.912 -111.055 1.00 92.25 373 MET A CA 1
ATOM 2979 C C . MET A 1 373 ? 77.440 9.376 -111.148 1.00 92.25 373 MET A C 1
ATOM 2981 O O . MET A 1 373 ? 77.760 10.184 -112.019 1.00 92.25 373 MET A O 1
ATOM 2985 N N . GLU A 1 374 ? 78.341 8.833 -110.327 1.00 93.25 374 GLU A N 1
ATOM 2986 C CA . GLU A 1 374 ? 79.788 9.102 -110.379 1.00 93.25 374 GLU A CA 1
ATOM 2987 C C . GLU A 1 374 ? 80.447 8.632 -111.695 1.00 93.25 374 GLU A C 1
ATOM 2989 O O . GLU A 1 374 ? 81.493 9.156 -112.083 1.00 93.25 374 GLU A O 1
ATOM 2994 N N . THR A 1 375 ? 79.801 7.744 -112.466 1.00 93.62 375 THR A N 1
ATOM 2995 C CA . THR A 1 375 ? 80.249 7.395 -113.831 1.00 93.62 375 THR A CA 1
ATOM 2996 C C . THR A 1 375 ? 79.937 8.479 -114.871 1.00 93.62 375 THR A C 1
ATOM 2998 O O . THR A 1 375 ? 80.623 8.569 -115.892 1.00 93.62 375 THR A O 1
ATOM 3001 N N . VAL A 1 376 ? 78.945 9.348 -114.632 1.00 93.56 376 VAL A N 1
ATOM 3002 C CA . VAL A 1 376 ? 78.497 10.358 -115.609 1.00 93.56 376 VAL A CA 1
ATOM 3003 C C . VAL A 1 376 ? 79.583 11.408 -115.910 1.00 93.56 376 VAL A C 1
ATOM 3005 O O . VAL A 1 376 ? 79.799 11.691 -117.091 1.00 93.56 376 VAL A O 1
ATOM 3008 N N . PRO A 1 377 ? 80.332 11.952 -114.925 1.00 94.31 377 PRO A N 1
ATOM 3009 C CA . PRO A 1 377 ? 81.519 12.767 -115.192 1.00 94.31 377 PRO A CA 1
ATOM 3010 C C . PRO A 1 377 ? 82.583 12.058 -116.043 1.00 94.31 377 PRO A C 1
ATOM 3012 O O . PRO A 1 377 ? 83.169 12.693 -116.918 1.00 94.31 377 PRO A O 1
ATOM 3015 N N . VAL A 1 378 ? 82.806 10.755 -115.831 1.00 95.12 378 VAL A N 1
ATOM 3016 C CA . VAL A 1 378 ? 83.811 9.965 -116.567 1.00 95.12 378 VAL A CA 1
ATOM 3017 C C . VAL A 1 378 ? 83.392 9.777 -118.025 1.00 95.12 378 VAL A C 1
ATOM 3019 O O . VAL A 1 378 ? 84.163 10.091 -118.930 1.00 95.12 378 VAL A O 1
ATOM 3022 N N . LEU A 1 379 ? 82.147 9.356 -118.268 1.00 94.94 379 LEU A N 1
ATOM 3023 C CA . LEU A 1 379 ? 81.586 9.211 -119.617 1.00 94.94 379 LEU A CA 1
ATOM 3024 C C . LEU A 1 379 ? 81.528 10.553 -120.363 1.00 94.94 379 LEU A C 1
ATOM 3026 O O . LEU A 1 379 ? 81.776 10.610 -121.568 1.00 94.94 379 LEU A O 1
ATOM 3030 N N . LYS A 1 380 ? 81.256 11.653 -119.650 1.00 94.69 380 LYS A N 1
ATOM 3031 C CA . LYS A 1 380 ? 81.301 13.005 -120.219 1.00 94.69 380 LYS A CA 1
ATOM 3032 C C . LYS A 1 380 ? 82.723 13.407 -120.616 1.00 94.69 380 LYS A C 1
ATOM 3034 O O . LYS A 1 380 ? 82.918 13.865 -121.737 1.00 94.69 380 LYS A O 1
ATOM 3039 N N . ALA A 1 381 ? 83.710 13.188 -119.746 1.00 94.81 381 ALA A N 1
ATOM 3040 C CA . ALA A 1 381 ? 85.115 13.442 -120.062 1.00 94.81 381 ALA A CA 1
ATOM 3041 C C . ALA A 1 381 ? 85.592 12.592 -121.253 1.00 94.81 381 ALA A C 1
ATOM 3043 O O . ALA A 1 381 ? 86.255 13.114 -122.143 1.00 94.81 381 ALA A O 1
ATOM 3044 N N . GLN A 1 382 ? 85.190 11.319 -121.330 1.00 94.12 382 GLN A N 1
ATOM 3045 C CA . GLN A 1 382 ? 85.468 10.444 -122.473 1.00 94.12 382 GLN A CA 1
ATOM 3046 C C . GLN A 1 382 ? 84.863 10.988 -123.781 1.00 94.12 382 GLN A C 1
ATOM 3048 O O . GLN A 1 382 ? 85.534 10.994 -124.812 1.00 94.12 382 GLN A O 1
ATOM 3053 N N . ALA A 1 383 ? 83.626 11.494 -123.748 1.00 93.81 383 ALA A N 1
ATOM 3054 C CA . ALA A 1 383 ? 82.984 12.108 -124.911 1.00 93.81 383 ALA A CA 1
ATOM 3055 C C . ALA A 1 383 ? 83.661 13.424 -125.344 1.00 93.81 383 ALA A C 1
ATOM 3057 O O . ALA A 1 383 ? 83.833 13.65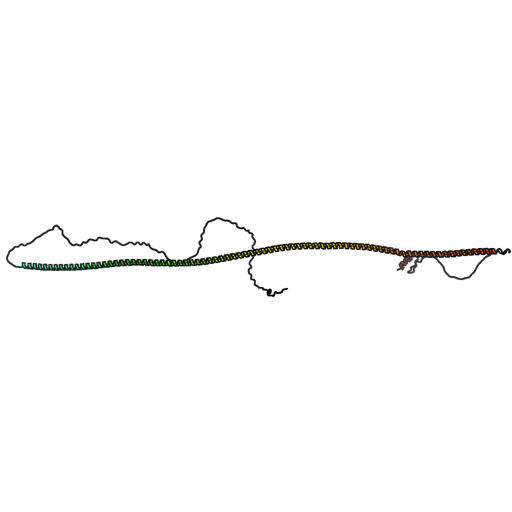7 -126.543 1.00 93.81 383 ALA A O 1
ATOM 3058 N N . ASP A 1 384 ? 84.078 14.269 -124.395 1.00 94.88 384 ASP A N 1
ATOM 3059 C CA . ASP A 1 384 ? 84.824 15.499 -124.690 1.00 94.88 384 ASP A CA 1
ATOM 3060 C C . ASP A 1 384 ? 86.248 15.201 -125.218 1.00 94.88 384 ASP A C 1
ATOM 3062 O O . ASP A 1 384 ? 86.703 15.896 -126.128 1.00 94.88 384 ASP A O 1
ATOM 3066 N N . ILE A 1 385 ? 86.907 14.129 -124.751 1.00 94.50 385 ILE A N 1
ATOM 3067 C CA . ILE A 1 385 ? 88.182 13.627 -125.303 1.00 94.50 385 ILE A CA 1
ATOM 3068 C C . ILE A 1 385 ? 87.997 13.143 -126.746 1.00 94.50 385 ILE A C 1
ATOM 3070 O O . ILE A 1 385 ? 88.642 13.681 -127.639 1.00 94.50 385 ILE A O 1
ATOM 3074 N N . TYR A 1 386 ? 87.062 12.225 -127.025 1.00 96.50 386 TYR A N 1
ATOM 3075 C CA . TYR A 1 386 ? 86.835 11.742 -128.398 1.00 96.50 386 TYR A CA 1
ATOM 3076 C C . TYR A 1 386 ? 86.444 12.863 -129.373 1.00 96.50 386 TYR A C 1
ATOM 3078 O O . TYR A 1 386 ? 86.789 12.822 -130.555 1.00 96.50 386 TYR A O 1
ATOM 3086 N N . LYS A 1 387 ? 85.749 13.895 -128.888 1.00 95.69 387 LYS A N 1
ATOM 3087 C CA . LYS A 1 387 ? 85.444 15.109 -129.652 1.00 95.69 387 LYS A CA 1
ATOM 3088 C C . LYS A 1 387 ? 86.698 15.944 -129.938 1.00 95.69 387 LYS A C 1
ATOM 3090 O O . LYS A 1 387 ? 86.816 16.463 -131.048 1.00 95.69 387 LYS A O 1
ATOM 3095 N N . ALA A 1 388 ? 87.620 16.068 -128.984 1.00 94.62 388 ALA A N 1
ATOM 3096 C CA . ALA A 1 388 ? 88.908 16.729 -129.186 1.00 94.62 388 ALA A CA 1
ATOM 3097 C C . ALA A 1 388 ? 89.805 15.939 -130.157 1.00 94.62 388 ALA A C 1
ATOM 3099 O O . ALA A 1 388 ? 90.329 16.527 -131.103 1.00 94.62 388 ALA A O 1
ATOM 3100 N N . ASP A 1 389 ? 89.895 14.616 -130.004 1.00 95.25 389 ASP A N 1
ATOM 3101 C CA . ASP A 1 389 ? 90.643 13.720 -130.897 1.00 95.25 389 ASP A CA 1
ATOM 3102 C C . ASP A 1 389 ? 90.112 13.791 -132.336 1.00 95.25 389 ASP A C 1
ATOM 3104 O O . ASP A 1 389 ? 90.877 13.962 -133.285 1.00 95.25 389 ASP A O 1
ATOM 3108 N N . PHE A 1 390 ? 88.786 13.750 -132.512 1.00 95.31 390 PHE A N 1
ATOM 3109 C CA . PHE A 1 390 ? 88.145 13.913 -133.820 1.00 95.31 390 PHE A CA 1
ATOM 3110 C C . PHE A 1 390 ? 88.435 15.287 -134.446 1.00 95.31 390 PHE A C 1
ATOM 3112 O O . PHE A 1 390 ? 88.652 15.386 -135.655 1.00 95.31 390 PHE A O 1
ATOM 3119 N N . GLN A 1 391 ? 88.472 16.357 -133.644 1.00 94.31 391 GLN A N 1
ATOM 3120 C CA . GLN A 1 391 ? 88.859 17.689 -134.119 1.00 94.31 391 GLN A CA 1
ATOM 3121 C C . GLN A 1 391 ? 90.350 17.766 -134.480 1.00 94.31 391 GLN A C 1
ATOM 3123 O O . GLN A 1 391 ? 90.687 18.401 -135.479 1.00 94.31 391 GLN A O 1
ATOM 3128 N N . ALA A 1 392 ? 91.232 17.101 -133.732 1.00 93.56 392 ALA A N 1
ATOM 3129 C CA . ALA A 1 392 ? 92.662 17.039 -134.020 1.00 93.56 392 ALA A CA 1
ATOM 3130 C C . ALA A 1 392 ? 92.952 16.254 -135.313 1.00 93.56 392 ALA A C 1
ATOM 3132 O O . ALA A 1 392 ? 93.648 16.764 -136.192 1.00 93.56 392 ALA A O 1
ATOM 3133 N N . GLU A 1 393 ? 92.350 15.072 -135.482 1.00 95.25 393 GLU A N 1
ATOM 3134 C CA . GLU A 1 393 ? 92.421 14.266 -136.711 1.00 95.25 393 GLU A CA 1
ATOM 3135 C C . GLU A 1 393 ? 91.847 15.034 -137.912 1.00 95.25 393 GLU A C 1
ATOM 3137 O O . GLU A 1 393 ? 92.447 15.058 -138.990 1.00 95.25 393 GLU A O 1
ATOM 3142 N N . ARG A 1 394 ? 90.723 15.744 -137.734 1.00 94.19 394 ARG A N 1
ATOM 3143 C CA . ARG A 1 394 ? 90.168 16.613 -138.780 1.00 94.19 394 ARG A CA 1
ATOM 3144 C C . ARG A 1 394 ? 91.152 17.721 -139.177 1.00 94.19 394 ARG A C 1
ATOM 3146 O O . ARG A 1 394 ? 91.431 17.862 -140.364 1.00 94.19 394 ARG A O 1
ATOM 3153 N N . GLN A 1 395 ? 91.714 18.459 -138.218 1.00 94.25 395 GLN A N 1
ATOM 3154 C CA . GLN A 1 395 ? 92.690 19.522 -138.496 1.00 94.25 395 GLN A CA 1
ATOM 3155 C C . GLN A 1 395 ? 93.981 18.981 -139.129 1.00 94.25 395 GLN A C 1
ATOM 3157 O O . GLN A 1 395 ? 94.602 19.661 -139.948 1.00 94.25 395 GLN A O 1
ATOM 3162 N N . ALA A 1 396 ? 94.402 17.765 -138.768 1.00 92.50 396 ALA A N 1
ATOM 3163 C CA . ALA A 1 396 ? 95.529 17.087 -139.401 1.00 92.50 396 ALA A CA 1
ATOM 3164 C C . ALA A 1 396 ? 95.221 16.748 -140.871 1.00 92.50 396 ALA A C 1
ATOM 3166 O O . ALA A 1 396 ? 96.060 16.999 -141.738 1.00 92.50 396 ALA A O 1
ATOM 3167 N N . ARG A 1 397 ? 94.007 16.263 -141.171 1.00 92.75 397 ARG A N 1
ATOM 3168 C CA . ARG A 1 397 ? 93.541 16.011 -142.546 1.00 92.75 397 ARG A CA 1
ATOM 3169 C C . ARG A 1 397 ? 93.377 17.283 -143.368 1.00 92.75 397 ARG A C 1
ATOM 3171 O O . ARG A 1 397 ? 93.766 17.277 -144.530 1.00 92.75 397 ARG A O 1
ATOM 3178 N N . GLU A 1 398 ? 92.858 18.362 -142.790 1.00 93.38 398 GLU A N 1
ATOM 3179 C CA . GLU A 1 398 ? 92.735 19.663 -143.462 1.00 93.38 398 GLU A CA 1
ATOM 3180 C C . GLU A 1 398 ? 94.127 20.195 -143.850 1.00 93.38 398 GLU A C 1
ATOM 3182 O O . GLU A 1 398 ? 94.380 20.434 -145.029 1.00 93.38 398 GLU A O 1
ATOM 3187 N N . LYS A 1 399 ? 95.093 20.197 -142.921 1.00 93.44 399 LYS A N 1
ATOM 3188 C CA . LYS A 1 399 ? 96.502 20.553 -143.204 1.00 93.44 399 LYS A CA 1
ATOM 3189 C C . LYS A 1 399 ? 97.195 19.608 -144.195 1.00 93.44 399 LYS A C 1
ATOM 3191 O O . LYS A 1 399 ? 98.138 20.007 -144.881 1.00 93.44 399 LYS A O 1
ATOM 3196 N N . LEU A 1 400 ? 96.780 18.342 -144.266 1.00 90.88 400 LEU A N 1
ATOM 3197 C CA . LEU A 1 400 ? 97.286 17.386 -145.255 1.00 90.88 400 LEU A CA 1
ATOM 3198 C C . LEU A 1 400 ? 96.682 17.640 -146.646 1.00 90.88 400 LEU A C 1
ATOM 3200 O O . LEU A 1 400 ? 97.395 17.515 -147.642 1.00 90.88 400 LEU A O 1
ATOM 3204 N N . ALA A 1 401 ? 95.411 18.042 -146.720 1.00 91.50 401 ALA A N 1
ATOM 3205 C CA . ALA A 1 401 ? 94.748 18.452 -147.954 1.00 91.50 401 ALA A CA 1
ATOM 3206 C C . ALA A 1 401 ? 95.347 19.756 -148.507 1.00 91.50 401 ALA A C 1
ATOM 3208 O O . ALA A 1 401 ? 95.731 19.781 -149.673 1.00 91.50 401 ALA A O 1
ATOM 3209 N N . GLU A 1 402 ? 95.558 20.773 -147.664 1.00 91.44 402 GLU A N 1
ATOM 3210 C CA . GLU A 1 402 ? 96.282 22.008 -148.017 1.00 91.44 402 GLU A CA 1
ATOM 3211 C C . GLU A 1 402 ? 97.663 21.700 -148.622 1.00 91.44 402 GLU A C 1
ATOM 3213 O O . GLU A 1 402 ? 98.012 22.182 -149.701 1.00 91.44 402 GLU A O 1
ATOM 3218 N N . LYS A 1 403 ? 98.448 20.832 -147.964 1.00 91.38 403 LYS A N 1
ATOM 3219 C CA . LYS A 1 403 ? 99.759 20.393 -148.470 1.00 91.38 403 LYS A CA 1
ATOM 3220 C C . LYS A 1 403 ? 99.654 19.622 -149.784 1.00 91.38 403 LYS A C 1
ATOM 3222 O O . LYS A 1 403 ? 100.514 19.799 -150.645 1.00 91.38 403 LYS A O 1
ATOM 3227 N N . LYS A 1 404 ? 98.630 18.779 -149.951 1.00 90.31 404 LYS A N 1
ATOM 3228 C CA . LYS A 1 404 ? 98.377 18.052 -151.201 1.00 90.31 404 LYS A CA 1
ATOM 3229 C C . LYS A 1 404 ? 98.079 19.028 -152.339 1.00 90.31 404 LYS A C 1
ATOM 3231 O O . LYS A 1 404 ? 98.707 18.913 -153.385 1.00 90.31 404 LYS A O 1
ATOM 3236 N N . GLU A 1 405 ? 97.175 19.986 -152.144 1.00 90.62 405 GLU A N 1
ATOM 3237 C CA . GLU A 1 405 ? 96.830 20.982 -153.165 1.00 90.62 405 GLU A CA 1
ATOM 3238 C C . GLU A 1 405 ? 98.023 21.882 -153.504 1.00 90.62 405 GLU A C 1
ATOM 3240 O O . GLU A 1 405 ? 98.315 22.087 -154.679 1.00 90.62 405 GLU A O 1
ATOM 3245 N N . PHE A 1 406 ? 98.798 22.320 -152.507 1.00 90.00 406 PHE A N 1
ATOM 3246 C CA . PHE A 1 406 ? 100.025 23.092 -152.725 1.00 90.00 406 PHE A CA 1
ATOM 3247 C C . PHE A 1 406 ? 101.098 22.315 -153.512 1.00 90.00 406 PHE A C 1
ATOM 3249 O O . PHE A 1 406 ? 101.727 22.862 -154.421 1.00 90.00 406 PHE A O 1
ATOM 3256 N N . LEU A 1 407 ? 101.306 21.030 -153.203 1.00 89.56 407 LEU A N 1
ATOM 3257 C CA . LEU A 1 407 ? 102.217 20.165 -153.962 1.00 89.56 407 LEU A CA 1
ATOM 3258 C C . LEU A 1 407 ? 101.685 19.863 -155.369 1.00 89.56 407 LEU A C 1
ATOM 3260 O O . LEU A 1 407 ? 102.469 19.810 -156.313 1.00 89.56 407 LEU A O 1
ATOM 3264 N N . GLN A 1 408 ? 100.370 19.709 -155.532 1.00 88.62 408 GLN A N 1
ATOM 3265 C CA . GLN A 1 408 ? 99.738 19.464 -156.827 1.00 88.62 408 GLN A CA 1
ATOM 3266 C C . GLN A 1 408 ? 99.807 20.708 -157.731 1.00 88.62 408 GLN A C 1
ATOM 3268 O O . GLN A 1 408 ? 100.180 20.585 -158.895 1.00 88.62 408 GLN A O 1
ATOM 3273 N N . ALA A 1 409 ? 99.590 21.909 -157.187 1.00 87.19 409 ALA A N 1
ATOM 3274 C CA . ALA A 1 409 ? 99.766 23.178 -157.895 1.00 87.19 409 ALA A CA 1
ATOM 3275 C C . ALA A 1 409 ? 101.232 23.440 -158.298 1.00 87.19 409 ALA A C 1
ATOM 3277 O O . ALA A 1 409 ? 101.486 23.950 -159.394 1.00 87.19 409 ALA A O 1
ATOM 3278 N N . GLN A 1 410 ? 102.203 23.047 -157.461 1.00 87.00 410 GLN A N 1
ATOM 3279 C CA . GLN A 1 410 ? 103.623 23.030 -157.840 1.00 87.00 410 GLN A CA 1
ATOM 3280 C C . GLN A 1 410 ? 103.910 22.017 -158.954 1.00 87.00 410 GLN A C 1
ATOM 3282 O O . GLN A 1 410 ? 104.646 22.338 -159.883 1.00 87.00 410 GLN A O 1
ATOM 3287 N N . LEU A 1 411 ? 103.315 20.821 -158.905 1.00 85.44 411 LEU A N 1
ATOM 3288 C CA . LEU A 1 411 ? 103.458 19.803 -159.951 1.00 85.44 411 LEU A CA 1
ATOM 3289 C C . LEU A 1 411 ? 102.915 20.299 -161.296 1.00 85.44 411 LEU A C 1
ATOM 3291 O O . LEU A 1 411 ? 103.593 20.185 -162.314 1.00 85.44 411 LEU A O 1
ATOM 3295 N N . GLU A 1 412 ? 101.734 20.916 -161.297 1.00 87.00 412 GLU A N 1
ATOM 3296 C CA . GLU A 1 412 ? 101.177 21.580 -162.475 1.00 87.00 412 GLU A CA 1
ATOM 3297 C C . GLU A 1 412 ? 102.050 22.742 -162.959 1.00 87.00 412 GLU A C 1
ATOM 3299 O O . GLU A 1 412 ? 102.149 22.966 -164.164 1.00 87.00 412 GLU A O 1
ATOM 3304 N N . GLN A 1 413 ? 102.694 23.491 -162.057 1.00 85.94 413 GLN A N 1
ATOM 3305 C CA . GLN A 1 413 ? 103.616 24.550 -162.458 1.00 85.94 413 GLN A CA 1
ATOM 3306 C C . GLN A 1 413 ? 104.890 23.987 -163.089 1.00 85.94 413 GLN A C 1
ATOM 3308 O O . GLN A 1 413 ? 105.261 24.444 -164.167 1.00 85.94 413 GLN A 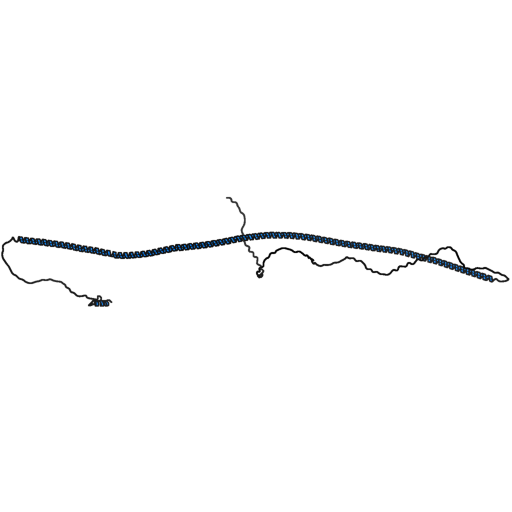O 1
ATOM 3313 N N . LEU A 1 414 ? 105.498 22.949 -162.513 1.00 85.19 414 LEU A N 1
ATOM 3314 C CA . LEU A 1 414 ? 106.618 22.241 -163.137 1.00 85.19 414 LEU A CA 1
ATOM 3315 C C . LEU A 1 414 ? 106.218 21.642 -164.492 1.00 85.19 414 LEU A C 1
ATOM 3317 O O . LEU A 1 414 ? 107.006 21.695 -165.429 1.00 85.19 414 LEU A O 1
ATOM 3321 N N . GLN A 1 415 ? 104.990 21.137 -164.647 1.00 83.56 415 GLN A N 1
ATOM 3322 C CA . GLN A 1 415 ? 104.469 20.683 -165.942 1.00 83.56 415 GLN A CA 1
ATOM 3323 C C . GLN A 1 415 ? 104.281 21.842 -166.935 1.00 83.56 415 GLN A C 1
ATOM 3325 O O . GLN A 1 415 ? 104.664 21.713 -168.099 1.00 83.56 415 GLN A O 1
ATOM 3330 N N . ARG A 1 416 ? 103.742 22.990 -166.499 1.00 84.69 416 ARG A N 1
ATOM 3331 C CA . ARG A 1 416 ? 103.620 24.217 -167.309 1.00 84.69 416 ARG A CA 1
ATOM 3332 C C . ARG A 1 416 ? 104.992 24.739 -167.748 1.00 84.69 416 ARG A C 1
ATOM 3334 O O . ARG A 1 416 ? 105.170 25.062 -168.920 1.00 84.69 416 ARG A O 1
ATOM 3341 N N . GLU A 1 417 ? 105.971 24.770 -166.849 1.00 84.50 417 GLU A N 1
ATOM 3342 C CA . GLU A 1 417 ? 107.340 25.216 -167.123 1.00 84.50 417 GLU A CA 1
ATOM 3343 C C . GLU A 1 417 ? 108.105 24.222 -168.003 1.00 84.50 417 GLU A C 1
ATOM 3345 O O . GLU A 1 417 ? 108.718 24.641 -168.981 1.00 84.50 417 GLU A O 1
ATOM 3350 N N . HIS A 1 418 ? 107.988 22.914 -167.759 1.00 78.19 418 HIS A N 1
ATOM 3351 C CA . HIS A 1 418 ? 108.521 21.864 -168.632 1.00 78.19 418 HIS A CA 1
ATOM 3352 C C . HIS A 1 418 ? 107.938 21.956 -170.049 1.00 78.19 418 HIS A C 1
ATOM 3354 O O . HIS A 1 418 ? 108.678 21.893 -171.029 1.00 78.19 418 HIS A O 1
ATOM 3360 N N . ASN A 1 419 ? 106.625 22.169 -170.184 1.00 79.94 419 ASN A N 1
ATOM 3361 C CA . ASN A 1 419 ? 105.985 22.345 -171.488 1.00 79.94 419 ASN A CA 1
ATOM 3362 C C . ASN A 1 419 ? 106.431 23.645 -172.182 1.00 79.94 419 ASN A C 1
ATOM 3364 O O . ASN A 1 419 ? 106.687 23.620 -173.384 1.00 79.94 419 ASN A O 1
ATOM 3368 N N . ARG A 1 420 ? 106.613 24.747 -171.441 1.00 82.00 420 ARG A N 1
ATOM 3369 C CA . ARG A 1 420 ? 107.155 26.019 -171.957 1.00 82.00 420 ARG A CA 1
ATOM 3370 C C . ARG A 1 420 ? 108.626 25.913 -172.377 1.00 82.00 420 ARG A C 1
ATOM 3372 O O . ARG A 1 420 ? 109.019 26.485 -173.390 1.00 82.00 420 ARG A O 1
ATOM 3379 N N . LEU A 1 421 ? 109.447 25.185 -171.621 1.00 78.56 421 LEU A N 1
ATOM 3380 C CA . LEU A 1 421 ? 110.839 24.887 -171.972 1.00 78.56 421 LEU A CA 1
ATOM 3381 C C . LEU A 1 421 ? 110.907 23.983 -173.206 1.00 78.56 421 LEU A C 1
ATOM 3383 O O . LEU A 1 421 ? 111.723 24.220 -174.092 1.00 78.56 421 LEU A O 1
ATOM 3387 N N . LYS A 1 422 ? 110.004 23.003 -173.311 1.00 77.31 422 LYS A N 1
ATOM 3388 C CA . LYS A 1 422 ? 109.860 22.133 -174.482 1.00 77.31 422 LYS A CA 1
ATOM 3389 C C . LYS A 1 422 ? 109.476 22.918 -175.740 1.00 77.31 422 LYS A C 1
ATOM 3391 O O . LYS A 1 422 ? 110.117 22.708 -176.766 1.00 77.31 422 LYS A O 1
ATOM 3396 N N . THR A 1 423 ? 108.507 23.840 -175.679 1.00 74.06 423 THR A N 1
ATOM 3397 C CA . THR A 1 423 ? 108.182 24.699 -176.835 1.00 74.06 423 THR A CA 1
ATOM 3398 C C . THR A 1 423 ? 109.321 25.659 -177.161 1.00 74.06 423 THR A C 1
ATOM 3400 O O . THR A 1 423 ? 109.723 25.709 -178.314 1.00 74.06 423 THR A O 1
ATOM 3403 N N . SER A 1 424 ? 109.929 26.312 -176.164 1.00 71.81 424 SER A N 1
ATOM 3404 C CA . SER A 1 424 ? 111.090 27.199 -176.361 1.00 71.81 424 SER A CA 1
ATOM 3405 C C . SER A 1 424 ? 112.268 26.481 -177.041 1.00 71.81 424 SER A C 1
ATOM 3407 O O . SER A 1 424 ? 112.873 26.998 -177.978 1.00 71.81 424 SER A O 1
ATOM 3409 N N . CYS A 1 425 ? 112.551 25.236 -176.645 1.00 66.56 425 CYS A N 1
ATOM 3410 C CA . CYS A 1 425 ? 113.581 24.407 -177.270 1.00 66.56 425 CYS A CA 1
ATOM 3411 C C . CYS A 1 425 ? 113.204 24.005 -178.714 1.00 66.56 425 CYS A C 1
ATOM 3413 O O . CYS A 1 425 ? 114.048 24.050 -179.608 1.00 66.56 425 CYS A O 1
ATOM 3415 N N . GLN A 1 426 ? 111.926 23.705 -178.982 1.00 61.69 426 GLN A N 1
ATOM 3416 C CA . GLN A 1 426 ? 111.416 23.469 -180.343 1.00 61.69 426 GLN A CA 1
ATOM 3417 C C . GLN A 1 426 ? 111.397 24.736 -181.222 1.00 61.69 426 GLN A C 1
ATOM 3419 O O . GLN A 1 426 ? 111.534 24.635 -182.439 1.00 61.69 426 GLN A O 1
ATOM 3424 N N . GLU A 1 427 ? 111.243 25.922 -180.636 1.00 60.34 427 GLU A N 1
ATOM 3425 C CA . GLU A 1 427 ? 111.290 27.213 -181.332 1.00 60.34 427 GLU A CA 1
ATOM 3426 C C . GLU A 1 427 ? 112.736 27.622 -181.641 1.00 60.34 427 GLU A C 1
ATOM 3428 O O . GLU A 1 427 ? 113.025 28.020 -182.769 1.00 60.34 427 GLU A O 1
ATOM 3433 N N . SER A 1 428 ? 113.668 27.405 -180.707 1.00 58.25 428 SER A N 1
ATOM 3434 C CA . SER A 1 428 ? 115.110 27.542 -180.954 1.00 58.25 428 SER A CA 1
ATOM 3435 C C . SER A 1 428 ? 115.566 26.613 -182.087 1.00 58.25 428 SER A C 1
ATOM 3437 O O . SER A 1 428 ? 116.177 27.072 -183.052 1.00 58.25 428 SER A O 1
ATOM 3439 N N . ALA A 1 429 ? 115.159 25.337 -182.047 1.00 56.94 429 ALA A N 1
ATOM 3440 C CA . ALA A 1 429 ? 115.450 24.357 -183.097 1.00 56.94 429 ALA A CA 1
ATOM 3441 C C . ALA A 1 429 ? 114.834 24.701 -184.472 1.00 56.94 429 ALA A C 1
ATOM 3443 O O . ALA A 1 429 ? 115.317 24.220 -185.493 1.00 56.94 429 ALA A O 1
ATOM 3444 N N . ARG A 1 430 ? 113.791 25.545 -184.530 1.00 57.53 430 ARG A N 1
ATOM 3445 C CA . ARG A 1 430 ? 113.205 26.049 -185.790 1.00 57.53 430 ARG A CA 1
ATOM 3446 C C . ARG A 1 430 ? 113.911 27.284 -186.352 1.00 57.53 430 ARG A C 1
ATOM 3448 O O . ARG A 1 430 ? 113.821 27.530 -187.551 1.00 57.53 430 ARG A O 1
ATOM 3455 N N . ILE A 1 431 ? 114.578 28.075 -185.513 1.00 55.56 431 ILE A N 1
ATOM 3456 C CA . ILE A 1 431 ? 115.275 29.305 -185.931 1.00 55.56 431 ILE A CA 1
ATOM 3457 C C . ILE A 1 431 ? 116.698 29.003 -186.435 1.00 55.56 431 ILE A C 1
ATOM 3459 O O . ILE A 1 431 ? 117.235 29.744 -187.261 1.00 55.56 431 ILE A O 1
ATOM 3463 N N . GLU A 1 432 ? 117.295 27.899 -185.985 1.00 55.34 432 GLU A N 1
ATOM 3464 C CA . GLU A 1 432 ? 118.660 27.495 -186.343 1.00 55.34 432 GLU A CA 1
ATOM 3465 C C . GLU A 1 432 ? 118.771 26.900 -187.768 1.00 55.34 432 GLU A C 1
ATOM 3467 O O . GLU A 1 432 ? 119.725 27.194 -188.492 1.00 55.34 432 GLU A O 1
ATOM 3472 N N . ASP A 1 433 ? 117.743 26.171 -188.224 1.00 53.94 433 ASP A N 1
ATOM 3473 C CA . ASP A 1 433 ? 117.695 25.438 -189.509 1.00 53.94 433 ASP A CA 1
ATOM 3474 C C . ASP A 1 433 ? 117.833 26.334 -190.766 1.00 53.94 433 ASP A C 1
ATOM 3476 O O . ASP A 1 433 ? 118.365 25.934 -191.801 1.00 53.94 433 ASP A O 1
ATOM 3480 N N . MET A 1 434 ? 117.431 27.606 -190.676 1.00 47.78 434 MET A N 1
ATOM 3481 C CA . MET A 1 434 ? 117.477 28.554 -191.801 1.00 47.78 434 MET A CA 1
ATOM 3482 C C . MET A 1 434 ? 118.837 29.251 -192.002 1.00 47.78 434 MET A C 1
ATOM 3484 O O . MET A 1 434 ? 118.965 30.054 -192.931 1.00 47.78 434 MET A O 1
ATOM 3488 N N . ARG A 1 435 ? 119.852 29.019 -191.149 1.00 48.66 435 ARG A N 1
ATOM 3489 C CA . ARG A 1 435 ? 121.023 29.921 -191.065 1.00 48.66 435 ARG A CA 1
ATOM 3490 C C . ARG A 1 435 ? 122.348 29.479 -191.689 1.00 48.66 435 ARG A C 1
ATOM 3492 O O . ARG A 1 435 ? 123.215 30.349 -191.803 1.00 48.66 435 ARG A O 1
ATOM 3499 N N . LYS A 1 436 ? 122.527 28.234 -192.165 1.00 38.84 436 LYS A N 1
ATOM 3500 C CA . LYS A 1 436 ? 123.636 27.891 -193.094 1.00 38.84 436 LYS A CA 1
ATOM 3501 C C . LYS A 1 436 ? 123.539 26.510 -193.758 1.00 38.84 436 LYS A C 1
ATOM 3503 O O . LYS A 1 436 ? 123.445 25.492 -193.089 1.00 38.84 436 LYS A O 1
ATOM 3508 N N . ARG A 1 437 ? 123.759 26.482 -195.078 1.00 42.34 437 ARG A N 1
ATOM 3509 C CA . ARG A 1 437 ? 124.301 25.328 -195.819 1.00 42.34 437 ARG A CA 1
ATOM 3510 C C . ARG A 1 437 ? 125.665 25.724 -196.392 1.00 42.34 437 ARG A C 1
ATOM 3512 O O . ARG A 1 437 ? 125.672 26.470 -197.366 1.00 42.34 437 ARG A O 1
ATOM 3519 N N . HIS A 1 438 ? 126.756 25.287 -195.750 1.00 33.59 438 HIS A N 1
ATOM 3520 C CA . HIS A 1 438 ? 128.131 25.075 -196.267 1.00 33.59 438 HIS A CA 1
ATOM 3521 C C . HIS A 1 438 ? 129.135 25.024 -195.097 1.00 33.59 438 HIS A C 1
ATOM 3523 O O . HIS A 1 438 ? 129.419 26.060 -194.495 1.00 33.59 438 HIS A O 1
ATOM 3529 N N . VAL A 1 439 ? 129.663 23.830 -194.808 1.00 32.31 439 VAL A N 1
ATOM 3530 C CA . VAL A 1 439 ? 131.076 23.483 -194.519 1.00 32.31 439 VAL A CA 1
ATOM 3531 C C . VAL A 1 439 ? 131.123 21.971 -194.241 1.00 32.31 439 VAL A C 1
ATOM 3533 O O . VAL A 1 439 ? 130.148 21.397 -193.759 1.00 32.31 439 VAL A O 1
ATOM 3536 N N . GLU A 1 440 ? 132.221 21.321 -194.618 1.00 23.66 440 GLU A N 1
ATOM 3537 C CA . GLU A 1 440 ? 132.354 19.863 -194.722 1.00 23.66 440 GLU A CA 1
ATOM 3538 C C . GLU A 1 440 ? 133.306 19.244 -193.678 1.00 23.66 440 GLU A C 1
ATOM 3540 O O . GLU A 1 440 ? 134.230 19.900 -193.212 1.00 23.66 440 GLU A O 1
ATOM 3545 N N . VAL A 1 441 ? 133.106 17.939 -193.429 1.00 22.98 441 VAL A N 1
ATOM 3546 C CA . VAL A 1 441 ? 134.137 16.894 -193.197 1.00 22.98 441 VAL A CA 1
ATOM 3547 C C . VAL A 1 441 ? 135.136 17.044 -192.022 1.00 22.98 441 VAL A C 1
ATOM 3549 O O . VAL A 1 441 ? 136.074 17.833 -192.067 1.00 22.98 441 VAL A O 1
ATOM 3552 N N . SER A 1 442 ? 135.062 16.068 -191.095 1.00 26.23 442 SER A N 1
ATOM 3553 C CA . SER A 1 442 ? 136.111 15.658 -190.123 1.00 26.23 442 SER A CA 1
ATOM 3554 C C . SER A 1 442 ? 136.492 16.692 -189.036 1.00 26.23 442 SER A C 1
ATOM 3556 O O . SER A 1 442 ? 136.144 17.860 -189.127 1.00 26.23 442 SER A O 1
ATOM 3558 N N . GLN A 1 443 ? 137.190 16.372 -187.936 1.00 26.53 443 GLN A N 1
ATOM 3559 C CA . GLN A 1 443 ? 137.754 15.110 -187.396 1.00 26.53 443 GLN A CA 1
ATOM 3560 C C . GLN A 1 443 ? 136.948 14.706 -186.109 1.00 26.53 443 GLN A C 1
ATOM 3562 O O . GLN A 1 443 ? 135.767 15.029 -186.069 1.00 26.53 443 GLN A O 1
ATOM 3567 N N . THR A 1 444 ? 137.364 13.978 -185.053 1.00 27.48 444 THR A N 1
ATOM 3568 C CA . THR A 1 444 ? 138.648 13.397 -184.578 1.00 27.48 444 THR A CA 1
ATOM 3569 C C . THR A 1 444 ? 138.366 12.196 -183.641 1.00 27.48 444 THR A C 1
ATOM 3571 O O . THR A 1 444 ? 137.396 12.266 -182.886 1.00 27.48 444 THR A O 1
ATOM 3574 N N . PRO A 1 445 ? 139.173 11.112 -183.634 1.00 46.41 445 PRO A N 1
ATOM 3575 C CA . PRO A 1 445 ? 139.019 9.983 -182.700 1.00 46.41 445 PRO A CA 1
ATOM 3576 C C . PRO A 1 445 ? 139.907 10.089 -181.435 1.00 46.41 445 PRO A C 1
ATOM 3578 O O . PRO A 1 445 ? 140.706 11.014 -181.320 1.00 46.41 445 PRO A O 1
ATOM 3581 N N . LEU A 1 446 ? 139.830 9.043 -180.588 1.00 34.41 446 LEU A N 1
ATOM 3582 C CA . LEU A 1 446 ? 140.761 8.576 -179.527 1.00 34.41 446 LEU A CA 1
ATOM 3583 C C . LEU A 1 446 ? 140.290 8.668 -178.058 1.00 34.41 446 LEU A C 1
ATOM 3585 O O . LEU A 1 446 ? 139.488 9.503 -177.659 1.00 34.41 446 LEU A O 1
ATOM 3589 N N . ALA A 1 447 ? 140.815 7.709 -177.287 1.00 45.38 447 ALA A N 1
ATOM 3590 C CA . ALA A 1 447 ? 140.724 7.518 -175.833 1.00 45.38 447 ALA A CA 1
ATOM 3591 C C . ALA A 1 447 ? 141.938 8.232 -175.144 1.00 45.38 447 ALA A C 1
ATOM 3593 O O . ALA A 1 447 ? 142.599 8.997 -175.852 1.00 45.38 447 ALA A O 1
ATOM 3594 N N . PRO A 1 448 ? 142.339 8.002 -173.862 1.00 54.44 448 PRO A N 1
ATOM 3595 C CA . PRO A 1 448 ? 141.871 7.032 -172.860 1.00 54.44 448 PRO A CA 1
ATOM 3596 C C . PRO A 1 448 ? 141.687 7.609 -171.425 1.00 54.44 448 PRO A C 1
ATOM 3598 O O . PRO A 1 448 ? 141.551 8.810 -171.221 1.00 54.44 448 PRO A O 1
ATOM 3601 N N . ALA A 1 449 ? 141.643 6.714 -170.429 1.00 49.34 449 ALA A N 1
ATOM 3602 C CA . ALA A 1 449 ? 141.712 6.973 -168.978 1.00 49.34 449 ALA A CA 1
ATOM 3603 C C . ALA A 1 449 ? 143.175 7.320 -168.532 1.00 49.34 449 ALA A C 1
ATOM 3605 O O . ALA A 1 449 ? 144.019 7.418 -169.427 1.00 49.34 449 ALA A O 1
ATOM 3606 N N . PRO A 1 450 ? 143.564 7.421 -167.227 1.00 58.12 450 PRO A N 1
ATOM 3607 C CA . PRO A 1 450 ? 142.814 7.200 -165.972 1.00 58.12 450 PRO A CA 1
ATOM 3608 C C . PRO A 1 450 ? 143.126 8.210 -164.817 1.00 58.12 450 PRO A C 1
ATOM 3610 O O . PRO A 1 450 ? 143.758 9.236 -165.025 1.00 58.12 450 PRO A O 1
ATOM 3613 N N . ALA A 1 451 ? 142.762 7.830 -163.578 1.00 41.19 451 ALA A N 1
ATOM 3614 C CA . ALA A 1 451 ? 143.563 8.004 -162.344 1.00 41.19 451 ALA A CA 1
ATOM 3615 C C . ALA A 1 451 ? 143.652 9.355 -161.564 1.00 41.19 451 ALA A C 1
ATOM 3617 O O . ALA A 1 451 ? 144.353 10.280 -161.944 1.00 41.19 451 ALA A O 1
ATOM 3618 N N . HIS A 1 452 ? 143.141 9.293 -160.318 1.00 34.31 452 HIS A N 1
ATOM 3619 C CA . HIS A 1 452 ? 143.825 9.635 -159.044 1.00 34.31 452 HIS A CA 1
ATOM 3620 C C . HIS A 1 452 ? 144.098 11.095 -158.558 1.00 34.31 452 HIS A C 1
ATOM 3622 O O . HIS A 1 452 ? 145.040 11.743 -158.993 1.00 34.31 452 HIS A O 1
ATOM 3628 N N . HIS A 1 453 ? 143.444 11.430 -157.419 1.00 35.88 453 HIS A N 1
ATOM 3629 C CA . HIS A 1 453 ? 143.950 12.224 -156.258 1.00 35.88 453 HIS A CA 1
ATOM 3630 C C . HIS A 1 453 ? 144.104 13.777 -156.413 1.00 35.88 453 HIS A C 1
ATOM 3632 O O . HIS A 1 453 ? 144.198 14.273 -157.524 1.00 35.88 453 HIS A O 1
ATOM 3638 N N . SER A 1 454 ? 144.099 14.638 -155.365 1.00 40.81 454 SER A N 1
ATOM 3639 C CA . SER A 1 454 ? 143.992 14.441 -153.894 1.00 40.81 454 SER A CA 1
ATOM 3640 C C . SER A 1 454 ? 143.611 15.708 -153.072 1.00 40.81 454 SER A C 1
ATOM 3642 O O . SER A 1 454 ? 143.861 16.817 -153.528 1.00 40.81 454 SER A O 1
ATOM 3644 N N . PHE A 1 455 ? 143.214 15.498 -151.797 1.00 35.38 455 PHE A N 1
ATOM 3645 C CA . PHE A 1 455 ? 143.248 16.429 -150.628 1.00 35.38 455 PHE A CA 1
ATOM 3646 C C . PHE A 1 455 ? 142.389 17.731 -150.684 1.00 35.38 455 PHE A C 1
ATOM 3648 O O . PHE A 1 455 ? 141.923 18.118 -151.743 1.00 35.38 455 PHE A O 1
ATOM 3655 N N . HIS A 1 456 ? 142.048 18.432 -149.583 1.00 33.53 456 HIS A N 1
ATOM 3656 C CA . HIS A 1 456 ? 142.546 18.447 -148.188 1.00 33.53 456 HIS A CA 1
ATOM 3657 C C . HIS A 1 456 ? 141.395 18.789 -147.182 1.00 33.53 456 HIS A C 1
ATOM 3659 O O . HIS A 1 456 ? 140.622 19.693 -147.471 1.00 33.53 456 HIS A O 1
ATOM 3665 N N . VAL A 1 457 ? 141.295 18.060 -146.046 1.00 38.34 457 VAL A N 1
ATOM 3666 C CA . VAL A 1 457 ? 141.172 18.520 -144.617 1.00 38.34 457 VAL A CA 1
ATOM 3667 C C . VAL A 1 457 ? 140.186 19.682 -144.292 1.00 38.34 457 VAL A C 1
ATOM 3669 O O . VAL A 1 457 ? 140.249 20.721 -144.929 1.00 38.34 457 VAL A O 1
ATOM 3672 N N . ALA A 1 458 ? 139.280 19.661 -143.292 1.00 37.53 458 ALA A N 1
ATOM 3673 C CA . ALA A 1 458 ? 139.307 19.191 -141.879 1.00 37.53 458 ALA A CA 1
ATOM 3674 C C . ALA A 1 458 ? 137.849 19.106 -141.294 1.00 37.53 458 ALA A C 1
ATOM 3676 O O . ALA A 1 458 ? 136.944 19.606 -141.951 1.00 37.53 458 ALA A O 1
ATOM 3677 N N . LEU A 1 459 ? 137.485 18.619 -140.083 1.00 38.84 459 LEU A N 1
ATOM 3678 C CA . LEU A 1 459 ? 138.087 17.739 -139.043 1.00 38.84 459 LEU A CA 1
ATOM 3679 C C . LEU A 1 459 ? 136.914 16.987 -138.273 1.00 38.84 459 LEU A C 1
ATOM 3681 O O . LEU A 1 459 ? 136.076 16.486 -139.020 1.00 38.84 459 LEU A O 1
ATOM 3685 N N . PRO A 1 460 ? 136.752 16.796 -136.919 1.00 57.28 460 PRO A N 1
ATOM 3686 C CA . PRO A 1 460 ? 135.848 15.739 -136.377 1.00 57.28 460 PRO A CA 1
ATOM 3687 C C . PRO A 1 460 ? 134.824 16.152 -135.269 1.00 57.28 460 PRO A C 1
ATOM 3689 O O . PRO A 1 460 ? 134.902 17.245 -134.719 1.00 57.28 460 PRO A O 1
ATOM 3692 N N . SER A 1 461 ? 133.945 15.230 -134.819 1.00 29.48 461 SER A N 1
ATOM 3693 C CA . SER A 1 461 ? 134.027 14.604 -133.463 1.00 29.48 461 SER A CA 1
ATOM 3694 C C . SER A 1 461 ? 132.787 13.766 -133.041 1.00 29.48 461 SER A C 1
ATOM 3696 O O . SER A 1 461 ? 131.772 14.335 -132.675 1.00 29.48 461 SER A O 1
ATOM 3698 N N . GLN A 1 462 ? 132.956 12.427 -132.991 1.00 34.25 462 GLN A N 1
ATOM 3699 C CA . GLN A 1 462 ? 132.555 11.467 -131.915 1.00 34.25 462 GLN A CA 1
ATOM 3700 C C . GLN A 1 462 ? 131.074 11.356 -131.422 1.00 34.25 462 GLN A C 1
ATOM 3702 O O . GLN A 1 462 ? 130.395 12.353 -131.263 1.00 34.25 462 GLN A O 1
ATOM 3707 N N . ARG A 1 463 ? 130.526 10.174 -131.048 1.00 33.41 463 ARG A N 1
ATOM 3708 C CA . ARG A 1 463 ? 131.031 8.770 -131.024 1.00 33.41 463 ARG A CA 1
ATOM 3709 C C . ARG A 1 463 ? 129.877 7.724 -130.965 1.00 33.41 463 ARG A C 1
ATOM 3711 O O . ARG A 1 463 ? 128.881 8.000 -130.321 1.00 33.41 463 ARG A O 1
ATOM 3718 N N . ARG A 1 464 ? 130.110 6.535 -131.568 1.00 32.22 464 ARG A N 1
ATOM 3719 C CA . ARG A 1 464 ? 129.892 5.114 -131.112 1.00 32.22 464 ARG A CA 1
ATOM 3720 C C . ARG A 1 464 ? 128.764 4.740 -130.109 1.00 32.22 464 ARG A C 1
ATOM 3722 O O . ARG A 1 464 ? 128.556 5.489 -129.173 1.00 32.22 464 ARG A O 1
ATOM 3729 N N . SER A 1 465 ? 128.187 3.522 -130.040 1.00 29.30 465 SER A N 1
ATOM 3730 C CA . SER A 1 465 ? 128.098 2.246 -130.824 1.00 29.30 465 SER A CA 1
ATOM 3731 C C . SER A 1 465 ? 127.384 1.166 -129.918 1.00 29.30 465 SER A C 1
ATOM 3733 O O . SER A 1 465 ? 127.135 1.500 -128.761 1.00 29.30 465 SER A O 1
ATOM 3735 N N . PRO A 1 466 ? 127.030 -0.072 -130.370 1.00 60.84 466 PRO A N 1
ATOM 3736 C CA . PRO A 1 466 ? 126.228 -1.086 -129.615 1.00 60.84 466 PRO A CA 1
ATOM 3737 C C . PRO A 1 466 ? 127.112 -2.153 -128.878 1.00 60.84 466 PRO A C 1
ATOM 3739 O O . PRO A 1 466 ? 128.336 -2.015 -129.015 1.00 60.84 466 PRO A O 1
ATOM 3742 N N . PRO A 1 467 ? 126.602 -3.153 -128.084 1.00 48.12 467 PRO A N 1
ATOM 3743 C CA . PRO A 1 467 ? 125.871 -4.370 -128.546 1.00 48.12 467 PRO A CA 1
ATOM 3744 C C . PRO A 1 467 ? 124.787 -4.950 -127.556 1.00 48.12 467 PRO A C 1
ATOM 3746 O O . PRO A 1 467 ? 123.940 -4.190 -127.099 1.00 48.12 467 PRO A O 1
ATOM 3749 N N . GLU A 1 468 ? 124.770 -6.281 -127.319 1.00 43.84 468 GLU A N 1
ATOM 3750 C CA . GLU A 1 468 ? 123.826 -7.158 -126.561 1.00 43.84 468 GLU A CA 1
ATOM 3751 C C . GLU A 1 468 ? 124.189 -7.394 -125.055 1.00 43.84 468 GLU A C 1
ATOM 3753 O O . GLU A 1 468 ? 125.056 -6.704 -124.524 1.00 43.84 468 GLU A O 1
ATOM 3758 N N . GLU A 1 469 ? 123.556 -8.415 -124.429 1.00 36.81 469 GLU A N 1
ATOM 3759 C CA . GLU A 1 469 ? 123.864 -9.151 -123.165 1.00 36.81 469 GLU A CA 1
ATOM 3760 C C . GLU A 1 469 ? 123.014 -8.868 -121.876 1.00 36.81 469 GLU A C 1
ATOM 3762 O O . GLU A 1 469 ? 122.249 -7.901 -121.854 1.00 36.81 469 GLU A O 1
ATOM 3767 N N . PRO A 1 470 ? 122.962 -9.806 -120.882 1.00 48.72 470 PRO A N 1
ATOM 3768 C CA . PRO A 1 470 ? 121.751 -10.112 -120.079 1.00 48.72 470 PRO A CA 1
ATOM 3769 C C . PRO A 1 470 ? 121.718 -9.450 -118.660 1.00 48.72 470 PRO A C 1
ATOM 3771 O O . PRO A 1 470 ? 122.569 -8.607 -118.368 1.00 48.72 470 PRO A O 1
ATOM 3774 N N . PRO A 1 471 ? 120.723 -9.716 -117.768 1.00 55.78 471 PRO A N 1
ATOM 3775 C CA . PRO A 1 471 ? 120.454 -8.845 -116.617 1.00 55.78 471 PRO A CA 1
ATOM 3776 C C . PRO A 1 471 ? 121.356 -9.109 -115.399 1.00 55.78 471 PRO A C 1
ATOM 3778 O O . PRO A 1 471 ? 121.657 -10.249 -115.058 1.00 55.78 471 PRO A O 1
ATOM 3781 N N . ASN A 1 472 ? 121.708 -8.034 -114.687 1.00 57.16 472 ASN A N 1
ATOM 3782 C CA . ASN A 1 472 ? 122.463 -8.090 -113.433 1.00 57.16 472 ASN A CA 1
ATOM 3783 C C . ASN A 1 472 ? 121.519 -8.164 -112.220 1.00 57.16 472 ASN A C 1
ATOM 3785 O O . ASN A 1 472 ? 120.745 -7.234 -111.984 1.00 57.16 472 ASN A O 1
ATOM 3789 N N . PHE A 1 473 ? 121.626 -9.227 -111.421 1.00 66.12 473 PHE A N 1
ATOM 3790 C CA . PHE A 1 473 ? 120.884 -9.398 -110.170 1.00 66.12 473 PHE A CA 1
ATOM 3791 C C . PHE A 1 473 ? 121.730 -8.921 -108.975 1.00 66.12 473 PHE A C 1
ATOM 3793 O O . PHE A 1 473 ? 122.658 -9.600 -108.538 1.00 66.12 473 PHE A O 1
ATOM 3800 N N . CYS A 1 474 ? 121.420 -7.731 -108.448 1.00 72.00 474 CYS A N 1
ATOM 3801 C CA . CYS A 1 474 ? 122.192 -7.074 -107.385 1.00 72.00 474 CYS A CA 1
ATOM 3802 C C . CYS A 1 474 ? 121.335 -6.778 -106.146 1.00 72.00 474 CYS A C 1
ATOM 3804 O O . CYS A 1 474 ? 120.221 -6.267 -106.269 1.00 72.00 474 CYS A O 1
ATOM 3806 N N . CYS A 1 475 ? 121.875 -7.005 -104.946 1.00 77.31 475 CYS A N 1
ATOM 3807 C CA . CYS A 1 475 ? 121.200 -6.641 -103.697 1.00 77.31 475 CYS A CA 1
ATOM 3808 C C . CYS A 1 475 ? 121.311 -5.127 -103.414 1.00 77.31 475 CYS A C 1
ATOM 3810 O O . CYS A 1 475 ? 122.428 -4.619 -103.284 1.00 77.31 475 CYS A O 1
ATOM 3812 N N . PRO A 1 476 ? 120.199 -4.382 -103.249 1.00 72.38 476 PRO A N 1
ATOM 3813 C CA . PRO A 1 476 ? 120.246 -2.926 -103.087 1.00 72.38 476 PRO A CA 1
ATOM 3814 C C . PRO A 1 476 ? 120.770 -2.449 -101.719 1.00 72.38 476 PRO A C 1
ATOM 3816 O O . PRO A 1 476 ? 121.164 -1.291 -101.611 1.00 72.38 476 PRO A O 1
ATOM 3819 N N . LYS A 1 477 ? 120.797 -3.305 -100.682 1.00 73.19 477 LYS A N 1
ATOM 3820 C CA . LYS A 1 477 ? 121.260 -2.936 -99.323 1.00 73.19 477 LYS A CA 1
ATOM 3821 C C . LYS A 1 477 ? 122.789 -3.035 -99.173 1.00 73.19 477 LYS A C 1
ATOM 3823 O O . LYS A 1 477 ? 123.375 -2.235 -98.451 1.00 73.19 477 LYS A O 1
ATOM 3828 N N . CYS A 1 478 ? 123.437 -3.984 -99.860 1.00 80.38 478 CYS A N 1
ATOM 3829 C CA . CYS A 1 478 ? 124.867 -4.305 -99.690 1.00 80.38 478 CYS A CA 1
ATOM 3830 C C . CYS A 1 478 ? 125.693 -4.369 -100.996 1.00 80.38 478 CYS A C 1
ATOM 3832 O O . CYS A 1 478 ? 126.910 -4.512 -100.931 1.00 80.38 478 CYS A O 1
ATOM 3834 N N . GLN A 1 479 ? 125.052 -4.267 -102.168 1.00 75.50 479 GLN A N 1
ATOM 3835 C CA . GLN A 1 479 ? 125.672 -4.322 -103.504 1.00 75.50 479 GLN A CA 1
ATOM 3836 C C . GLN A 1 479 ? 126.349 -5.660 -103.873 1.00 75.50 479 GLN A C 1
ATOM 3838 O O . GLN A 1 479 ? 127.133 -5.718 -104.819 1.00 75.50 479 GLN A O 1
ATOM 3843 N N . TYR A 1 480 ? 126.004 -6.757 -103.189 1.00 76.44 480 TYR A N 1
ATOM 3844 C CA . TYR A 1 480 ? 126.375 -8.109 -103.617 1.00 76.44 480 TYR A CA 1
ATOM 3845 C C . TYR A 1 480 ? 125.764 -8.442 -104.992 1.00 76.44 480 TYR A C 1
ATOM 3847 O O . TYR A 1 480 ? 124.570 -8.212 -105.213 1.00 76.44 480 TYR A O 1
ATOM 3855 N N . GLN A 1 481 ? 126.584 -8.982 -105.900 1.00 74.88 481 GLN A N 1
ATOM 3856 C CA . GLN A 1 481 ? 126.165 -9.492 -107.209 1.00 74.88 481 GLN A CA 1
ATOM 3857 C C . GLN A 1 481 ? 125.900 -10.997 -107.121 1.00 74.88 481 GLN A C 1
ATOM 3859 O O . GLN A 1 481 ? 126.792 -11.763 -106.755 1.00 74.88 481 GLN A O 1
ATOM 3864 N N . ALA A 1 482 ? 124.694 -11.413 -107.501 1.00 66.75 482 ALA A N 1
ATOM 3865 C CA . ALA A 1 482 ? 124.316 -12.813 -107.642 1.00 66.75 482 ALA A CA 1
ATOM 3866 C C . ALA A 1 482 ? 124.364 -13.234 -109.128 1.00 66.75 482 ALA A C 1
ATOM 3868 O O . ALA A 1 482 ? 124.025 -12.425 -109.997 1.00 66.75 482 ALA A O 1
ATOM 3869 N N . PRO A 1 483 ? 124.754 -14.484 -109.446 1.00 77.00 483 PRO A N 1
ATOM 3870 C CA . PRO A 1 483 ? 124.764 -14.988 -110.823 1.00 77.00 483 PRO A CA 1
ATOM 3871 C C . PRO A 1 483 ? 123.354 -15.258 -111.381 1.00 77.00 483 PRO A C 1
ATOM 3873 O O . PRO A 1 483 ? 123.186 -15.348 -112.595 1.00 77.00 483 PRO A O 1
ATOM 3876 N N . ASP A 1 484 ? 122.348 -15.378 -110.512 1.00 75.75 484 ASP A N 1
ATOM 3877 C CA . ASP A 1 484 ? 120.958 -15.678 -110.850 1.00 75.75 484 ASP A CA 1
ATOM 3878 C C . ASP A 1 484 ? 119.973 -15.081 -109.824 1.00 75.75 484 ASP A C 1
ATOM 3880 O O . ASP A 1 484 ? 120.357 -14.530 -108.786 1.00 75.75 484 ASP A O 1
ATOM 3884 N N . MET A 1 485 ? 118.680 -15.157 -110.153 1.00 77.38 485 MET A N 1
ATOM 3885 C CA . MET A 1 485 ? 117.597 -14.547 -109.379 1.00 77.38 485 MET A CA 1
ATOM 3886 C C . MET A 1 485 ? 117.309 -15.277 -108.059 1.00 77.38 485 MET A C 1
ATOM 3888 O O . MET A 1 485 ? 117.024 -14.614 -107.063 1.00 77.38 485 MET A O 1
ATOM 3892 N N . ASP A 1 486 ? 117.416 -16.608 -108.023 1.00 78.38 486 ASP A N 1
ATOM 3893 C CA . ASP A 1 486 ? 117.129 -17.400 -106.819 1.00 78.38 486 ASP A CA 1
ATOM 3894 C C . ASP A 1 486 ? 118.208 -17.163 -105.750 1.00 78.38 486 ASP A C 1
ATOM 3896 O O . ASP A 1 486 ? 117.900 -16.948 -104.575 1.00 78.38 486 ASP A O 1
ATOM 3900 N N . THR A 1 487 ? 119.475 -17.081 -106.169 1.00 78.81 487 THR A N 1
ATOM 3901 C CA . THR A 1 487 ? 120.609 -16.705 -105.314 1.00 78.81 487 THR A CA 1
ATOM 3902 C C . THR A 1 487 ? 120.446 -15.285 -104.761 1.00 78.81 487 THR A C 1
ATOM 3904 O O . THR A 1 487 ? 120.722 -15.051 -103.582 1.00 78.81 487 THR A O 1
ATOM 3907 N N . LEU A 1 488 ? 119.937 -14.336 -105.562 1.00 80.44 488 LEU A N 1
ATOM 3908 C CA . LEU A 1 488 ? 119.572 -13.007 -105.057 1.00 80.44 488 LEU A CA 1
ATOM 3909 C C . LEU A 1 488 ? 118.424 -13.086 -104.039 1.00 80.44 488 LEU A C 1
ATOM 3911 O O . LEU A 1 488 ? 118.470 -12.396 -103.024 1.00 80.44 488 LEU A O 1
ATOM 3915 N N . GLN A 1 489 ? 117.403 -13.906 -104.287 1.00 75.56 489 GLN A N 1
ATOM 3916 C CA . GLN A 1 489 ? 116.206 -13.971 -103.448 1.00 75.56 489 GLN A CA 1
ATOM 3917 C C . GLN A 1 489 ? 116.481 -14.596 -102.069 1.00 75.56 489 GLN A C 1
ATOM 3919 O O . GLN A 1 489 ? 115.979 -14.081 -101.069 1.00 75.56 489 GLN A O 1
ATOM 3924 N N . ILE A 1 490 ? 117.343 -15.618 -101.992 1.00 78.38 490 ILE A N 1
ATOM 3925 C CA . ILE A 1 490 ? 117.867 -16.151 -100.720 1.00 78.38 490 ILE A CA 1
ATOM 3926 C C . ILE A 1 490 ? 118.661 -15.064 -99.984 1.00 78.38 490 ILE A C 1
ATOM 3928 O O . ILE A 1 490 ? 118.382 -14.763 -98.823 1.00 78.38 490 ILE A O 1
ATOM 3932 N N . HIS A 1 491 ? 119.605 -14.417 -100.673 1.00 81.12 491 HIS A N 1
ATOM 3933 C CA . HIS A 1 491 ? 120.436 -13.371 -100.081 1.00 81.12 491 HIS A CA 1
ATOM 3934 C C . HIS A 1 491 ? 119.610 -12.181 -99.558 1.00 81.12 491 HIS A C 1
ATOM 3936 O O . HIS A 1 491 ? 119.920 -11.631 -98.506 1.00 81.12 491 HIS A O 1
ATOM 3942 N N . VAL A 1 492 ? 118.545 -11.777 -100.255 1.00 76.50 492 VAL A N 1
ATOM 3943 C CA . VAL A 1 492 ? 117.663 -10.678 -99.825 1.00 76.50 492 VAL A CA 1
ATOM 3944 C C . VAL A 1 492 ? 116.886 -11.024 -98.549 1.00 76.50 492 VAL A C 1
ATOM 3946 O O . VAL A 1 492 ? 116.632 -10.119 -97.757 1.00 76.50 492 VAL A O 1
ATOM 3949 N N . MET A 1 493 ? 116.562 -12.299 -98.298 1.00 71.81 493 MET A N 1
ATOM 3950 C CA . MET A 1 493 ? 115.936 -12.713 -97.035 1.00 71.81 493 MET A CA 1
ATOM 3951 C C . MET A 1 493 ? 116.890 -12.578 -95.840 1.00 71.81 493 MET A C 1
ATOM 3953 O O . MET A 1 493 ? 116.485 -12.032 -94.820 1.00 71.81 493 MET A O 1
ATOM 3957 N N . GLU A 1 494 ? 118.154 -12.996 -95.969 1.00 69.75 494 GLU A N 1
ATOM 3958 C CA . GLU A 1 494 ? 119.157 -12.832 -94.898 1.00 69.75 494 GLU A CA 1
ATOM 3959 C C . GLU A 1 494 ? 119.654 -11.383 -94.764 1.00 69.75 494 GLU A C 1
ATOM 3961 O O . GLU A 1 494 ? 120.032 -10.942 -93.683 1.00 69.75 494 GLU A O 1
ATOM 3966 N N . CYS A 1 495 ? 119.660 -10.615 -95.856 1.00 76.00 495 CYS A N 1
ATOM 3967 C CA . CYS A 1 495 ? 120.183 -9.253 -95.854 1.00 76.00 495 CYS A CA 1
ATOM 3968 C C . CYS A 1 495 ? 119.175 -8.219 -95.325 1.00 76.00 495 CYS A C 1
ATOM 3970 O O . CYS A 1 495 ? 119.581 -7.089 -95.073 1.00 76.00 495 CYS A O 1
ATOM 3972 N N . ILE A 1 496 ? 117.882 -8.530 -95.160 1.00 65.81 496 ILE A N 1
ATOM 3973 C CA . ILE A 1 496 ? 116.871 -7.529 -94.764 1.00 65.81 496 ILE A CA 1
ATOM 3974 C C . ILE A 1 496 ? 116.761 -7.290 -93.248 1.00 65.81 496 ILE A C 1
ATOM 3976 O O . ILE A 1 496 ? 116.393 -6.165 -92.895 1.00 65.81 496 ILE A O 1
ATOM 3980 N N . GLU A 1 497 ? 117.179 -8.231 -92.392 1.00 52.50 497 GLU A N 1
ATOM 3981 C CA . GLU A 1 497 ? 117.315 -8.014 -90.930 1.00 52.50 497 GLU A CA 1
ATOM 3982 C C . GLU A 1 497 ? 118.257 -6.837 -90.560 1.00 52.50 497 GLU A C 1
ATOM 3984 O O . GLU A 1 497 ? 119.120 -6.439 -91.388 1.00 52.50 497 GLU A O 1
#

pLDDT: mean 72.15, std 27.25, range [22.98, 98.62]

Sequence (497 aa):
MRVTALSLDGISIGVTGVREKIPEQSPGHHHVKGWADEDGPVKEPEQGQPVRQEENQESGLFWNQGPAIRQILLVGQEGVQTLTYWMSRPPWKSPLCEMVQPSGGPAGDQDVLGEESSLGKPAMLHLPSEQAAPETFQRCLEENQELRDAIRQSNQMLRERCEELQRFQGSQREEKAFLMQKFQEARDLVERLSLEKRELHRQREQALQEVERLKTCQQMAEDKASVKAQVTSLLGELQESQSRLEAASKEQQALESRVRAASEQAQQLESEREALQQQHSVQVDQLRLQNQSMDAALRMERQAASEEKRKLAQLQVAYHQLFQEYDSHIKSSMGLQLEDLKQQLKQAEEALVAKQELIDKLKEEAEQHKTVMETVPVLKAQADIYKADFQAERQAREKLAEKKEFLQAQLEQLQREHNRLKTSCQESARIEDMRKRHVEVSQTPLAPAPAHHSFHVALPSQRRSPPEEPPNFCCPKCQYQAPDMDTLQIHVMECIE

Foldseek 3Di:
DDDDDDDDDDDDDDDDDDDDDDDDDDDDDDDDDDDDDDDDDDDDDDDDDDDDDDDDDDDDDDDDDDDDDDDDDDDDDDDDDDDDDDDDDDDDDDDDDDDDDDDDDDDDDDDDDDDDDDDDDDDDDDDDDDDDDDPVVVVVVVVVVVVVVVVVVVVVVVVVVVVVVVVVVVVVVVVVVVVVVVVVVVVVVVVVVVVVVVVVVVVVVVVVVVVVVVVVVVVVVVVVVVVVVVVVVVVVVVVVVVVVVVVVVVVVVVVVVVVVVVVVVVVVVVVVVVVVVVVVVVVVVVVVVVVVVVVVVVVVVVVVVVVVVVVVVVVVVVVVVVVVVVVVCCCVVVVVVVVVVVVVVVVVVVVVVVVVVVVVVVVVVVVVVVVVVVCVVVVVVVVVVVVVVVVVVVVVVVVVVVVVVVVVVVVVVVVVVVVVVVVVVVVVVVVVVPPDDDDDDDDDDDDDDDDDDDDDDDDDDDDDDDDDDDDWQADPQPGDTDPDDVRSVVVNVVRVD

InterPro domains:
  IPR021063 NF-kappa-B essential modulator NEMO, N-terminal [PF11577] (130-197)
  IPR032419 NF-kappa-B essential modulator NEMO, CC2-LZ domain [PF16516] (336-422)
  IPR034735 NEMO, Zinc finger [PS51801] (467-497)
  IPR051301 Optineurin/NF-kappa-B Essential Modulator [PTHR31553] (215-497)

Mean predicted aligned error: 23.72 Å

Secondary structure (DSSP, 8-state):
----------------------------------------------------------------------------------------PPPPP-PPPP-PPP--------------------------------HHHHHHHHHHHHHHHHHHHHHHHHHHHHHHHHHHHHHHHHHHHHHHHHHHHHHHHHHHHHHHHHHHHHHHHHHHHHHHHHHHHHHHHHHHHHHHHHHHHHHHHHHHHHHHHHHHHHHHHHHHHHHHHHHHHHHHHHHHHHHHHHHHHHHHHHHHHHHHHHHHHHHHHHHHHHHHHHHHHHHHHHHHHHHHHHHHHHHHHHHHHHHHHHHHHHHHHHHHHHHHHHHHHHHHHHHHHHHHHTHHHHHHHHHHHHHHHHHHHHHHHHHHHHHHHHHHHHHHHHHHHHHHHHHHHHHHHHHHTTS-------------------------------------EE-TTT-PEESSHHHHHHHHHHH--

Radius of gyration: 133.74 Å; Cα contacts (8 Å, |Δi|>4): 27; chains: 1; bounding box: 252×110×391 Å